Protein AF-0000000072870513 (afdb_homodimer)

Organism: Klebsiella pneumoniae subsp. ozaenae (NCBI:txid574)

Nearest PDB structures (foldseek):
  3o75-assembly1_B  TM=9.147E-01  e=9.151E-20  Pseudomonas putida KT2440
  3bil-assembly1_B  TM=9.231E-01  e=3.220E-16  Corynebacterium glutamicum ATCC 13032
  2iks-assembly1_B  TM=8.131E-01  e=2.501E-17  Escherichia coli K-12
  7dob-assembly1_A  TM=8.068E-01  e=1.028E-17  Escherichia coli 536
  3h5o-assembly1_A  TM=8.392E-01  e=1.066E-14  Chromobacterium violaceum

pLDDT: mean 89.98, std 13.08, range [29.17, 98.94]

Radius of gyration: 27.14 Å; Cα contacts (8 Å, |Δi|>4): 1307; chains: 2; bounding box: 65×81×68 Å

Foldseek 3Di:
DPPPQQALCNLCVVLVHDSVCLLCLLLVNNVVVPNDPVSSVSSVVSCVVSVPRHDCVSNCVPVVASLEEEEEEADCVAPLNVVLVVLLCVVSVVVVGHYDYDHQNLPQVSVVVRVVVVVVSSHQAYEYQHSDQDCVVVVVVCVPHQYEYECWDRPPDPFQYEYAQQQQVLLVVLLVVCLVVLPAAAEEEEDCSIPLNVRSVNSNQNNCVNNVHHDDPVRYHYHHLALCSLQVVQVVVCVVVVHGTQEYEYSGVRSVNNVVVNCVVVVNQPPNYAAEYEADDPCQLVGSDHYKYWHDDSSVSSVVRCVLRVCVSVVHDDPPSHHYHYIDIDGRDD/DPPPQQALCNLCVVLVHDSVCLLCLLLVNNVVVPNDPVSSVSSVVSCVVSVPRHDCVSNCVPVVASLEEEEEEADCVAPLNVVLVVLLCVVSVVVVGHYDYDHQNLPQVSVVVRVVVVVVSSHQAYEYQHSDQDCVVVVVVCVPHQYEYECWDRPPDPFQYEYAQQQQVLLVVLLVVCLVVLPFAAEEEEDCSIPLNVRSVNSNQNNSVNNVHHDDPVRYHYHHLALCSLQVVQVVVCVVVVHGTQEYEYSGVRSVNNVVVNCVVVVNQPPNYAAEYEADDPCQLVGSDHYKYWHDDSNVSSVVRCVLNVCVSVVHDDPPSHHYHYIDIDGRDD

Sequence (668 aa):
MKTKRVTIKDIAELAGVSKATASLVLNGRGKELRVAQETRERVLAIAREQHYQPSIHARSLRDNRSHTIGLVVPEITNYGFAVFSHELETLCREAGVQLLISCTDENPGQESVVVNNMIARQVDGLIVASCMHSDADYQKLSEQLPVVLFDRSPSDSALPLVMTDSVTPTAELISRIAPQHADEFWFLGGQPRLSPSRDRLAGFTQGLAQAGITLRPEWVINGNYHPSSGYEMFAALCARLGRPPKALFTAACGLLEGVLRYMSQHNLLDSNIHLASFDDHYLYDSLSLRIDTVQQDNRQLAWHCYDLLSQLIDGQAPEPLQRYLPATLQIRHPMKTKRVTIKDIAELAGVSKATASLVLNGRGKELRVAQETRERVLAIAREQHYQPSIHARSLRDNRSHTIGLVVPEITNYGFAVFSHELETLCREAGVQLLISCTDENPGQESVVVNNMIARQVDGLIVASCMHSDADYQKLSEQLPVVLFDRSPSDSALPLVMTDSVTPTAELISRIAPQHADEFWFLGGQPRLSPSRDRLAGFTQGLAQAGITLRPEWVINGNYHPSSGYEMFAALCARLGRPPKALFTAACGLLEGVLRYMSQHNLLDSNIHLASFDDHYLYDSLSLRIDTVQQDNRQLAWHCYDLLSQLIDGQAPEPLQRYLPATLQIRHP

Structure (mmCIF, N/CA/C/O backbone):
data_AF-0000000072870513-model_v1
#
loop_
_entity.id
_entity.type
_entity.pdbx_description
1 polymer 'Putative LacI family regulatory protein'
#
loop_
_atom_site.group_PDB
_atom_site.id
_atom_site.type_symbol
_atom_site.label_atom_id
_atom_site.label_alt_id
_atom_site.label_comp_id
_atom_site.label_asym_id
_atom_site.label_entity_id
_atom_site.label_seq_id
_atom_site.pdbx_PDB_ins_code
_atom_site.Cartn_x
_atom_site.Cartn_y
_atom_site.Cartn_z
_atom_site.occupancy
_atom_site.B_iso_or_equiv
_atom_site.auth_seq_id
_atom_site.auth_comp_id
_atom_site.auth_asym_id
_atom_site.auth_atom_id
_atom_site.pdbx_PDB_model_num
ATOM 1 N N . MET A 1 1 ? 21.609 23.953 21.109 1 29.62 1 MET A N 1
ATOM 2 C CA . MET A 1 1 ? 20.953 25.234 20.938 1 29.62 1 MET A CA 1
ATOM 3 C C . MET A 1 1 ? 19.531 25.062 20.406 1 29.62 1 MET A C 1
ATOM 5 O O . MET A 1 1 ? 19.297 24.266 19.5 1 29.62 1 MET A O 1
ATOM 9 N N . LYS A 1 2 ? 18.562 25.359 21.141 1 38.81 2 LYS A N 1
ATOM 10 C CA . LYS A 1 2 ? 17.141 25.219 20.844 1 38.81 2 LYS A CA 1
ATOM 11 C C . LYS A 1 2 ? 16.812 25.797 19.469 1 38.81 2 LYS A C 1
ATOM 13 O O . LYS A 1 2 ? 16.953 27 19.25 1 38.81 2 LYS A O 1
ATOM 18 N N . THR A 1 3 ? 16.938 25.109 18.453 1 42.09 3 THR A N 1
ATOM 19 C CA . THR A 1 3 ? 16.688 25.656 17.109 1 42.09 3 THR A CA 1
ATOM 20 C C . THR A 1 3 ? 15.305 26.281 17.031 1 42.09 3 THR A C 1
ATOM 22 O O . THR A 1 3 ? 14.289 25.578 17.109 1 42.09 3 THR A O 1
ATOM 25 N N . LYS A 1 4 ? 15.211 27.531 17.562 1 48.94 4 LYS A N 1
ATOM 26 C CA . LYS A 1 4 ? 13.977 28.312 17.531 1 48.94 4 LYS A CA 1
ATOM 27 C C . LYS A 1 4 ? 13.461 28.453 16.094 1 48.94 4 LYS A C 1
ATOM 29 O O . LYS A 1 4 ? 14.219 28.797 15.188 1 48.94 4 LYS A O 1
ATOM 34 N N . ARG A 1 5 ? 12.312 27.859 15.805 1 56.56 5 ARG A N 1
ATOM 35 C CA . ARG A 1 5 ? 11.703 28.031 14.492 1 56.56 5 ARG A CA 1
ATOM 36 C C . ARG A 1 5 ? 11.547 29.516 14.148 1 56.56 5 ARG A C 1
ATOM 38 O O . ARG A 1 5 ? 11.07 30.297 14.977 1 56.56 5 ARG A O 1
ATOM 45 N N . VAL A 1 6 ? 12.125 30.016 13.055 1 66.38 6 VAL A N 1
ATOM 46 C CA . VAL A 1 6 ? 12.031 31.391 12.57 1 66.38 6 VAL A CA 1
ATOM 47 C C . VAL A 1 6 ? 10.578 31.75 12.289 1 66.38 6 VAL A C 1
ATOM 49 O O . VAL A 1 6 ? 9.859 30.969 11.648 1 66.38 6 VAL A O 1
ATOM 52 N N . THR A 1 7 ? 9.984 32.781 12.922 1 70.75 7 THR A N 1
ATOM 53 C CA . THR A 1 7 ? 8.617 33.25 12.734 1 70.75 7 THR A CA 1
ATOM 54 C C . THR A 1 7 ? 8.586 34.438 11.789 1 70.75 7 THR A C 1
ATOM 56 O O . THR A 1 7 ? 9.641 35 11.414 1 70.75 7 THR A O 1
ATOM 59 N N . ILE A 1 8 ? 7.336 34.719 11.383 1 78.06 8 ILE A N 1
ATOM 60 C CA . ILE A 1 8 ? 7.168 35.875 10.516 1 78.06 8 ILE A CA 1
ATOM 61 C C . ILE A 1 8 ? 7.656 37.125 11.234 1 78.06 8 ILE A C 1
ATOM 63 O O . ILE A 1 8 ? 8.18 38.031 10.609 1 78.06 8 ILE A O 1
ATOM 67 N N . LYS A 1 9 ? 7.516 37.125 12.539 1 79.25 9 LYS A N 1
ATOM 68 C CA . LYS A 1 9 ? 8.016 38.25 13.32 1 79.25 9 LYS A CA 1
ATOM 69 C C . LYS A 1 9 ? 9.531 38.375 13.211 1 79.25 9 LYS A C 1
ATOM 71 O O . LYS A 1 9 ? 10.062 39.5 13.07 1 79.25 9 LYS A O 1
ATOM 76 N N . ASP A 1 10 ? 10.141 37.219 13.172 1 82.38 10 ASP A N 1
ATOM 77 C CA . ASP A 1 10 ? 11.594 37.188 13.039 1 82.38 10 ASP A CA 1
ATOM 78 C C . ASP A 1 10 ? 12.031 37.719 11.68 1 82.38 10 ASP A C 1
ATOM 80 O O . ASP A 1 10 ? 12.977 38.5 11.578 1 82.38 10 ASP A O 1
ATOM 84 N N . ILE A 1 11 ? 11.297 37.25 10.719 1 83.88 11 ILE A N 1
ATOM 85 C CA . ILE A 1 11 ? 11.602 37.688 9.359 1 83.88 11 ILE A CA 1
ATOM 86 C C . ILE A 1 11 ? 11.391 39.219 9.242 1 83.88 11 ILE A C 1
ATOM 88 O O . ILE A 1 11 ? 12.203 39.906 8.641 1 83.88 11 ILE A O 1
ATOM 92 N N . ALA A 1 12 ? 10.305 39.688 9.797 1 84.5 12 ALA A N 1
ATOM 93 C CA . ALA A 1 12 ? 9.977 41.125 9.773 1 84.5 12 ALA A CA 1
ATOM 94 C C . ALA A 1 12 ? 11.07 41.938 10.445 1 84.5 12 ALA A C 1
ATOM 96 O O . ALA A 1 12 ? 11.508 42.969 9.914 1 84.5 12 ALA A O 1
ATOM 97 N N . GLU A 1 13 ? 11.547 41.406 11.492 1 86.88 13 GLU A N 1
ATOM 98 C CA . GLU A 1 13 ? 12.594 42.094 12.25 1 86.88 13 GLU A CA 1
ATOM 99 C C . GLU A 1 13 ? 13.906 42.125 11.477 1 86.88 13 GLU A C 1
ATOM 101 O O . GLU A 1 13 ? 14.57 43.156 11.414 1 86.88 13 GLU A O 1
ATOM 106 N N . LEU A 1 14 ? 14.18 41.031 10.906 1 86.62 14 LEU A N 1
ATOM 107 C CA . LEU A 1 14 ? 15.438 40.906 10.164 1 86.62 14 LEU A CA 1
ATOM 108 C C . LEU A 1 14 ? 15.391 41.781 8.906 1 86.62 14 LEU A C 1
ATOM 110 O O . LEU A 1 14 ? 16.422 42.312 8.484 1 86.62 14 LEU A O 1
ATOM 114 N N . ALA A 1 15 ? 14.242 41.906 8.359 1 87.5 15 ALA A N 1
ATOM 115 C CA . ALA A 1 15 ? 14.07 42.625 7.109 1 87.5 15 ALA A CA 1
ATOM 116 C C . ALA A 1 15 ? 13.82 44.125 7.383 1 87.5 15 ALA A C 1
ATOM 118 O O . ALA A 1 15 ? 13.828 44.938 6.457 1 87.5 15 ALA A O 1
ATOM 119 N N . GLY A 1 16 ? 13.578 44.5 8.648 1 88.69 16 GLY A N 1
ATOM 120 C CA . GLY A 1 16 ? 13.32 45.906 9.023 1 88.69 16 GLY A CA 1
ATOM 121 C C . GLY A 1 16 ? 11.961 46.406 8.57 1 88.69 16 GLY A C 1
ATOM 122 O O . GLY A 1 16 ? 11.828 47.531 8.148 1 88.69 16 GLY A O 1
ATOM 123 N N . VAL A 1 17 ? 11.094 45.469 8.422 1 85.88 17 VAL A N 1
ATOM 124 C CA . VAL A 1 17 ? 9.742 45.844 8.008 1 85.88 17 VAL A CA 1
ATOM 125 C C . VAL A 1 17 ? 8.734 45.406 9.078 1 85.88 17 VAL A C 1
ATOM 127 O O . VAL A 1 17 ? 9.094 44.719 10.023 1 85.88 17 VAL A O 1
ATOM 130 N N . SER A 1 18 ? 7.559 46.031 8.984 1 82.31 18 SER A N 1
ATOM 131 C CA . SER A 1 18 ? 6.504 45.594 9.898 1 82.31 18 SER A CA 1
ATOM 132 C C . SER A 1 18 ? 6.113 44.156 9.641 1 82.31 18 SER A C 1
ATOM 134 O O . SER A 1 18 ? 6.352 43.625 8.555 1 82.31 18 SER A O 1
ATOM 136 N N . LYS A 1 19 ? 5.492 43.406 10.602 1 81.88 19 LYS A N 1
ATOM 137 C CA . LYS A 1 19 ? 4.988 42.062 10.445 1 81.88 19 LYS A CA 1
ATOM 138 C C . LYS A 1 19 ? 3.988 41.969 9.297 1 81.88 19 LYS A C 1
ATOM 140 O O . LYS A 1 19 ? 3.99 41 8.531 1 81.88 19 LYS A O 1
ATOM 145 N N . ALA A 1 20 ? 3.215 43.062 9.156 1 77.31 20 ALA A N 1
ATOM 146 C CA . ALA A 1 20 ? 2.205 43.094 8.102 1 77.31 20 ALA A CA 1
ATOM 147 C C . ALA A 1 20 ? 2.855 43.188 6.727 1 77.31 20 ALA A C 1
ATOM 149 O O . ALA A 1 20 ? 2.428 42.469 5.797 1 77.31 20 ALA A O 1
ATOM 150 N N . THR A 1 21 ? 3.857 43.969 6.645 1 79.38 21 THR A N 1
ATOM 151 C CA . THR A 1 21 ? 4.562 44.094 5.379 1 79.38 21 THR A CA 1
ATOM 152 C C . THR A 1 21 ? 5.262 42.781 5 1 79.38 21 THR A C 1
ATOM 154 O O . THR A 1 21 ? 5.18 42.344 3.852 1 79.38 21 THR A O 1
ATOM 157 N N . ALA A 1 22 ? 5.949 42.094 6.012 1 81.5 22 ALA A N 1
ATOM 158 C CA . ALA A 1 22 ? 6.617 40.844 5.762 1 81.5 22 ALA A CA 1
ATOM 159 C C . ALA A 1 22 ? 5.617 39.781 5.32 1 81.5 22 ALA A C 1
ATOM 161 O O . ALA A 1 22 ? 5.883 39 4.383 1 81.5 22 ALA A O 1
ATOM 162 N N . SER A 1 23 ? 4.547 39.781 5.934 1 77.06 23 SER A N 1
ATOM 163 C CA . SER A 1 23 ? 3.5 38.812 5.613 1 77.06 23 SER A CA 1
ATOM 164 C C . SER A 1 23 ? 2.988 39 4.188 1 77.06 23 SER A C 1
ATOM 166 O O . SER A 1 23 ? 2.822 38.031 3.447 1 77.06 23 SER A O 1
ATOM 168 N N . LEU A 1 24 ? 2.807 40.281 3.836 1 74.19 24 LEU A N 1
ATOM 169 C CA . LEU A 1 24 ? 2.295 40.625 2.512 1 74.19 24 LEU A CA 1
ATOM 170 C C . LEU A 1 24 ? 3.289 40.219 1.428 1 74.19 24 LEU A C 1
ATOM 172 O O . LEU A 1 24 ? 2.9 39.656 0.4 1 74.19 24 LEU A O 1
ATOM 176 N N . VAL A 1 25 ? 4.496 40.438 1.656 1 77.38 25 VAL A N 1
ATOM 177 C CA . VAL A 1 25 ? 5.539 40.156 0.681 1 77.38 25 VAL A CA 1
ATOM 178 C C . VAL A 1 25 ? 5.707 38.656 0.54 1 77.38 25 VAL A C 1
ATOM 180 O O . VAL A 1 25 ? 5.785 38.125 -0.575 1 77.38 25 VAL A O 1
ATOM 183 N N . LEU A 1 26 ? 5.672 37.906 1.657 1 78.62 26 LEU A N 1
ATOM 184 C CA . LEU A 1 26 ? 5.934 36.469 1.67 1 78.62 26 LEU A CA 1
ATOM 185 C C . LEU A 1 26 ? 4.762 35.688 1.07 1 78.62 26 LEU A C 1
ATOM 187 O O . LEU A 1 26 ? 4.938 34.594 0.579 1 78.62 26 LEU A O 1
ATOM 191 N N . ASN A 1 27 ? 3.664 36.438 1.032 1 69.94 27 ASN A N 1
ATOM 192 C CA . ASN A 1 27 ? 2.473 35.844 0.467 1 69.94 27 ASN A CA 1
ATOM 193 C C . ASN A 1 27 ? 2.211 36.312 -0.958 1 69.94 27 ASN A C 1
ATOM 195 O O . ASN A 1 27 ? 1.116 36.125 -1.49 1 69.94 27 ASN A O 1
ATOM 199 N N . GLY A 1 28 ? 3.137 36.844 -1.466 1 67 28 GLY A N 1
ATOM 200 C CA . GLY A 1 28 ? 3.109 37.281 -2.855 1 67 28 GLY A CA 1
ATOM 201 C C . GLY A 1 28 ? 2.193 38.469 -3.098 1 67 28 GLY A C 1
ATOM 202 O O . GLY A 1 28 ? 1.8 38.719 -4.234 1 67 28 GLY A O 1
ATOM 203 N N . ARG A 1 29 ? 1.771 39.156 -2.098 1 61.53 29 ARG A N 1
ATOM 204 C CA . ARG A 1 29 ? 0.843 40.281 -2.24 1 61.53 29 ARG A CA 1
ATOM 205 C C . ARG A 1 29 ? 1.547 41.594 -1.998 1 61.53 29 ARG A C 1
ATOM 207 O O . ARG A 1 29 ? 0.902 42.594 -1.676 1 61.53 29 ARG A O 1
ATOM 214 N N . GLY A 1 30 ? 2.736 41.562 -2.049 1 61.69 30 GLY A N 1
ATOM 215 C CA . GLY A 1 30 ? 3.525 42.75 -1.801 1 61.69 30 GLY A CA 1
ATOM 216 C C . GLY A 1 30 ? 3.186 43.906 -2.738 1 61.69 30 GLY A C 1
ATOM 217 O O . GLY A 1 30 ? 3.326 45.062 -2.377 1 61.69 30 GLY A O 1
ATOM 218 N N . LYS A 1 31 ? 2.723 43.5 -3.895 1 63.56 31 LYS A N 1
ATOM 219 C CA . LYS A 1 31 ? 2.359 44.531 -4.859 1 63.56 31 LYS A CA 1
ATOM 220 C C . LYS A 1 31 ? 1.095 45.25 -4.422 1 63.56 31 LYS A C 1
ATOM 222 O O . LYS A 1 31 ? 0.901 46.438 -4.766 1 63.56 31 LYS A O 1
ATOM 227 N N . GLU A 1 32 ? 0.299 44.625 -3.732 1 59.78 32 GLU A N 1
ATOM 228 C CA . GLU A 1 32 ? -0.99 45.188 -3.342 1 59.78 32 GLU A CA 1
ATOM 229 C C . GLU A 1 32 ? -0.81 46.406 -2.422 1 59.78 32 GLU A C 1
ATOM 231 O O . GLU A 1 32 ? -1.603 47.344 -2.463 1 59.78 32 GLU A O 1
ATOM 236 N N . LEU A 1 33 ? 0.17 46.312 -1.645 1 57.91 33 LEU A N 1
ATOM 237 C CA . LEU A 1 33 ? 0.386 47.438 -0.732 1 57.91 33 LEU A CA 1
ATOM 238 C C . LEU A 1 33 ? 1.541 48.312 -1.208 1 57.91 33 LEU A C 1
ATOM 240 O O . LEU A 1 33 ? 2.139 49.062 -0.415 1 57.91 33 LEU A O 1
ATOM 244 N N . ARG A 1 34 ? 1.877 48.25 -2.453 1 70.69 34 ARG A N 1
ATOM 245 C CA . ARG A 1 34 ? 2.893 49.094 -3.055 1 70.69 34 ARG A CA 1
ATOM 246 C C . ARG A 1 34 ? 4.215 49 -2.305 1 70.69 34 ARG A C 1
ATOM 248 O O . ARG A 1 34 ? 4.883 50 -2.062 1 70.69 34 ARG A O 1
ATOM 255 N N . VAL A 1 35 ? 4.461 47.812 -1.733 1 74.56 35 VAL A N 1
ATOM 256 C CA . VAL A 1 35 ? 5.773 47.625 -1.13 1 74.56 35 VAL A CA 1
ATOM 257 C C . VAL A 1 35 ? 6.859 47.719 -2.197 1 74.56 35 VAL A C 1
ATOM 259 O O . VAL A 1 35 ? 6.73 47.156 -3.287 1 74.56 35 VAL A O 1
ATOM 262 N N . ALA A 1 36 ? 7.836 48.719 -1.997 1 80.81 36 ALA A N 1
ATOM 263 C CA . ALA A 1 36 ? 8.93 48.938 -2.936 1 80.81 36 ALA A CA 1
ATOM 264 C C . ALA A 1 36 ? 9.617 47.656 -3.318 1 80.81 36 ALA A C 1
ATOM 266 O O . ALA A 1 36 ? 9.719 46.719 -2.502 1 80.81 36 ALA A O 1
ATOM 267 N N . GLN A 1 37 ? 9.984 47.469 -4.492 1 81.56 37 GLN A N 1
ATOM 268 C CA . GLN A 1 37 ? 10.641 46.281 -5.039 1 81.56 37 GLN A CA 1
ATOM 269 C C . GLN A 1 37 ? 11.844 45.875 -4.195 1 81.56 37 GLN A C 1
ATOM 271 O O . GLN A 1 37 ? 12.07 44.688 -3.955 1 81.56 37 GLN A O 1
ATOM 276 N N . GLU A 1 38 ? 12.617 46.844 -3.768 1 82.25 38 GLU A N 1
ATOM 277 C CA . GLU A 1 38 ? 13.812 46.594 -2.965 1 82.25 38 GLU A CA 1
ATOM 278 C C . GLU A 1 38 ? 13.445 45.906 -1.653 1 82.25 38 GLU A C 1
ATOM 280 O O . GLU A 1 38 ? 14.125 44.969 -1.23 1 82.25 38 GLU A O 1
ATOM 285 N N . THR A 1 39 ? 12.398 46.312 -1.046 1 83.88 39 THR A N 1
ATOM 286 C CA . THR A 1 39 ? 11.93 45.75 0.214 1 83.88 39 THR A CA 1
ATOM 287 C C . THR A 1 39 ? 11.406 44.312 0.012 1 83.88 39 THR A C 1
ATOM 289 O O . THR A 1 39 ? 11.68 43.438 0.824 1 83.88 39 THR A O 1
ATOM 292 N N . ARG A 1 40 ? 10.688 44.062 -1.01 1 84.81 40 ARG A N 1
ATOM 293 C CA . ARG A 1 40 ? 10.172 42.75 -1.341 1 84.81 40 ARG A CA 1
ATOM 294 C C . ARG A 1 40 ? 11.312 41.75 -1.51 1 84.81 40 ARG A C 1
ATOM 296 O O . ARG A 1 40 ? 11.266 40.656 -0.95 1 84.81 40 ARG A O 1
ATOM 303 N N . GLU A 1 41 ? 12.195 42.156 -2.219 1 84.94 41 GLU A N 1
ATOM 304 C CA . GLU A 1 41 ? 13.344 41.281 -2.479 1 84.94 41 GLU A CA 1
ATOM 305 C C . GLU A 1 41 ? 14.109 41 -1.194 1 84.94 41 GLU A C 1
ATOM 307 O O . GLU A 1 41 ? 14.57 39.875 -0.992 1 84.94 41 GLU A O 1
ATOM 312 N N . ARG A 1 42 ? 14.281 42 -0.396 1 85.12 42 ARG A N 1
ATOM 313 C CA . ARG A 1 42 ? 14.969 41.812 0.878 1 85.12 42 ARG A CA 1
ATOM 314 C C . ARG A 1 42 ? 14.227 40.844 1.774 1 85.12 42 ARG A C 1
ATOM 316 O O . ARG A 1 42 ? 14.836 39.938 2.357 1 85.12 42 ARG A O 1
ATOM 323 N N . VAL A 1 43 ? 12.938 40.969 1.833 1 85.19 43 VAL A N 1
ATOM 324 C CA . VAL A 1 43 ? 12.117 40.094 2.652 1 85.19 43 VAL A CA 1
ATOM 325 C C . VAL A 1 43 ? 12.203 38.656 2.127 1 85.19 43 VAL A C 1
ATOM 327 O O . VAL A 1 43 ? 12.406 37.719 2.9 1 85.19 43 VAL A O 1
ATOM 330 N N . LEU A 1 44 ? 12.109 38.531 0.893 1 82.62 44 LEU A N 1
ATOM 331 C CA . LEU A 1 44 ? 12.164 37.188 0.271 1 82.62 44 LEU A CA 1
ATOM 332 C C . LEU A 1 44 ? 13.547 36.562 0.436 1 82.62 44 LEU A C 1
ATOM 334 O O . LEU A 1 44 ? 13.664 35.375 0.673 1 82.62 44 LEU A O 1
ATOM 338 N N . ALA A 1 45 ? 14.555 37.375 0.281 1 81.62 45 ALA A N 1
ATOM 339 C CA . ALA A 1 45 ? 15.922 36.906 0.454 1 81.62 45 ALA A CA 1
ATOM 340 C C . ALA A 1 45 ? 16.156 36.406 1.879 1 81.62 45 ALA A C 1
ATOM 342 O O . ALA A 1 45 ? 16.766 35.344 2.086 1 81.62 45 ALA A O 1
ATOM 343 N N . ILE A 1 46 ? 15.68 37.125 2.836 1 81.12 46 ILE A N 1
ATOM 344 C CA . ILE A 1 46 ? 15.836 36.781 4.242 1 81.12 46 ILE A CA 1
ATOM 345 C C . ILE A 1 46 ? 15.023 35.5 4.547 1 81.12 46 ILE A C 1
ATOM 347 O O . ILE A 1 46 ? 15.508 34.625 5.242 1 81.12 46 ILE A O 1
ATOM 351 N N . ALA A 1 47 ? 13.844 35.469 3.99 1 78.88 47 ALA A N 1
ATOM 352 C CA . ALA A 1 47 ? 13 34.281 4.172 1 78.88 47 ALA A CA 1
ATOM 353 C C . ALA A 1 47 ? 13.688 33.031 3.619 1 78.88 47 ALA A C 1
ATOM 355 O O . ALA A 1 47 ? 13.664 31.984 4.254 1 78.88 47 ALA A O 1
ATOM 356 N N . ARG A 1 48 ? 14.258 33.25 2.51 1 73.94 48 ARG A N 1
ATOM 357 C CA . ARG A 1 48 ? 15.008 32.156 1.888 1 73.94 48 ARG A CA 1
ATOM 358 C C . ARG A 1 48 ? 16.219 31.766 2.729 1 73.94 48 ARG A C 1
ATOM 360 O O . ARG A 1 48 ? 16.484 30.594 2.936 1 73.94 48 ARG A O 1
ATOM 367 N N . GLU A 1 49 ? 16.938 32.812 3.145 1 73.69 49 GLU A N 1
ATOM 368 C CA . GLU A 1 49 ? 18.125 32.625 3.947 1 73.69 49 GLU A CA 1
ATOM 369 C C . GLU A 1 49 ? 17.797 31.922 5.266 1 73.69 49 GLU A C 1
ATOM 371 O O . GLU A 1 49 ? 18.578 31.094 5.75 1 73.69 49 GLU A O 1
ATOM 376 N N . GLN A 1 50 ? 16.641 32.312 5.766 1 67.62 50 GLN A N 1
ATOM 377 C CA . GLN A 1 50 ? 16.234 31.766 7.059 1 67.62 50 GLN A CA 1
ATOM 378 C C . GLN A 1 50 ? 15.398 30.5 6.891 1 67.62 50 GLN A C 1
ATOM 380 O O . GLN A 1 50 ? 14.875 29.953 7.867 1 67.62 50 GLN A O 1
ATOM 385 N N . HIS A 1 51 ? 15.227 30.219 5.648 1 64.38 51 HIS A N 1
ATOM 386 C CA . HIS A 1 51 ? 14.406 29.078 5.289 1 64.38 51 HIS A CA 1
ATOM 387 C C . HIS A 1 51 ? 13.008 29.188 5.883 1 64.38 51 HIS A C 1
ATOM 389 O O . HIS A 1 51 ? 12.484 28.203 6.434 1 64.38 51 HIS A O 1
ATOM 395 N N . TYR A 1 52 ? 12.68 30.438 5.953 1 60.91 52 TYR A N 1
ATOM 396 C CA . TYR A 1 52 ? 11.344 30.703 6.469 1 60.91 52 TYR A CA 1
ATOM 397 C C . TYR A 1 52 ? 10.281 30.438 5.406 1 60.91 52 TYR A C 1
ATOM 399 O O . TYR A 1 52 ? 10.391 30.922 4.277 1 60.91 52 TYR A O 1
ATOM 407 N N . GLN A 1 53 ? 9.461 29.516 5.664 1 57.06 53 GLN A N 1
ATOM 408 C CA . GLN A 1 53 ? 8.266 29.359 4.84 1 57.06 53 GLN A CA 1
ATOM 409 C C . GLN A 1 53 ? 7.012 29.766 5.609 1 57.06 53 GLN A C 1
ATOM 411 O O . GLN A 1 53 ? 6.812 29.328 6.746 1 57.06 53 GLN A O 1
ATOM 416 N N . PRO A 1 54 ? 6.363 30.828 5.133 1 51.09 54 PRO A N 1
ATOM 417 C CA . PRO A 1 54 ? 5.117 31.188 5.816 1 51.09 54 PRO A CA 1
ATOM 418 C C . PRO A 1 54 ? 4.262 29.969 6.164 1 51.09 54 PRO A C 1
ATOM 420 O O . PRO A 1 54 ? 4.23 29 5.406 1 51.09 54 PRO A O 1
ATOM 423 N N . SER A 1 55 ? 4.055 29.844 7.469 1 48.88 55 SER A N 1
ATOM 424 C CA . SER A 1 55 ? 3.182 28.75 7.875 1 48.88 55 SER A CA 1
ATOM 425 C C . SER A 1 55 ? 1.925 28.703 7.016 1 48.88 55 SER A C 1
ATOM 427 O O . SER A 1 55 ? 1.468 29.719 6.508 1 48.88 55 SER A O 1
ATOM 429 N N . ILE A 1 56 ? 1.646 27.641 6.336 1 46.66 56 ILE A N 1
ATOM 430 C CA . ILE A 1 56 ? 0.404 27.438 5.598 1 46.66 56 ILE A CA 1
ATOM 431 C C . ILE A 1 56 ? -0.745 28.141 6.312 1 46.66 56 ILE A C 1
ATOM 433 O O . ILE A 1 56 ? -1.657 28.672 5.668 1 46.66 56 ILE A O 1
ATOM 437 N N . HIS A 1 57 ? -0.617 28.312 7.578 1 42.78 57 HIS A N 1
ATOM 438 C CA . HIS A 1 57 ? -1.669 29 8.312 1 42.78 57 HIS A CA 1
ATOM 439 C C . HIS A 1 57 ? -1.751 30.469 7.898 1 42.78 57 HIS A C 1
ATOM 441 O O . HIS A 1 57 ? -2.846 31.016 7.773 1 42.78 57 HIS A O 1
ATOM 447 N N . ALA A 1 58 ? -0.649 31.062 7.645 1 43.69 58 ALA A N 1
ATOM 448 C CA . ALA A 1 58 ? -0.682 32.469 7.277 1 43.69 58 ALA A CA 1
ATOM 449 C C . ALA A 1 58 ? -1.173 32.656 5.848 1 43.69 58 ALA A C 1
ATOM 451 O O . ALA A 1 58 ? -1.87 33.625 5.543 1 43.69 58 ALA A O 1
ATOM 452 N N . ARG A 1 59 ? -0.753 31.828 4.992 1 43.19 59 ARG A N 1
ATOM 453 C CA . ARG A 1 59 ? -1.203 31.953 3.609 1 43.19 59 ARG A CA 1
ATOM 454 C C . ARG A 1 59 ? -2.68 31.594 3.479 1 43.19 59 ARG A C 1
ATOM 456 O O . ARG A 1 59 ? -3.367 32.094 2.584 1 43.19 59 ARG A O 1
ATOM 463 N N . SER A 1 60 ? -3.059 30.531 4.215 1 45.44 60 SER A N 1
ATOM 464 C CA . SER A 1 60 ? -4.469 30.156 4.23 1 45.44 60 SER A CA 1
ATOM 465 C C . SER A 1 60 ? -5.359 31.359 4.512 1 45.44 60 SER A C 1
ATOM 467 O O . SER A 1 60 ? -6.566 31.312 4.258 1 45.44 60 SER A O 1
ATOM 469 N N . LEU A 1 61 ? -4.758 32.406 4.992 1 39.97 61 LEU A N 1
ATOM 470 C CA . LEU A 1 61 ? -5.574 33.531 5.371 1 39.97 61 LEU A CA 1
ATOM 471 C C . LEU A 1 61 ? -6.219 34.188 4.145 1 39.97 61 LEU A C 1
ATOM 473 O O . LEU A 1 61 ? -7.297 34.781 4.238 1 39.97 61 LEU A O 1
ATOM 477 N N . ARG A 1 62 ? -5.48 34.219 3.07 1 42.06 62 ARG A N 1
ATOM 478 C CA . ARG A 1 62 ? -6.18 34.969 2.027 1 42.06 62 ARG A CA 1
ATOM 479 C C . ARG A 1 62 ? -7.348 34.156 1.471 1 42.06 62 ARG A C 1
ATOM 481 O O . ARG A 1 62 ? -8.43 34.719 1.241 1 42.06 62 ARG A O 1
ATOM 488 N N . ASP A 1 63 ? -7.102 32.938 0.897 1 53.66 63 ASP A N 1
ATOM 489 C CA . ASP A 1 63 ? -8.258 32.25 0.339 1 53.66 63 ASP A CA 1
ATOM 490 C C . ASP A 1 63 ? -8.75 31.172 1.285 1 53.66 63 ASP A C 1
ATOM 492 O O . ASP A 1 63 ? -9.641 30.391 0.934 1 53.66 63 ASP A O 1
ATOM 496 N N . ASN A 1 64 ? -8.547 31.266 2.553 1 62.16 64 ASN A N 1
ATOM 497 C CA . ASN A 1 64 ? -9.031 30.391 3.609 1 62.16 64 ASN A CA 1
ATOM 498 C C . ASN A 1 64 ? -8.852 28.922 3.246 1 62.16 64 ASN A C 1
ATOM 500 O O . ASN A 1 64 ? -9.625 28.062 3.688 1 62.16 64 ASN A O 1
ATOM 504 N N . ARG A 1 65 ? -7.992 28.672 2.121 1 81.56 65 ARG A N 1
ATOM 505 C CA . ARG A 1 65 ? -7.789 27.281 1.715 1 81.56 65 ARG A CA 1
ATOM 506 C C . ARG A 1 65 ? -6.363 26.828 2.014 1 81.56 65 ARG A C 1
ATOM 508 O O . ARG A 1 65 ? -5.414 27.609 1.847 1 81.56 65 ARG A O 1
ATOM 515 N N . SER A 1 66 ? -6.145 25.656 2.488 1 85.06 66 SER A N 1
ATOM 516 C CA . SER A 1 66 ? -4.84 25.062 2.766 1 85.06 66 SER A CA 1
ATOM 517 C C . SER A 1 66 ? -4.32 24.281 1.561 1 85.06 66 SER A C 1
ATOM 519 O O . SER A 1 66 ? -3.148 23.891 1.519 1 85.06 66 SER A O 1
ATOM 521 N N . HIS A 1 67 ? -5.145 24.031 0.565 1 89.75 67 HIS A N 1
ATOM 522 C CA . HIS A 1 67 ? -4.828 23.219 -0.604 1 89.75 67 HIS A CA 1
ATOM 523 C C . HIS A 1 67 ? -4.332 21.828 -0.195 1 89.75 67 HIS A C 1
ATOM 525 O O . HIS A 1 67 ? -3.328 21.344 -0.72 1 89.75 67 HIS A O 1
ATOM 531 N N . THR A 1 68 ? -4.996 21.297 0.754 1 93 68 THR A N 1
ATOM 532 C CA . THR A 1 68 ? -4.676 19.969 1.269 1 93 68 THR A CA 1
ATOM 533 C C . THR A 1 68 ? -5.945 19.156 1.467 1 93 68 THR A C 1
ATOM 535 O O . THR A 1 68 ? -6.949 19.656 1.971 1 93 68 THR A O 1
ATOM 538 N N . ILE A 1 69 ? -5.891 17.953 1 1 96.56 69 ILE A N 1
ATOM 539 C CA . ILE A 1 69 ? -6.969 16.984 1.199 1 96.56 69 ILE A CA 1
ATOM 540 C C . ILE A 1 69 ? -6.488 15.852 2.102 1 96.56 69 ILE A C 1
ATOM 542 O O . ILE A 1 69 ? -5.359 15.375 1.965 1 96.56 69 ILE A O 1
ATOM 546 N N . GLY A 1 70 ? -7.328 15.461 3.059 1 97.5 70 GLY A N 1
ATOM 547 C CA . GLY A 1 70 ? -7.031 14.312 3.9 1 97.5 70 GLY A CA 1
ATOM 548 C C . GLY A 1 70 ? -7.691 13.031 3.416 1 97.5 70 GLY A C 1
ATOM 549 O O . GLY A 1 70 ? -8.867 13.039 3.051 1 97.5 70 GLY A O 1
ATOM 550 N N . LEU A 1 71 ? -6.93 12 3.365 1 98.5 71 LEU A N 1
ATOM 551 C CA . LEU A 1 71 ? -7.43 10.656 3.096 1 98.5 71 LEU A CA 1
ATOM 552 C C . LEU A 1 71 ? -7.285 9.766 4.328 1 98.5 71 LEU A C 1
ATOM 554 O O . LEU A 1 71 ? -6.191 9.625 4.871 1 98.5 71 LEU A O 1
ATOM 558 N N . VAL A 1 72 ? -8.391 9.195 4.758 1 97.69 72 VAL A N 1
ATOM 559 C CA . VAL A 1 72 ? -8.414 8.305 5.91 1 97.69 72 VAL A CA 1
ATOM 560 C C . VAL A 1 72 ? -8.852 6.906 5.48 1 97.69 72 VAL A C 1
ATOM 562 O O . VAL A 1 72 ? -9.992 6.715 5.035 1 97.69 72 VAL A O 1
ATOM 565 N N . VAL A 1 73 ? -7.953 5.945 5.598 1 97.19 73 VAL A N 1
ATOM 566 C CA . VAL A 1 73 ? -8.242 4.57 5.203 1 97.19 73 VAL A CA 1
ATOM 567 C C . VAL A 1 73 ? -7.863 3.615 6.332 1 97.19 73 VAL A C 1
ATOM 569 O O . VAL A 1 73 ? -7.07 3.967 7.207 1 97.19 73 VAL A O 1
ATOM 572 N N . PRO A 1 74 ? -8.375 2.379 6.309 1 94.56 74 PRO A N 1
ATOM 573 C CA . PRO A 1 74 ? -8.062 1.433 7.383 1 94.56 74 PRO A CA 1
ATOM 574 C C . PRO A 1 74 ? -6.609 0.959 7.348 1 94.56 74 PRO A C 1
ATOM 576 O O . PRO A 1 74 ? -5.922 0.983 8.367 1 94.56 74 PRO A O 1
ATOM 579 N N . GLU A 1 75 ? -6.18 0.492 6.176 1 91.94 75 GLU A N 1
ATOM 580 C CA . GLU A 1 75 ? -4.867 -0.134 6.047 1 91.94 75 GLU A CA 1
ATOM 581 C C . GLU A 1 75 ? -4.25 0.146 4.68 1 91.94 75 GLU A C 1
ATOM 583 O O . GLU A 1 75 ? -4.832 -0.197 3.65 1 91.94 75 GLU A O 1
ATOM 588 N N . ILE A 1 76 ? -2.998 0.584 4.73 1 93.12 76 ILE A N 1
ATOM 589 C CA . ILE A 1 76 ? -2.373 0.95 3.467 1 93.12 76 ILE A CA 1
ATOM 590 C C . ILE A 1 76 ? -1.746 -0.286 2.824 1 93.12 76 ILE A C 1
ATOM 592 O O . ILE A 1 76 ? -1.375 -0.262 1.648 1 93.12 76 ILE A O 1
ATOM 596 N N . THR A 1 77 ? -1.573 -1.393 3.564 1 92.19 77 THR A N 1
ATOM 597 C CA . THR A 1 77 ? -1.047 -2.629 2.996 1 92.19 77 THR A CA 1
ATOM 598 C C . THR A 1 77 ? -2.117 -3.346 2.176 1 92.19 77 THR A C 1
ATOM 600 O O . THR A 1 77 ? -1.81 -4.266 1.414 1 92.19 77 THR A O 1
ATOM 603 N N . ASN A 1 78 ? -3.373 -2.971 2.428 1 93.31 78 ASN A N 1
ATOM 604 C CA . ASN A 1 78 ? -4.426 -3.455 1.542 1 93.31 78 ASN A CA 1
ATOM 605 C C . ASN A 1 78 ? -4.27 -2.9 0.129 1 93.31 78 ASN A C 1
ATOM 607 O O . ASN A 1 78 ? -4.309 -1.686 -0.074 1 93.31 78 ASN A O 1
ATOM 611 N N . TYR A 1 79 ? -4.137 -3.773 -0.799 1 93.94 79 TYR A N 1
ATOM 612 C CA . TYR A 1 79 ? -3.793 -3.373 -2.158 1 93.94 79 TYR A CA 1
ATOM 613 C C . TYR A 1 79 ? -4.859 -2.451 -2.74 1 93.94 79 TYR A C 1
ATOM 615 O O . TYR A 1 79 ? -4.543 -1.509 -3.471 1 93.94 79 TYR A O 1
ATOM 623 N N . GLY A 1 80 ? -6.133 -2.701 -2.518 1 95 80 GLY A N 1
ATOM 624 C CA . GLY A 1 80 ? -7.195 -1.829 -2.986 1 95 80 GLY A CA 1
ATOM 625 C C . GLY A 1 80 ? -7.062 -0.403 -2.486 1 95 80 GLY A C 1
ATOM 626 O O . GLY A 1 80 ? -7.164 0.546 -3.266 1 95 80 GLY A O 1
ATOM 627 N N . PHE A 1 81 ? -6.781 -0.271 -1.216 1 96.38 81 PHE A N 1
ATOM 628 C CA . PHE A 1 81 ? -6.609 1.054 -0.631 1 96.38 81 PHE A CA 1
ATOM 629 C C . PHE A 1 81 ? -5.332 1.708 -1.141 1 96.38 81 PHE A C 1
ATOM 631 O O . PHE A 1 81 ? -5.285 2.924 -1.337 1 96.38 81 PHE A O 1
ATOM 638 N N . ALA A 1 82 ? -4.309 0.935 -1.337 1 95.81 82 ALA A N 1
ATOM 639 C CA . ALA A 1 82 ? -3.057 1.474 -1.864 1 95.81 82 ALA A CA 1
ATOM 640 C C . ALA A 1 82 ? -3.25 2.031 -3.271 1 95.81 82 ALA A C 1
ATOM 642 O O . ALA A 1 82 ? -2.803 3.139 -3.574 1 95.81 82 ALA A O 1
ATOM 643 N N . VAL A 1 83 ? -3.898 1.262 -4.141 1 96.06 83 VAL A N 1
ATOM 644 C CA . VAL A 1 83 ? -4.125 1.682 -5.516 1 96.06 83 VAL A CA 1
ATOM 645 C C . VAL A 1 83 ? -5.027 2.916 -5.539 1 96.06 83 VAL A C 1
ATOM 647 O O . VAL A 1 83 ? -4.766 3.869 -6.277 1 96.06 83 VAL A O 1
ATOM 650 N N . PHE A 1 84 ? -6.082 2.873 -4.734 1 97.81 84 PHE A N 1
ATOM 651 C CA . PHE A 1 84 ? -6.957 4.031 -4.625 1 97.81 84 PHE A CA 1
ATOM 652 C C . PHE A 1 84 ? -6.164 5.277 -4.246 1 97.81 84 PHE A C 1
ATOM 654 O O . PHE A 1 84 ? -6.328 6.336 -4.855 1 97.81 84 PHE A O 1
ATOM 661 N N . SER A 1 85 ? -5.336 5.148 -3.213 1 97.75 85 SER A N 1
ATOM 662 C CA . SER A 1 85 ? -4.527 6.262 -2.723 1 97.75 85 SER A CA 1
ATOM 663 C C . SER A 1 85 ? -3.611 6.801 -3.816 1 97.75 85 SER A C 1
ATOM 665 O O . SER A 1 85 ? -3.451 8.016 -3.955 1 97.75 85 SER A O 1
ATOM 667 N N . HIS A 1 86 ? -3.051 5.918 -4.535 1 95.94 86 HIS A N 1
ATOM 668 C CA . HIS A 1 86 ? -2.184 6.309 -5.641 1 95.94 86 HIS A CA 1
ATOM 669 C C . HIS A 1 86 ? -2.951 7.105 -6.691 1 95.94 86 HIS A C 1
ATOM 671 O O . HIS A 1 86 ? -2.479 8.141 -7.16 1 95.94 86 HIS A O 1
ATOM 677 N N . GLU A 1 87 ? -4.09 6.551 -7.09 1 97.12 87 GLU A N 1
ATOM 678 C CA . GLU A 1 87 ? -4.914 7.23 -8.086 1 97.12 87 GLU A CA 1
ATOM 679 C C . GLU A 1 87 ? -5.34 8.617 -7.598 1 97.12 87 GLU A C 1
ATOM 681 O O . GLU A 1 87 ? -5.316 9.578 -8.367 1 97.12 87 GLU A O 1
ATOM 686 N N . LEU A 1 88 ? -5.688 8.703 -6.34 1 98.06 88 LEU A N 1
ATOM 687 C CA . LEU A 1 88 ? -6.098 9.977 -5.762 1 98.06 88 LEU A CA 1
ATOM 688 C C . LEU A 1 88 ? -4.922 10.945 -5.703 1 98.06 88 LEU A C 1
ATOM 690 O O . LEU A 1 88 ? -5.086 12.148 -5.957 1 98.06 88 LEU A O 1
ATOM 694 N N . GLU A 1 89 ? -3.801 10.445 -5.324 1 95.75 89 GLU A N 1
ATOM 695 C CA . GLU A 1 89 ? -2.59 11.258 -5.285 1 95.75 89 GLU A CA 1
ATOM 696 C C . GLU A 1 89 ? -2.293 11.875 -6.652 1 95.75 89 GLU A C 1
ATOM 698 O O . GLU A 1 89 ? -1.894 13.039 -6.738 1 95.75 89 GLU A O 1
ATOM 703 N N . THR A 1 90 ? -2.436 11.102 -7.656 1 93.94 90 THR A N 1
ATOM 704 C CA . THR A 1 90 ? -2.205 11.57 -9.016 1 93.94 90 THR A CA 1
ATOM 705 C C . THR A 1 90 ? -3.141 12.734 -9.352 1 93.94 90 THR A C 1
ATOM 707 O O . THR A 1 90 ? -2.703 13.758 -9.883 1 93.94 90 THR A O 1
ATOM 710 N N . LEU A 1 91 ? -4.387 12.609 -9.031 1 96 91 LEU A N 1
ATOM 711 C CA . LEU A 1 91 ? -5.371 13.656 -9.266 1 96 91 LEU A CA 1
ATOM 712 C C . LEU A 1 91 ? -5.023 14.914 -8.477 1 96 91 LEU A C 1
ATOM 714 O O . LEU A 1 91 ? -5.074 16.031 -9.008 1 96 91 LEU A O 1
ATOM 718 N N . CYS A 1 92 ? -4.625 14.727 -7.207 1 95.38 92 CYS A N 1
ATOM 719 C CA . CYS A 1 92 ? -4.262 15.844 -6.344 1 95.38 92 CYS A CA 1
ATOM 720 C C . CYS A 1 92 ? -3.047 16.578 -6.895 1 95.38 92 CYS A C 1
ATOM 722 O O . CYS A 1 92 ? -3.045 17.812 -6.973 1 95.38 92 CYS A O 1
ATOM 724 N N . ARG A 1 93 ? -2.115 15.844 -7.273 1 90.06 93 ARG A N 1
ATOM 725 C CA . ARG A 1 93 ? -0.889 16.422 -7.809 1 90.06 93 ARG A CA 1
ATOM 726 C C . ARG A 1 93 ? -1.175 17.25 -9.062 1 90.06 93 ARG A C 1
ATOM 728 O O . ARG A 1 93 ? -0.667 18.359 -9.203 1 90.06 93 ARG A O 1
ATOM 735 N N . GLU A 1 94 ? -1.951 16.734 -9.93 1 91.38 94 GLU A N 1
ATOM 736 C CA . GLU A 1 94 ? -2.309 17.422 -11.164 1 91.38 94 GLU A CA 1
ATOM 737 C C . GLU A 1 94 ? -3.057 18.719 -10.875 1 91.38 94 GLU A C 1
ATOM 739 O O . GLU A 1 94 ? -2.949 19.688 -11.633 1 91.38 94 GLU A O 1
ATOM 744 N N . ALA A 1 95 ? -3.727 18.797 -9.75 1 92.62 95 ALA A N 1
ATOM 745 C CA . ALA A 1 95 ? -4.52 19.969 -9.383 1 92.62 95 ALA A CA 1
ATOM 746 C C . ALA A 1 95 ? -3.723 20.906 -8.484 1 92.62 95 ALA A C 1
ATOM 748 O O . ALA A 1 95 ? -4.234 21.938 -8.062 1 92.62 95 ALA A O 1
ATOM 749 N N . GLY A 1 96 ? -2.496 20.469 -8.172 1 88.38 96 GLY A N 1
ATOM 750 C CA . GLY A 1 96 ? -1.667 21.281 -7.297 1 88.38 96 GLY A CA 1
ATOM 751 C C . GLY A 1 96 ? -2.1 21.234 -5.844 1 88.38 96 GLY A C 1
ATOM 752 O O . GLY A 1 96 ? -1.898 22.203 -5.102 1 88.38 96 GLY A O 1
ATOM 753 N N . VAL A 1 97 ? -2.803 20.219 -5.43 1 92.5 97 VAL A N 1
ATOM 754 C CA . VAL A 1 97 ? -3.268 20.031 -4.059 1 92.5 97 VAL A CA 1
ATOM 755 C C . VAL A 1 97 ? -2.477 18.906 -3.398 1 92.5 97 VAL A C 1
ATOM 757 O O . VAL A 1 97 ? -2.113 17.922 -4.055 1 92.5 97 VAL A O 1
ATOM 760 N N . GLN A 1 98 ? -2.24 19.047 -2.092 1 91.5 98 GLN A N 1
ATOM 761 C CA . GLN A 1 98 ? -1.508 18.016 -1.356 1 91.5 98 GLN A CA 1
ATOM 762 C C . GLN A 1 98 ? -2.457 16.969 -0.772 1 91.5 98 GLN A C 1
ATOM 764 O O . GLN A 1 98 ? -3.533 17.312 -0.277 1 91.5 98 GLN A O 1
ATOM 769 N N . LEU A 1 99 ? -1.99 15.758 -0.855 1 95.88 99 LEU A N 1
ATOM 770 C CA . LEU A 1 99 ? -2.729 14.672 -0.211 1 95.88 99 LEU A CA 1
ATOM 771 C C . LEU A 1 99 ? -2.004 14.195 1.042 1 95.88 99 LEU A C 1
ATOM 773 O O . LEU A 1 99 ? -0.808 13.891 0.997 1 95.88 99 LEU A O 1
ATOM 777 N N . LEU A 1 100 ? -2.73 14.156 2.146 1 95.38 100 LEU A N 1
ATOM 778 C CA . LEU A 1 100 ? -2.248 13.562 3.389 1 95.38 100 LEU A CA 1
ATOM 779 C C . LEU A 1 100 ? -2.998 12.273 3.703 1 95.38 100 LEU A C 1
ATOM 781 O O . LEU A 1 100 ? -4.23 12.25 3.711 1 95.38 100 LEU A O 1
ATOM 785 N N . ILE A 1 101 ? -2.221 11.242 3.947 1 97.25 101 ILE A N 1
ATOM 786 C CA . ILE A 1 101 ? -2.836 9.945 4.188 1 97.25 101 ILE A CA 1
ATOM 787 C C . ILE A 1 101 ? -2.617 9.531 5.641 1 97.25 101 ILE A C 1
ATOM 789 O O . ILE A 1 101 ? -1.519 9.688 6.176 1 97.25 101 ILE A O 1
ATOM 793 N N . SER A 1 102 ? -3.676 9.031 6.277 1 95.81 102 SER A N 1
ATOM 794 C CA . SER A 1 102 ? -3.59 8.43 7.605 1 95.81 102 SER A CA 1
ATOM 795 C C . SER A 1 102 ? -4.43 7.16 7.691 1 95.81 102 SER A C 1
ATOM 797 O O . SER A 1 102 ? -5.43 7.023 6.988 1 95.81 102 SER A O 1
ATOM 799 N N . CYS A 1 103 ? -4.004 6.258 8.539 1 95.38 103 CYS A N 1
ATOM 800 C CA . CYS A 1 103 ? -4.652 4.953 8.648 1 95.38 103 CYS A CA 1
ATOM 801 C C . CYS A 1 103 ? -5.277 4.766 10.023 1 95.38 103 CYS A C 1
ATOM 803 O O . CYS A 1 103 ? -4.723 5.223 11.031 1 95.38 103 CYS A O 1
ATOM 805 N N . THR A 1 104 ? -6.383 3.998 10.031 1 94.31 104 THR A N 1
ATOM 806 C CA . THR A 1 104 ? -7.152 3.877 11.266 1 94.31 104 THR A CA 1
ATOM 807 C C . THR A 1 104 ? -6.965 2.498 11.891 1 94.31 104 THR A C 1
ATOM 809 O O . THR A 1 104 ? -7.324 2.279 13.047 1 94.31 104 THR A O 1
ATOM 812 N N . ASP A 1 105 ? -6.473 1.509 11.062 1 91.44 105 ASP A N 1
ATOM 813 C CA . ASP A 1 105 ? -6.289 0.126 11.492 1 91.44 105 ASP A CA 1
ATOM 814 C C . ASP A 1 105 ? -7.617 -0.498 11.914 1 91.44 105 ASP A C 1
ATOM 816 O O . ASP A 1 105 ? -7.684 -1.207 12.922 1 91.44 105 ASP A O 1
ATOM 820 N N . GLU A 1 106 ? -8.656 -0.171 11.227 1 89.75 106 GLU A N 1
ATOM 821 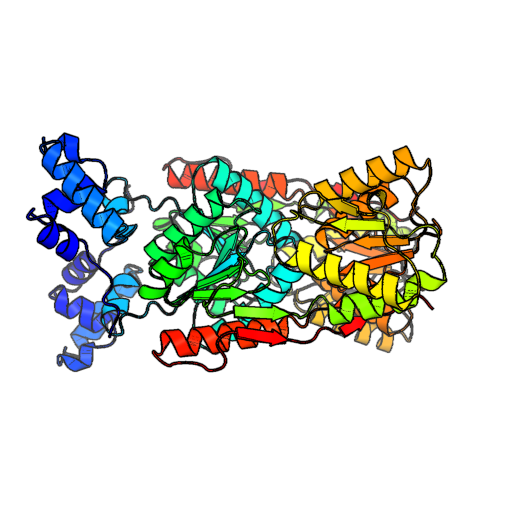C CA . GLU A 1 106 ? -9.984 -0.728 11.453 1 89.75 106 GLU A CA 1
ATOM 822 C C . GLU A 1 106 ? -10.492 -0.395 12.852 1 89.75 106 GLU A C 1
ATOM 824 O O . GLU A 1 106 ? -11.281 -1.149 13.43 1 89.75 106 GLU A O 1
ATOM 829 N N . ASN A 1 107 ? -10.031 0.699 13.414 1 91.12 107 ASN A N 1
ATOM 830 C CA . ASN A 1 107 ? -10.352 1.07 14.789 1 91.12 107 ASN A CA 1
ATOM 831 C C . ASN A 1 107 ? -11.102 2.4 14.844 1 91.12 107 ASN A C 1
ATOM 833 O O . ASN A 1 107 ? -10.531 3.451 14.555 1 91.12 107 ASN A O 1
ATOM 837 N N . PRO A 1 108 ? -12.391 2.361 15.336 1 90.56 108 PRO A N 1
ATOM 838 C CA . PRO A 1 108 ? -13.188 3.588 15.383 1 90.56 108 PRO A CA 1
ATOM 839 C C . PRO A 1 108 ? -12.562 4.664 16.266 1 90.56 108 PRO A C 1
ATOM 841 O O . PRO A 1 108 ? -12.648 5.855 15.953 1 90.56 108 PRO A O 1
ATOM 844 N N . GLY A 1 109 ? -12.016 4.195 17.391 1 90.44 109 GLY A N 1
ATOM 845 C CA . GLY A 1 109 ? -11.336 5.152 18.234 1 90.44 109 GLY A CA 1
ATOM 846 C C . GLY A 1 109 ? -10.18 5.852 17.547 1 90.44 109 GLY A C 1
ATOM 847 O O . GLY A 1 109 ? -10.039 7.07 17.641 1 90.44 109 GLY A O 1
ATOM 848 N N . GLN A 1 110 ? -9.406 5.094 16.875 1 90.75 110 GLN A N 1
ATOM 849 C CA . GLN A 1 110 ? -8.297 5.652 16.109 1 90.75 110 GLN A CA 1
ATOM 850 C C . GLN A 1 110 ? -8.797 6.559 14.984 1 90.75 110 GLN A C 1
ATOM 852 O O . GLN A 1 110 ? -8.164 7.562 14.664 1 90.75 110 GLN A O 1
ATOM 857 N N . GLU A 1 111 ? -9.859 6.18 14.398 1 93.75 111 GLU A N 1
ATOM 858 C CA . GLU A 1 111 ? -10.445 6.992 13.336 1 93.75 111 GLU A CA 1
ATOM 859 C C . GLU A 1 111 ? -10.797 8.391 13.836 1 93.75 111 GLU A C 1
ATOM 861 O O . GLU A 1 111 ? -10.516 9.383 13.164 1 93.75 111 GLU A O 1
ATOM 866 N N . SER A 1 112 ? -11.391 8.461 14.977 1 92.19 112 SER A N 1
ATOM 867 C CA . SER A 1 112 ? -11.727 9.75 15.57 1 92.19 112 SER A CA 1
ATOM 868 C C . SER A 1 112 ? -10.477 10.602 15.781 1 92.19 112 SER A C 1
ATOM 870 O O . SER A 1 112 ? -10.477 11.797 15.484 1 92.19 112 SER A O 1
ATOM 872 N N . VAL A 1 113 ? -9.461 9.938 16.25 1 88.12 113 VAL A N 1
ATOM 873 C CA . VAL A 1 113 ? -8.211 10.625 16.516 1 88.12 113 VAL A CA 1
ATOM 874 C C . VAL A 1 113 ? -7.621 11.164 15.211 1 88.12 113 VAL A C 1
ATOM 876 O O . VAL A 1 113 ? -7.234 12.336 15.133 1 88.12 113 VAL A O 1
ATOM 879 N N . VAL A 1 114 ? -7.613 10.383 14.234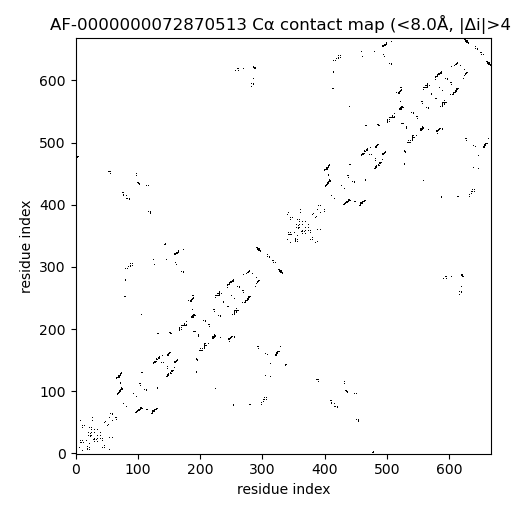 1 91.62 114 VAL A N 1
ATOM 880 C CA . VAL A 1 114 ? -7.016 10.711 12.945 1 91.62 114 VAL A CA 1
ATOM 881 C C . VAL A 1 114 ? -7.797 11.844 12.281 1 91.62 114 VAL A C 1
ATOM 883 O O . VAL A 1 114 ? -7.203 12.789 11.758 1 91.62 114 VAL A O 1
ATOM 886 N N . VAL A 1 115 ? -9.07 11.766 12.32 1 93.31 115 VAL A N 1
ATOM 887 C CA . VAL A 1 115 ? -9.93 12.773 11.711 1 93.31 115 VAL A CA 1
ATOM 888 C C . VAL A 1 115 ? -9.75 14.109 12.422 1 93.31 115 VAL A C 1
ATOM 890 O O . VAL A 1 115 ? -9.578 15.148 11.773 1 93.31 115 VAL A O 1
ATOM 893 N N . ASN A 1 116 ? -9.742 14.055 13.688 1 88.75 116 ASN A N 1
ATOM 894 C CA . ASN A 1 116 ? -9.555 15.273 14.469 1 88.75 116 ASN A CA 1
ATOM 895 C C . ASN A 1 116 ? -8.195 15.914 14.188 1 88.75 116 ASN A C 1
ATOM 897 O O . ASN A 1 116 ? -8.086 17.141 14.125 1 88.75 116 ASN A O 1
ATOM 901 N N . ASN A 1 117 ? -7.27 15.117 14.031 1 86.75 117 ASN A N 1
ATOM 902 C CA . ASN A 1 117 ? -5.938 15.625 13.703 1 86.75 117 ASN A CA 1
ATOM 903 C C . ASN A 1 117 ? -5.906 16.297 12.336 1 86.75 117 ASN A C 1
ATOM 905 O O . ASN A 1 117 ? -5.262 17.328 12.156 1 86.75 117 ASN A O 1
ATOM 909 N N . MET A 1 118 ? -6.574 15.703 11.398 1 89.88 118 MET A N 1
ATOM 910 C CA . MET A 1 118 ? -6.656 16.281 10.062 1 89.88 118 MET A CA 1
ATOM 911 C C . MET A 1 118 ? -7.34 17.656 10.102 1 89.88 118 MET A C 1
ATOM 913 O O . MET A 1 118 ? -6.918 18.578 9.414 1 89.88 118 MET A O 1
ATOM 917 N N . ILE A 1 119 ? -8.352 17.719 10.898 1 86.75 119 ILE A N 1
ATOM 918 C CA . ILE A 1 119 ? -9.07 18.984 11.07 1 86.75 119 ILE A CA 1
ATOM 919 C C . ILE A 1 119 ? -8.141 20.031 11.672 1 86.75 119 ILE A C 1
ATOM 921 O O . ILE A 1 119 ? -8.07 21.156 11.195 1 86.75 119 ILE A O 1
ATOM 925 N N . ALA A 1 120 ? -7.453 19.594 12.664 1 79.75 120 ALA A N 1
ATOM 926 C CA . ALA A 1 120 ? -6.527 20.484 13.352 1 79.75 120 ALA A CA 1
ATOM 927 C C . ALA A 1 120 ? -5.457 21 12.391 1 79.75 120 ALA A C 1
ATOM 929 O O . ALA A 1 120 ? -4.926 22.094 12.578 1 79.75 120 ALA A O 1
ATOM 930 N N . ARG A 1 121 ? -5.289 20.297 11.359 1 81.75 121 ARG A N 1
ATOM 931 C CA . ARG A 1 121 ? -4.266 20.672 10.391 1 81.75 121 ARG A CA 1
ATOM 932 C C . ARG A 1 121 ? -4.879 21.438 9.219 1 81.75 121 ARG A C 1
ATOM 934 O O . ARG A 1 121 ? -4.199 21.703 8.219 1 81.75 121 ARG A O 1
ATOM 941 N N . GLN A 1 122 ? -6.055 21.656 9.281 1 83.25 122 GLN A N 1
ATOM 942 C CA . GLN A 1 122 ? -6.785 22.562 8.406 1 83.25 122 GLN A CA 1
ATOM 943 C C . GLN A 1 122 ? -6.824 22.016 6.977 1 83.25 122 GLN A C 1
ATOM 945 O O . GLN A 1 122 ? -6.555 22.75 6.023 1 83.25 122 GLN A O 1
ATOM 950 N N . VAL A 1 123 ? -7.059 20.766 6.852 1 91.19 123 VAL A N 1
ATOM 951 C CA . VAL A 1 123 ? -7.297 20.25 5.504 1 91.19 123 VAL A CA 1
ATOM 952 C C . VAL A 1 123 ? -8.555 20.891 4.926 1 91.19 123 VAL A C 1
ATOM 954 O O . VAL A 1 123 ? -9.461 21.281 5.668 1 91.19 123 VAL A O 1
ATOM 957 N N . ASP A 1 124 ? -8.609 20.984 3.586 1 94.31 124 ASP A N 1
ATOM 958 C CA . ASP A 1 124 ? -9.75 21.594 2.922 1 94.31 124 ASP A CA 1
ATOM 959 C C . ASP A 1 124 ? -10.93 20.625 2.844 1 94.31 124 ASP A C 1
ATOM 961 O O . ASP A 1 124 ? -12.07 21.031 2.662 1 94.31 124 ASP A O 1
ATOM 965 N N . GLY A 1 125 ? -10.719 19.375 2.967 1 97.19 125 GLY A N 1
ATOM 966 C CA . GLY A 1 125 ? -11.727 18.328 2.912 1 97.19 125 GLY A CA 1
ATOM 967 C C . GLY A 1 125 ? -11.164 16.953 3.225 1 97.19 125 GLY A C 1
ATOM 968 O O . GLY A 1 125 ? -9.953 16.766 3.297 1 97.19 125 GLY A O 1
ATOM 969 N N . LEU A 1 126 ? -12.102 16 3.443 1 97.88 126 LEU A N 1
ATOM 970 C CA . LEU A 1 126 ? -11.719 14.648 3.816 1 97.88 126 LEU A CA 1
ATOM 971 C C . LEU A 1 126 ? -12.383 13.625 2.896 1 97.88 126 LEU A C 1
ATOM 973 O O . LEU A 1 126 ? -13.547 13.773 2.531 1 97.88 126 LEU A O 1
ATOM 977 N N . ILE A 1 127 ? -11.656 12.656 2.516 1 98.5 127 ILE A N 1
ATOM 978 C CA . ILE A 1 127 ? -12.156 11.422 1.93 1 98.5 127 ILE A CA 1
ATOM 979 C C . ILE A 1 127 ? -11.914 10.258 2.889 1 98.5 127 ILE A C 1
ATOM 981 O O . ILE A 1 127 ? -10.773 9.992 3.277 1 98.5 127 ILE A O 1
ATOM 985 N N . VAL A 1 128 ? -13.023 9.492 3.25 1 97.56 128 VAL A N 1
ATOM 986 C CA . VAL A 1 128 ? -12.891 8.586 4.391 1 97.56 128 VAL A CA 1
ATOM 987 C C . VAL A 1 128 ? -13.523 7.238 4.055 1 97.56 128 VAL A C 1
ATOM 989 O O . VAL A 1 128 ? -14.68 7.18 3.615 1 97.56 128 VAL A O 1
ATOM 992 N N . ALA A 1 129 ? -12.758 6.18 4.199 1 96.88 129 ALA A N 1
ATOM 993 C CA . ALA A 1 129 ? -13.32 4.836 4.312 1 96.88 129 ALA A CA 1
ATOM 994 C C . ALA A 1 129 ? -13.578 4.469 5.77 1 96.88 129 ALA A C 1
ATOM 996 O O . ALA A 1 129 ? -12.734 3.836 6.414 1 96.88 129 ALA A O 1
ATOM 997 N N . SER A 1 130 ? -14.742 4.746 6.23 1 94.19 130 SER A N 1
ATOM 998 C CA . SER A 1 130 ? -15.039 4.785 7.656 1 94.19 130 SER A CA 1
ATOM 999 C C . SER A 1 130 ? -15.289 3.383 8.211 1 94.19 130 SER A C 1
ATOM 1001 O O . SER A 1 130 ? -15.938 2.559 7.559 1 94.19 130 SER A O 1
ATOM 1003 N N . CYS A 1 131 ? -14.781 3.127 9.367 1 89.06 131 CYS A N 1
ATOM 1004 C CA . CYS A 1 131 ? -15.086 1.884 10.07 1 89.06 131 CYS A CA 1
ATOM 1005 C C . CYS A 1 131 ? -16.078 2.123 11.203 1 89.06 131 CYS A C 1
ATOM 1007 O O . CYS A 1 131 ? -16.297 1.248 12.047 1 89.06 131 CYS A O 1
ATOM 1009 N N . MET A 1 132 ? -16.688 3.326 11.148 1 85.69 132 MET A N 1
ATOM 1010 C CA . MET A 1 132 ? -17.703 3.654 12.141 1 85.69 132 MET A CA 1
ATOM 1011 C C . MET A 1 132 ? -19.047 3.045 11.758 1 85.69 132 MET A C 1
ATOM 1013 O O . MET A 1 132 ? -19.359 2.896 10.57 1 85.69 132 MET A O 1
ATOM 1017 N N . HIS A 1 133 ? -19.828 2.801 12.773 1 81.5 133 HIS A N 1
ATOM 1018 C CA . HIS A 1 133 ? -21.156 2.232 12.539 1 81.5 133 HIS A CA 1
ATOM 1019 C C . HIS A 1 133 ? -22.188 3.326 12.266 1 81.5 133 HIS A C 1
ATOM 1021 O O . HIS A 1 133 ? -23.188 3.084 11.594 1 81.5 133 HIS A O 1
ATOM 1027 N N . SER A 1 134 ? -21.906 4.441 12.828 1 81.19 134 SER A N 1
ATOM 1028 C CA . SER A 1 134 ? -22.797 5.586 12.648 1 81.19 134 SER A CA 1
ATOM 1029 C C . SER A 1 134 ? -22.078 6.742 11.961 1 81.19 134 SER A C 1
ATOM 1031 O O . SER A 1 134 ? -20.859 6.887 12.086 1 81.19 134 SER A O 1
ATOM 1033 N N . ASP A 1 135 ? -22.859 7.457 11.188 1 84.19 135 ASP A N 1
ATOM 1034 C CA . ASP A 1 135 ? -22.25 8.617 10.531 1 84.19 135 ASP A CA 1
ATOM 1035 C C . ASP A 1 135 ? -22.547 9.898 11.312 1 84.19 135 ASP A C 1
ATOM 1037 O O . ASP A 1 135 ? -22.375 11 10.781 1 84.19 135 ASP A O 1
ATOM 1041 N N . ALA A 1 136 ? -23 9.797 12.484 1 85.38 136 ALA A N 1
ATOM 1042 C CA . ALA A 1 136 ? -23.391 10.969 13.273 1 85.38 136 ALA A CA 1
ATOM 1043 C C . ALA A 1 136 ? -22.234 11.961 13.375 1 85.38 136 ALA A C 1
ATOM 1045 O O . ALA A 1 136 ? -22.422 13.164 13.18 1 85.38 136 ALA A O 1
ATOM 1046 N N . ASP A 1 137 ? -21.094 11.414 13.648 1 87 137 ASP A N 1
ATOM 1047 C CA . ASP A 1 137 ? -19.922 12.281 13.797 1 87 137 ASP A CA 1
ATOM 1048 C C . ASP A 1 137 ? -19.578 12.961 12.477 1 87 137 ASP A C 1
ATOM 1050 O O . ASP A 1 137 ? -19.203 14.133 12.461 1 87 137 ASP A O 1
ATOM 1054 N N . TYR A 1 138 ? -19.734 12.281 11.406 1 91.44 138 TYR A N 1
ATOM 1055 C CA . TYR A 1 138 ? -19.406 12.844 10.102 1 91.44 138 TYR A CA 1
ATOM 1056 C C . TYR A 1 138 ? -20.469 13.812 9.625 1 91.44 138 TYR A C 1
ATOM 1058 O O . TYR A 1 138 ? -20.188 14.773 8.906 1 91.44 138 TYR A O 1
ATOM 1066 N N . GLN A 1 139 ? -21.734 13.602 10 1 90.31 139 GLN A N 1
ATOM 1067 C CA . GLN A 1 139 ? -22.781 14.562 9.703 1 90.31 139 GLN A CA 1
ATOM 1068 C C . GLN A 1 139 ? -22.484 15.914 10.352 1 90.31 139 GLN A C 1
ATOM 1070 O O . GLN A 1 139 ? -22.609 16.953 9.711 1 90.31 139 GLN A O 1
ATOM 1075 N N . LYS A 1 140 ? -22.109 15.758 11.555 1 89.12 140 LYS A N 1
ATOM 1076 C CA . LYS A 1 140 ? -21.75 16.984 12.266 1 89.12 140 LYS A CA 1
ATOM 1077 C C . LYS A 1 140 ? -20.531 17.641 11.625 1 89.12 140 LYS A C 1
ATOM 1079 O O . LYS A 1 140 ? -20.516 18.859 11.414 1 89.12 140 LYS A O 1
ATOM 1084 N N . LEU A 1 141 ? -19.594 16.875 11.359 1 90.75 141 LEU A N 1
ATOM 1085 C CA . LEU A 1 141 ? -18.344 17.375 10.773 1 90.75 141 LEU A CA 1
ATOM 1086 C C . LEU A 1 141 ? -18.609 18 9.414 1 90.75 141 LEU A C 1
ATOM 1088 O O . LEU A 1 141 ? -17.969 19 9.055 1 90.75 141 LEU A O 1
ATOM 1092 N N . SER A 1 142 ? -19.516 17.438 8.641 1 91.06 142 SER A N 1
ATOM 1093 C CA . SER A 1 142 ? -19.766 17.859 7.27 1 91.06 142 SER A CA 1
ATOM 1094 C C . SER A 1 142 ? -20.328 19.281 7.219 1 91.06 142 SER A C 1
ATOM 1096 O O . SER A 1 142 ? -20.344 19.922 6.164 1 91.06 142 SER A O 1
ATOM 1098 N N . GLU A 1 143 ? -20.797 19.766 8.305 1 87.56 143 GLU A N 1
ATOM 1099 C CA . GLU A 1 143 ? -21.281 21.125 8.391 1 87.56 143 GLU A CA 1
ATOM 1100 C C . GLU A 1 143 ? -20.141 22.141 8.344 1 87.56 143 GLU A C 1
ATOM 1102 O O . GLU A 1 143 ? -20.344 23.312 8.023 1 87.56 143 GLU A O 1
ATOM 1107 N N . GLN A 1 144 ? -18.969 21.609 8.625 1 86.81 144 GLN A N 1
ATOM 1108 C CA . GLN A 1 144 ? -17.828 22.531 8.75 1 86.81 144 GLN A CA 1
ATOM 1109 C C . GLN A 1 144 ? -16.75 22.203 7.727 1 86.81 144 GLN A C 1
ATOM 1111 O O . GLN A 1 144 ? -15.938 23.062 7.379 1 86.81 144 GLN A O 1
ATOM 1116 N N . LEU A 1 145 ? -16.75 21.078 7.324 1 93.19 145 LEU A N 1
ATOM 1117 C CA . LEU A 1 145 ? -15.695 20.578 6.453 1 93.19 145 LEU A CA 1
ATOM 1118 C C . LEU A 1 145 ? -16.266 19.609 5.418 1 93.19 145 LEU A C 1
ATOM 1120 O O . LEU A 1 145 ? -16.969 18.656 5.766 1 93.19 145 LEU A O 1
ATOM 1124 N N . PRO A 1 146 ? -15.977 19.891 4.156 1 97 146 PRO A N 1
ATOM 1125 C CA . PRO A 1 146 ? -16.406 18.922 3.145 1 97 146 PRO A CA 1
ATOM 1126 C C . PRO A 1 146 ? -15.898 17.516 3.416 1 97 146 PRO A C 1
ATOM 1128 O O . PRO A 1 146 ? -14.703 17.328 3.678 1 97 146 PRO A O 1
ATOM 1131 N N . VAL A 1 147 ? -16.812 16.5 3.375 1 96.88 147 VAL A N 1
ATOM 1132 C CA . VAL A 1 147 ? -16.484 15.102 3.621 1 96.88 147 VAL A CA 1
ATOM 1133 C C . VAL A 1 147 ? -17.109 14.219 2.549 1 96.88 147 VAL A C 1
ATOM 1135 O O . VAL A 1 147 ? -18.297 14.391 2.219 1 96.88 147 VAL A O 1
ATOM 1138 N N . VAL A 1 148 ? -16.359 13.352 1.984 1 97.81 148 VAL A N 1
ATOM 1139 C CA . VAL A 1 148 ? -16.859 12.312 1.09 1 97.81 148 VAL A CA 1
ATOM 1140 C C . VAL A 1 148 ? -16.516 10.938 1.661 1 97.81 148 VAL A C 1
ATOM 1142 O O . VAL A 1 148 ? -15.344 10.648 1.942 1 97.81 148 VAL A O 1
ATOM 1145 N N . LEU A 1 149 ? -17.516 10.156 1.925 1 96.81 149 LEU A N 1
ATOM 1146 C CA . LEU A 1 149 ? -17.297 8.766 2.293 1 96.81 149 LEU A CA 1
ATOM 1147 C C . LEU A 1 149 ? -17.125 7.895 1.051 1 96.81 149 LEU A C 1
ATOM 1149 O O . LEU A 1 149 ? -17.734 8.164 0.01 1 96.81 149 LEU A O 1
ATOM 1153 N N . PHE A 1 150 ? -16.266 6.883 1.186 1 97 150 PHE A N 1
ATOM 1154 C CA . PHE A 1 150 ? -16.094 5.969 0.061 1 97 150 PHE A CA 1
ATOM 1155 C C . PHE A 1 150 ? -15.867 4.547 0.55 1 97 150 PHE A C 1
ATOM 1157 O O . PHE A 1 150 ? -15.531 4.332 1.717 1 97 150 PHE A O 1
ATOM 1164 N N . ASP A 1 151 ? -16.109 3.502 -0.287 1 94.81 151 ASP A N 1
ATOM 1165 C CA . ASP A 1 151 ? -15.859 2.082 -0.057 1 94.81 151 ASP A CA 1
ATOM 1166 C C . ASP A 1 151 ? -16.797 1.533 1.021 1 94.81 151 ASP A C 1
ATOM 1168 O 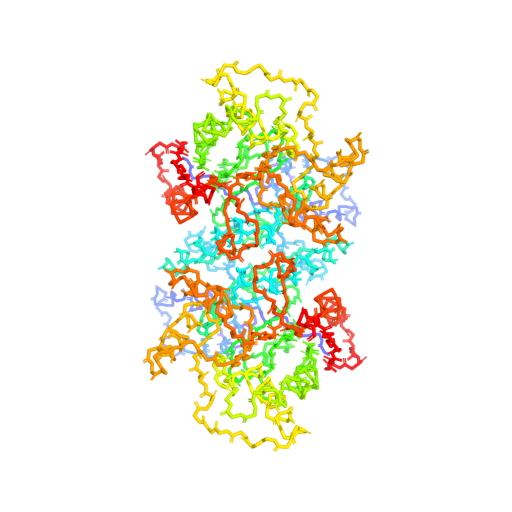O . ASP A 1 151 ? -17.125 0.344 1.024 1 94.81 151 ASP A O 1
ATOM 1172 N N . ARG A 1 152 ? -17.062 2.42 2.041 1 93.62 152 ARG A N 1
ATOM 1173 C CA . ARG A 1 152 ? -17.891 2.049 3.184 1 93.62 152 ARG A CA 1
ATOM 1174 C C . ARG A 1 152 ? -18.953 3.1 3.445 1 93.62 152 ARG A C 1
ATOM 1176 O O . ARG A 1 152 ? -18.719 4.297 3.254 1 93.62 152 ARG A O 1
ATOM 1183 N N . SER A 1 153 ? -20.094 2.623 3.797 1 88.06 153 SER A N 1
ATOM 1184 C CA . SER A 1 153 ? -21.203 3.518 4.098 1 88.06 153 SER A CA 1
ATOM 1185 C C . SER A 1 153 ? -21.875 3.141 5.414 1 88.06 153 SER A C 1
ATOM 1187 O O . SER A 1 153 ? -22.391 2.031 5.555 1 88.06 153 SER A O 1
ATOM 1189 N N . PRO A 1 154 ? -21.719 4.07 6.332 1 80.12 154 PRO A N 1
ATOM 1190 C CA . PRO A 1 154 ? -22.578 3.82 7.488 1 80.12 154 PRO A CA 1
ATOM 1191 C C . PRO A 1 154 ? -24.062 3.826 7.121 1 80.12 154 PRO A C 1
ATOM 1193 O O . PRO A 1 154 ? -24.453 4.43 6.121 1 80.12 154 PRO A O 1
ATOM 1196 N N . SER A 1 155 ? -24.875 3.158 7.801 1 71.81 155 SER A N 1
ATOM 1197 C CA . SER A 1 155 ? -26.281 2.957 7.496 1 71.81 155 SER A CA 1
ATOM 1198 C C . SER A 1 155 ? -26.984 4.281 7.199 1 71.81 155 SER A C 1
ATOM 1200 O O . SER A 1 155 ? -26.859 5.238 7.965 1 71.81 155 SER A O 1
ATOM 1202 N N . ASP A 1 156 ? -27.719 4.32 6.098 1 71.19 156 ASP A N 1
ATOM 1203 C CA . ASP A 1 156 ? -28.672 5.336 5.656 1 71.19 156 ASP A CA 1
ATOM 1204 C C . ASP A 1 156 ? -28.031 6.727 5.691 1 71.19 156 ASP A C 1
ATOM 1206 O O . ASP A 1 156 ? -28.688 7.707 6.043 1 71.19 156 ASP A O 1
ATOM 1210 N N . SER A 1 157 ? -26.781 6.84 5.355 1 79.38 157 SER A N 1
ATOM 1211 C CA . SER A 1 157 ? -26.141 8.148 5.434 1 79.38 157 SER A CA 1
ATOM 1212 C C . SER A 1 157 ? -26.562 9.039 4.273 1 79.38 157 SER A C 1
ATOM 1214 O O . SER A 1 157 ? -26.688 8.578 3.141 1 79.38 157 SER A O 1
ATOM 1216 N N . ALA A 1 158 ? -26.797 10.352 4.582 1 86.5 158 ALA A N 1
ATOM 1217 C CA . ALA A 1 158 ? -27.109 11.352 3.564 1 86.5 158 ALA A CA 1
ATOM 1218 C C . ALA A 1 158 ? -25.844 12.086 3.117 1 86.5 158 ALA A C 1
ATOM 1220 O O . ALA A 1 158 ? -25.922 12.992 2.279 1 86.5 158 ALA A O 1
ATOM 1221 N N . LEU A 1 159 ? -24.766 11.602 3.572 1 92.62 159 LEU A N 1
ATOM 1222 C CA . LEU A 1 159 ? -23.5 12.25 3.244 1 92.62 159 LEU A CA 1
ATOM 1223 C C . LEU A 1 159 ? -23.062 11.906 1.824 1 92.62 159 LEU A C 1
ATOM 1225 O O . LEU A 1 159 ? -23.484 10.883 1.274 1 92.62 159 LEU A O 1
ATOM 1229 N N . PRO A 1 160 ? -22.297 12.828 1.156 1 96.25 160 PRO A N 1
ATOM 1230 C CA . PRO A 1 160 ? -21.688 12.445 -0.119 1 96.25 160 PRO A CA 1
ATOM 1231 C C . PRO A 1 160 ? -20.953 11.109 -0.044 1 96.25 160 PRO A C 1
ATOM 1233 O O . PRO A 1 160 ? -20.219 10.859 0.915 1 96.25 160 PRO A O 1
ATOM 1236 N N . LEU A 1 161 ? -21.234 10.297 -1.019 1 96.44 161 LEU A N 1
ATOM 1237 C CA . LEU A 1 161 ? -20.797 8.914 -0.96 1 96.44 161 LEU A CA 1
ATOM 1238 C C . LEU A 1 161 ? -20.422 8.398 -2.35 1 96.44 161 LEU A C 1
ATOM 1240 O O . LEU A 1 161 ? -21.141 8.664 -3.32 1 96.44 161 LEU A O 1
ATOM 1244 N N . VAL A 1 162 ? -19.25 7.789 -2.465 1 97.69 162 VAL A N 1
ATOM 1245 C CA . VAL A 1 162 ? -18.875 7.051 -3.664 1 97.69 162 VAL A CA 1
ATOM 1246 C C . VAL A 1 162 ? -18.625 5.586 -3.312 1 97.69 162 VAL A C 1
ATOM 1248 O O . VAL A 1 162 ? -17.781 5.27 -2.482 1 97.69 162 VAL A O 1
ATOM 1251 N N . MET A 1 163 ? -19.359 4.699 -3.941 1 96.5 163 MET A N 1
ATOM 1252 C CA . MET A 1 163 ? -19.297 3.271 -3.646 1 96.5 163 MET A CA 1
ATOM 1253 C C . MET A 1 163 ? -19.203 2.455 -4.93 1 96.5 163 MET A C 1
ATOM 1255 O O . MET A 1 163 ? -19.656 2.9 -5.988 1 96.5 163 MET A O 1
ATOM 1259 N N . THR A 1 164 ? -18.594 1.317 -4.812 1 97.56 164 THR A N 1
ATOM 1260 C CA . THR A 1 164 ? -18.719 0.29 -5.84 1 97.56 164 THR A CA 1
ATOM 1261 C C . THR A 1 164 ? -19.891 -0.634 -5.543 1 97.56 164 THR A C 1
ATOM 1263 O O . THR A 1 164 ? -20.062 -1.073 -4.402 1 97.56 164 THR A O 1
ATOM 1266 N N . ASP A 1 165 ? -20.734 -0.858 -6.539 1 96.75 165 ASP A N 1
ATOM 1267 C CA . ASP A 1 165 ? -21.719 -1.92 -6.391 1 96.75 165 ASP A CA 1
ATOM 1268 C C . ASP A 1 165 ? -21.047 -3.262 -6.109 1 96.75 165 ASP A C 1
ATOM 1270 O O . ASP A 1 165 ? -20.203 -3.711 -6.883 1 96.75 165 ASP A O 1
ATOM 1274 N N . SER A 1 166 ? -21.375 -3.848 -5.004 1 96.81 166 SER A N 1
ATOM 1275 C CA . SER A 1 166 ? -20.75 -5.125 -4.707 1 96.81 166 SER A CA 1
ATOM 1276 C C . SER A 1 166 ? -21.75 -6.27 -4.734 1 96.81 166 SER A C 1
ATOM 1278 O O . SER A 1 166 ? -21.375 -7.438 -4.785 1 96.81 166 SER A O 1
ATOM 1280 N N . VAL A 1 167 ? -23.031 -5.965 -4.727 1 98.19 167 VAL A N 1
ATOM 1281 C CA . VAL A 1 167 ? -24.047 -7 -4.684 1 98.19 167 VAL A CA 1
ATOM 1282 C C . VAL A 1 167 ? -24.188 -7.656 -6.055 1 98.19 167 VAL A C 1
ATOM 1284 O O . VAL A 1 167 ? -23.984 -8.867 -6.195 1 98.19 167 VAL A O 1
ATOM 1287 N N . THR A 1 168 ? -24.359 -6.902 -7.074 1 98.62 168 THR A N 1
ATOM 1288 C CA . THR A 1 168 ? -24.672 -7.414 -8.406 1 98.62 168 THR A CA 1
ATOM 1289 C C . THR A 1 168 ? -23.516 -8.234 -8.961 1 98.62 168 THR A C 1
ATOM 1291 O O . THR A 1 168 ? -23.703 -9.391 -9.352 1 98.62 168 THR A O 1
ATOM 1294 N N . PRO A 1 169 ? -22.297 -7.695 -8.969 1 98.75 169 PRO A N 1
ATOM 1295 C CA . PRO A 1 169 ? -21.219 -8.484 -9.539 1 98.75 169 PRO A CA 1
ATOM 1296 C C . PRO A 1 169 ? -20.891 -9.727 -8.711 1 98.75 169 PRO A C 1
ATOM 1298 O O . PRO A 1 169 ? -20.484 -10.75 -9.266 1 98.75 169 PRO A O 1
ATOM 1301 N N . THR A 1 170 ? -21.031 -9.617 -7.383 1 98.88 170 THR A N 1
ATOM 1302 C CA . THR A 1 170 ? -20.812 -10.789 -6.547 1 98.88 170 THR A CA 1
ATOM 1303 C C . THR A 1 170 ? -21.844 -11.875 -6.848 1 98.88 170 THR A C 1
ATOM 1305 O O . THR A 1 170 ? -21.5 -13.047 -6.973 1 98.88 170 THR A O 1
ATOM 1308 N N . ALA A 1 171 ? -23.078 -11.461 -6.984 1 98.88 171 ALA A N 1
ATOM 1309 C CA . ALA A 1 171 ? -24.125 -12.422 -7.324 1 98.88 171 ALA A CA 1
ATOM 1310 C C . ALA A 1 171 ? -23.828 -13.102 -8.656 1 98.88 171 ALA A C 1
ATOM 1312 O O . ALA A 1 171 ? -23.984 -14.312 -8.789 1 98.88 171 ALA A O 1
ATOM 1313 N N . GLU A 1 172 ? -23.438 -12.32 -9.586 1 98.75 172 GLU A N 1
ATOM 1314 C CA . GLU A 1 172 ? -23.109 -12.867 -10.906 1 98.75 172 GLU A CA 1
ATOM 1315 C C . GLU A 1 172 ? -21.969 -13.875 -10.82 1 98.75 172 GLU A C 1
ATOM 1317 O O . GLU A 1 172 ? -22.062 -14.969 -11.391 1 98.75 172 GLU A O 1
ATOM 1322 N N . LEU A 1 173 ? -20.938 -13.523 -10.086 1 98.81 173 LEU A N 1
ATOM 1323 C CA . LEU A 1 173 ? -19.781 -14.398 -9.945 1 98.81 173 LEU A CA 1
ATOM 1324 C C . LEU A 1 173 ? -20.172 -15.703 -9.266 1 98.81 173 LEU A C 1
ATOM 1326 O O . LEU A 1 173 ? -19.844 -16.781 -9.758 1 98.81 173 LEU A O 1
ATOM 1330 N N . ILE A 1 174 ? -20.875 -15.602 -8.188 1 98.88 174 ILE A N 1
ATOM 1331 C CA . ILE A 1 174 ? -21.234 -16.766 -7.379 1 98.88 174 ILE A CA 1
ATOM 1332 C C . ILE A 1 174 ? -22.188 -17.656 -8.164 1 98.88 174 ILE A C 1
ATOM 1334 O O . ILE A 1 174 ? -22.062 -18.891 -8.125 1 98.88 174 ILE A O 1
ATOM 1338 N N . SER A 1 175 ? -23.125 -17.078 -8.914 1 98.69 175 SER A N 1
ATOM 1339 C CA . SER A 1 175 ? -24.078 -17.859 -9.688 1 98.69 175 SER A CA 1
ATOM 1340 C C . SER A 1 175 ? -23.375 -18.703 -10.75 1 98.69 175 SER A C 1
ATOM 1342 O O . SER A 1 175 ? -23.859 -19.766 -11.125 1 98.69 175 SER A O 1
ATOM 1344 N N . ARG A 1 176 ? -22.234 -18.234 -11.219 1 98 176 ARG A N 1
ATOM 1345 C CA . ARG A 1 176 ? -21.453 -18.953 -12.219 1 98 176 ARG A CA 1
ATOM 1346 C C . ARG A 1 176 ? -20.719 -20.125 -11.602 1 98 176 ARG A C 1
ATOM 1348 O O . ARG A 1 176 ? -20.516 -21.156 -12.242 1 98 176 ARG A O 1
ATOM 1355 N N . ILE A 1 177 ? -20.359 -20.016 -10.328 1 98.38 177 ILE A N 1
ATOM 1356 C CA . ILE A 1 177 ? -19.469 -20.984 -9.672 1 98.38 177 ILE A CA 1
ATOM 1357 C C . ILE A 1 177 ? -20.312 -22.031 -8.93 1 98.38 177 ILE A C 1
ATOM 1359 O O . ILE A 1 177 ? -19.969 -23.203 -8.922 1 98.38 177 ILE A O 1
ATOM 1363 N N . ALA A 1 178 ? -21.375 -21.641 -8.391 1 98.19 178 ALA A N 1
ATOM 1364 C CA . ALA A 1 178 ? -22.141 -22.359 -7.375 1 98.19 178 ALA A CA 1
ATOM 1365 C C . ALA A 1 178 ? -22.656 -23.688 -7.922 1 98.19 178 ALA A C 1
ATOM 1367 O O . ALA A 1 178 ? -22.641 -24.703 -7.219 1 98.19 178 ALA A O 1
ATOM 1368 N N . PRO A 1 179 ? -23.094 -23.766 -9.211 1 97.88 179 PRO A N 1
ATOM 1369 C CA . PRO A 1 179 ? -23.625 -25.047 -9.711 1 97.88 179 PRO A CA 1
ATOM 1370 C C . PRO A 1 179 ? -22.625 -26.188 -9.602 1 97.88 179 PRO A C 1
ATOM 1372 O O . PRO A 1 179 ? -23.016 -27.344 -9.43 1 97.88 179 PRO A O 1
ATOM 1375 N N . GLN A 1 180 ? -21.328 -25.938 -9.625 1 97 180 GLN A N 1
ATOM 1376 C CA . GLN A 1 180 ? -20.297 -26.969 -9.539 1 97 180 GLN A CA 1
ATOM 1377 C C . GLN A 1 180 ? -20 -27.328 -8.086 1 97 180 GLN A C 1
ATOM 1379 O O . GLN A 1 180 ? -19.328 -28.328 -7.816 1 97 180 GLN A O 1
ATOM 1384 N N . HIS A 1 181 ? -20.5 -26.484 -7.16 1 97.69 181 HIS A N 1
ATOM 1385 C CA . HIS A 1 181 ? -20.188 -26.656 -5.742 1 97.69 181 HIS A CA 1
ATOM 1386 C C . HIS A 1 181 ? -21.438 -26.469 -4.879 1 97.69 181 HIS A C 1
ATOM 1388 O O . HIS A 1 181 ? -21.391 -25.781 -3.859 1 97.69 181 HIS A O 1
ATOM 1394 N 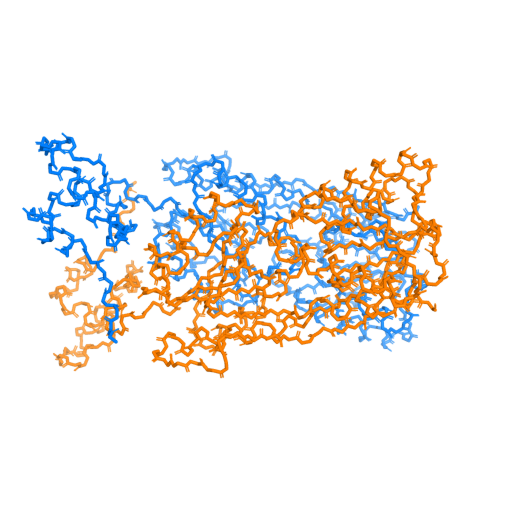N . ALA A 1 182 ? -22.516 -27.031 -5.316 1 97.38 182 ALA A N 1
ATOM 1395 C CA . ALA A 1 182 ? -23.828 -26.844 -4.723 1 97.38 182 ALA A CA 1
ATOM 1396 C C . ALA A 1 182 ? -23.875 -27.375 -3.293 1 97.38 182 ALA A C 1
ATOM 1398 O O . ALA A 1 182 ? -24.656 -26.891 -2.467 1 97.38 182 ALA A O 1
ATOM 1399 N N . ASP A 1 183 ? -23.062 -28.266 -2.977 1 97.44 183 ASP A N 1
ATOM 1400 C CA . ASP A 1 183 ? -23.094 -28.938 -1.679 1 97.44 183 ASP A CA 1
ATOM 1401 C C . ASP A 1 183 ? -22.188 -28.234 -0.669 1 97.44 183 ASP A C 1
ATOM 1403 O O . ASP A 1 183 ? -22.297 -28.484 0.535 1 97.44 183 ASP A O 1
ATOM 1407 N N . GLU A 1 184 ? -21.281 -27.359 -1.198 1 98.31 184 GLU A N 1
ATOM 1408 C CA . GLU A 1 184 ? -20.359 -26.703 -0.268 1 98.31 184 GLU A CA 1
ATOM 1409 C C . GLU A 1 184 ? -19.734 -25.453 -0.891 1 98.31 184 GLU A C 1
ATOM 1411 O O . GLU A 1 184 ? -18.875 -25.562 -1.777 1 98.31 184 GLU A O 1
ATOM 1416 N N . PHE A 1 185 ? -20.141 -24.281 -0.443 1 98.75 185 PHE A N 1
ATOM 1417 C CA . PHE A 1 185 ? -19.609 -23 -0.876 1 98.75 185 PHE A CA 1
ATOM 1418 C C . PHE A 1 185 ? -19.562 -22.016 0.283 1 98.75 185 PHE A C 1
ATOM 1420 O O . PHE A 1 185 ? -20.609 -21.5 0.708 1 98.75 185 PHE A O 1
ATOM 1427 N N . TRP A 1 186 ? -18.297 -21.719 0.764 1 98.94 186 TRP A N 1
ATOM 1428 C CA . TRP A 1 186 ? -18.109 -20.984 2.01 1 98.94 186 TRP A CA 1
ATOM 1429 C C . TRP A 1 186 ? -17.891 -19.5 1.737 1 98.94 186 TRP A C 1
ATOM 1431 O O . TRP A 1 186 ? -17.391 -19.125 0.668 1 98.94 186 TRP A O 1
ATOM 1441 N N . PHE A 1 187 ? -18.266 -18.688 2.729 1 98.94 187 PHE A N 1
ATOM 1442 C CA . PHE A 1 187 ? -18.094 -17.25 2.736 1 98.94 187 PHE A CA 1
ATOM 1443 C C . PHE A 1 187 ? -17.25 -16.812 3.932 1 98.94 187 PHE A C 1
ATOM 1445 O O . PHE A 1 187 ? -17.609 -17.094 5.078 1 98.94 187 PHE A O 1
ATOM 1452 N N . LEU A 1 188 ? -16.094 -16.188 3.629 1 98.81 188 LEU A N 1
ATOM 1453 C CA . LEU A 1 188 ? -15.312 -15.531 4.672 1 98.81 188 LEU A CA 1
ATOM 1454 C C . LEU A 1 188 ? -15.484 -14.016 4.602 1 98.81 188 LEU A C 1
ATOM 1456 O O . LEU A 1 188 ? -15.094 -13.391 3.615 1 98.81 188 LEU A O 1
ATOM 1460 N N . GLY A 1 189 ? -16.047 -13.414 5.629 1 98.25 189 GLY A N 1
ATOM 1461 C CA . GLY A 1 189 ? -16.312 -11.984 5.668 1 98.25 189 GLY A CA 1
ATOM 1462 C C . GLY A 1 189 ? -15.594 -11.281 6.801 1 98.25 189 GLY A C 1
ATOM 1463 O O . GLY A 1 189 ? -14.867 -11.914 7.574 1 98.25 189 GLY A O 1
ATOM 1464 N N . GLY A 1 190 ? -15.633 -9.922 6.75 1 95.44 190 GLY A N 1
ATOM 1465 C CA . GLY A 1 190 ? -15.133 -9.086 7.824 1 95.44 190 GLY A CA 1
ATOM 1466 C C . GLY A 1 190 ? -16.172 -8.781 8.883 1 95.44 190 GLY A C 1
ATOM 1467 O O . GLY A 1 190 ? -17.031 -9.609 9.172 1 95.44 190 GLY A O 1
ATOM 1468 N N . GLN A 1 191 ? -16 -7.621 9.508 1 92 191 GLN A N 1
ATOM 1469 C CA . GLN A 1 191 ? -16.984 -7.203 10.516 1 92 191 GLN A CA 1
ATOM 1470 C C . GLN A 1 191 ? -18.391 -7.148 9.922 1 92 191 GLN A C 1
ATOM 1472 O O . GLN A 1 191 ? -18.641 -6.406 8.969 1 92 191 GLN A O 1
ATOM 1477 N N . PRO A 1 192 ? -19.328 -7.824 10.516 1 91.38 192 PRO A N 1
ATOM 1478 C CA . PRO A 1 192 ? -20.641 -7.992 9.898 1 91.38 192 PRO A CA 1
ATOM 1479 C C . PRO A 1 192 ? -21.406 -6.676 9.773 1 91.38 192 PRO A C 1
ATOM 1481 O O . PRO A 1 192 ? -22.266 -6.531 8.891 1 91.38 192 PRO A O 1
ATOM 1484 N N . ARG A 1 193 ? -21.109 -5.734 10.586 1 88.12 193 ARG A N 1
ATOM 1485 C CA . ARG A 1 193 ? -21.906 -4.504 10.617 1 88.12 193 ARG A CA 1
ATOM 1486 C C . ARG A 1 193 ? -21.422 -3.52 9.555 1 88.12 193 ARG A C 1
ATOM 1488 O O . ARG A 1 193 ? -22.109 -2.541 9.25 1 88.12 193 ARG A O 1
ATOM 1495 N N . LEU A 1 194 ? -20.312 -3.781 8.984 1 91.31 194 LEU A N 1
ATOM 1496 C CA . LEU A 1 194 ? -19.812 -2.904 7.938 1 91.31 194 LEU A CA 1
ATOM 1497 C C . LEU A 1 194 ? -20.547 -3.16 6.621 1 91.31 194 LEU A C 1
ATOM 1499 O O . LEU A 1 194 ? -20.844 -4.309 6.293 1 91.31 194 LEU A O 1
ATOM 1503 N N . SER A 1 195 ? -20.703 -2.17 5.855 1 92.94 195 SER A N 1
ATOM 1504 C CA . SER A 1 195 ? -21.469 -2.26 4.617 1 92.94 195 SER A CA 1
ATOM 1505 C C . SER A 1 195 ? -20.844 -3.252 3.646 1 92.94 195 SER A C 1
ATOM 1507 O O . SER A 1 195 ? -21.547 -4.031 3 1 92.94 195 SER A O 1
ATOM 1509 N N . PRO A 1 196 ? -19.516 -3.289 3.449 1 93.94 196 PRO A N 1
ATOM 1510 C CA . PRO A 1 196 ? -18.969 -4.281 2.521 1 93.94 196 PRO A CA 1
ATOM 1511 C C . PRO A 1 196 ? -19.312 -5.715 2.924 1 93.94 196 PRO A C 1
ATOM 1513 O O . PRO A 1 196 ? -19.594 -6.551 2.064 1 93.94 196 PRO A O 1
ATOM 1516 N N . SER A 1 197 ? -19.234 -5.988 4.195 1 94.81 197 SER A N 1
ATOM 1517 C CA . SER A 1 197 ? -19.594 -7.324 4.668 1 94.81 197 SER A CA 1
ATOM 1518 C C . SER A 1 197 ? -21.047 -7.652 4.367 1 94.81 197 SER A C 1
ATOM 1520 O O . SER A 1 197 ? -21.344 -8.727 3.844 1 94.81 197 SER A O 1
ATOM 1522 N N . ARG A 1 198 ? -21.891 -6.734 4.668 1 94.81 198 ARG A N 1
ATOM 1523 C CA . ARG A 1 198 ? -23.312 -6.918 4.441 1 94.81 198 ARG A CA 1
ATOM 1524 C C . ARG A 1 198 ? -23.625 -7.07 2.957 1 94.81 198 ARG A C 1
ATOM 1526 O O . ARG A 1 198 ? -24.312 -8.008 2.553 1 94.81 198 ARG A O 1
ATOM 1533 N N . ASP A 1 199 ? -23.125 -6.184 2.168 1 96.44 199 ASP A N 1
ATOM 1534 C CA . ASP A 1 199 ? -23.453 -6.129 0.747 1 96.44 199 ASP A CA 1
ATOM 1535 C C . ASP A 1 199 ? -22.875 -7.328 0.002 1 96.44 199 ASP A C 1
ATOM 1537 O O . ASP A 1 199 ? -23.547 -7.922 -0.851 1 96.44 199 ASP A O 1
ATOM 1541 N N . ARG A 1 200 ? -21.656 -7.672 0.274 1 98.31 200 ARG A N 1
ATOM 1542 C CA . ARG A 1 200 ? -21.016 -8.773 -0.427 1 98.31 200 ARG A CA 1
ATOM 1543 C C . ARG A 1 200 ? -21.609 -10.117 -0.017 1 98.31 200 ARG A C 1
ATOM 1545 O O . ARG A 1 200 ? -21.734 -11.023 -0.838 1 98.31 200 ARG A O 1
ATOM 1552 N N . LEU A 1 201 ? -22.031 -10.195 1.27 1 98.62 201 LEU A N 1
ATOM 1553 C CA . LEU A 1 201 ? -22.781 -11.383 1.674 1 98.62 201 LEU A CA 1
ATOM 1554 C C . LEU A 1 201 ? -24.125 -11.438 0.961 1 98.62 201 LEU A C 1
ATOM 1556 O O . LEU A 1 201 ? -24.578 -12.516 0.562 1 98.62 201 LEU A O 1
ATOM 1560 N N . ALA A 1 202 ? -24.797 -10.305 0.85 1 98.38 202 ALA A N 1
ATOM 1561 C CA . ALA A 1 202 ? -26.062 -10.25 0.111 1 98.38 202 ALA A CA 1
ATOM 1562 C C . ALA A 1 202 ? -25.875 -10.727 -1.327 1 98.38 202 ALA A C 1
ATOM 1564 O O . ALA A 1 202 ? -26.688 -11.5 -1.844 1 98.38 202 ALA A O 1
ATOM 1565 N N . GLY A 1 203 ? -24.797 -10.266 -1.976 1 98.88 203 GLY A N 1
ATOM 1566 C CA . GLY A 1 203 ? -24.469 -10.734 -3.316 1 98.88 203 GLY A CA 1
ATOM 1567 C C . GLY A 1 203 ? -24.203 -12.227 -3.379 1 98.88 203 GLY A C 1
ATOM 1568 O O . GLY A 1 203 ? -24.656 -12.906 -4.297 1 98.88 203 GLY A O 1
ATOM 1569 N N . PHE A 1 204 ? -23.453 -12.68 -2.385 1 98.88 204 PHE A N 1
ATOM 1570 C CA . PHE A 1 204 ? -23.156 -14.102 -2.277 1 98.88 204 PHE A CA 1
ATOM 1571 C C . PHE A 1 204 ? -24.453 -14.914 -2.162 1 98.88 204 PHE A C 1
ATOM 1573 O O . PHE A 1 204 ? -24.641 -15.891 -2.891 1 98.88 204 PHE A O 1
ATOM 1580 N N . THR A 1 205 ? -25.297 -14.492 -1.324 1 98.81 205 THR A N 1
ATOM 1581 C CA . THR A 1 205 ? -26.578 -15.148 -1.075 1 98.81 205 THR A CA 1
ATOM 1582 C C . THR A 1 205 ? -27.438 -15.148 -2.334 1 98.81 205 THR A C 1
ATOM 1584 O O . THR A 1 205 ? -28.016 -16.172 -2.701 1 98.81 205 THR A O 1
ATOM 1587 N N . GLN A 1 206 ? -27.531 -14.062 -2.928 1 98.81 206 GLN A N 1
ATOM 1588 C CA . GLN A 1 206 ? -28.312 -13.938 -4.148 1 98.81 206 GLN A CA 1
ATOM 1589 C C . GLN A 1 206 ? -27.766 -14.828 -5.254 1 98.81 206 GLN A C 1
ATOM 1591 O O . GLN A 1 206 ? -28.531 -15.43 -6.012 1 98.81 206 GLN A O 1
ATOM 1596 N N . GLY A 1 207 ? -26.438 -14.844 -5.398 1 98.88 207 GLY A N 1
ATOM 1597 C CA . GLY A 1 207 ? -25.812 -15.703 -6.395 1 98.88 207 GLY A CA 1
ATOM 1598 C C . GLY A 1 207 ? -26.109 -17.172 -6.188 1 98.88 207 GLY A C 1
ATOM 1599 O O . GLY A 1 207 ? -26.375 -17.906 -7.148 1 98.88 207 GLY A O 1
ATOM 1600 N N . LEU A 1 208 ? -26.062 -17.625 -4.918 1 98.81 208 LEU A N 1
ATOM 1601 C CA . LEU A 1 208 ? -26.453 -18.984 -4.602 1 98.81 208 LEU A CA 1
ATOM 1602 C C . LEU A 1 208 ? -27.906 -19.25 -5.012 1 98.81 208 LEU A C 1
ATOM 1604 O O . LEU A 1 208 ? -28.188 -20.25 -5.684 1 98.81 208 LEU A O 1
ATOM 1608 N N . ALA A 1 209 ? -28.75 -18.328 -4.664 1 98.69 209 ALA A N 1
ATOM 1609 C CA . ALA A 1 209 ? -30.172 -18.469 -4.953 1 98.69 209 ALA A CA 1
ATOM 1610 C C . ALA A 1 209 ? -30.422 -18.562 -6.457 1 98.69 209 ALA A C 1
ATOM 1612 O O . ALA A 1 209 ? -31.25 -19.344 -6.91 1 98.69 209 ALA A O 1
ATOM 1613 N N . GLN A 1 210 ? -29.75 -17.75 -7.191 1 98.56 210 GLN A N 1
ATOM 1614 C CA . GLN A 1 210 ? -29.891 -17.75 -8.648 1 98.56 210 GLN A CA 1
ATOM 1615 C C . GLN A 1 210 ? -29.469 -19.094 -9.242 1 98.56 210 GLN A C 1
ATOM 1617 O O . GLN A 1 210 ? -29.938 -19.469 -10.312 1 98.56 210 GLN A O 1
ATOM 1622 N N . ALA A 1 211 ? -28.641 -19.781 -8.531 1 98.25 211 ALA A N 1
ATOM 1623 C CA . ALA A 1 211 ? -28.172 -21.094 -8.961 1 98.25 211 ALA A CA 1
ATOM 1624 C C . ALA A 1 211 ? -29.047 -22.203 -8.375 1 98.25 211 ALA A C 1
ATOM 1626 O O . ALA A 1 211 ? -28.766 -23.391 -8.555 1 98.25 211 ALA A O 1
ATOM 1627 N N . GLY A 1 212 ? -30.031 -21.828 -7.641 1 98.12 212 GLY A N 1
ATOM 1628 C CA . GLY A 1 212 ? -30.953 -22.781 -7.047 1 98.12 212 GLY A CA 1
ATOM 1629 C C . GLY A 1 212 ? -30.422 -23.391 -5.758 1 98.12 212 GLY A C 1
ATOM 1630 O O . GLY A 1 212 ? -30.812 -24.484 -5.367 1 98.12 212 GLY A O 1
ATOM 1631 N N . ILE A 1 213 ? -29.484 -22.75 -5.113 1 98.31 213 ILE A N 1
ATOM 1632 C CA . ILE A 1 213 ? -28.859 -23.25 -3.895 1 98.31 213 ILE A CA 1
ATOM 1633 C C . ILE A 1 213 ? -29.219 -22.344 -2.717 1 98.31 213 ILE A C 1
ATOM 1635 O O . ILE A 1 213 ? -29.141 -21.125 -2.811 1 98.31 213 ILE A O 1
ATOM 1639 N N . THR A 1 214 ? -29.672 -22.938 -1.618 1 97.38 214 THR A N 1
ATOM 1640 C CA . THR A 1 214 ? -29.984 -22.188 -0.407 1 97.38 214 THR A CA 1
ATOM 1641 C C . THR A 1 214 ? -28.75 -22.031 0.469 1 97.38 214 THR A C 1
ATOM 1643 O O . THR A 1 214 ? -28.016 -22.984 0.703 1 97.38 214 THR A O 1
ATOM 1646 N N . LEU A 1 215 ? -28.578 -20.875 0.904 1 98.25 215 LEU A N 1
ATOM 1647 C CA . LEU A 1 215 ? -27.469 -20.609 1.806 1 98.25 215 LEU A CA 1
ATOM 1648 C C . LEU A 1 215 ? -27.641 -21.375 3.113 1 98.25 215 LEU A C 1
ATOM 1650 O O . LEU A 1 215 ? -28.703 -21.328 3.732 1 98.25 215 LEU A O 1
ATOM 1654 N N . ARG A 1 216 ? -26.594 -22.016 3.498 1 97.94 216 ARG A N 1
ATOM 1655 C CA . ARG A 1 216 ? -26.531 -22.594 4.84 1 97.94 216 ARG A CA 1
ATOM 1656 C C . ARG A 1 216 ? -25.859 -21.625 5.812 1 97.94 216 ARG A C 1
ATOM 1658 O O . ARG A 1 216 ? -24.75 -21.172 5.559 1 97.94 216 ARG A O 1
ATOM 1665 N N . PRO A 1 217 ? -26.438 -21.375 6.867 1 97.38 217 PRO A N 1
ATOM 1666 C CA . PRO A 1 217 ? -25.875 -20.406 7.809 1 97.38 217 PRO A CA 1
ATOM 1667 C C . PRO A 1 217 ? -24.453 -20.781 8.227 1 97.38 217 PRO A C 1
ATOM 1669 O O . PRO A 1 217 ? -23.625 -19.891 8.469 1 97.38 217 PRO A O 1
ATOM 1672 N N . GLU A 1 218 ? -24.109 -22.031 8.289 1 97.44 218 GLU A N 1
ATOM 1673 C CA . GLU A 1 218 ? -22.781 -22.469 8.734 1 97.44 218 GLU A CA 1
ATOM 1674 C C . GLU A 1 218 ? -21.719 -22.125 7.703 1 97.44 218 GLU A C 1
ATOM 1676 O O . GLU A 1 218 ? -20.531 -22.141 8.008 1 97.44 218 GLU A O 1
ATOM 1681 N N . TRP A 1 219 ? -22.156 -21.781 6.457 1 98.56 219 TRP A N 1
ATOM 1682 C CA . TRP A 1 219 ? -21.219 -21.469 5.387 1 98.56 219 TRP A CA 1
ATOM 1683 C C . TRP A 1 219 ? -20.672 -20.047 5.551 1 98.56 219 TRP A C 1
ATOM 1685 O O . TRP A 1 219 ? -19.719 -19.656 4.863 1 98.56 219 TRP A O 1
ATOM 1695 N N . VAL A 1 220 ? -21.25 -19.312 6.461 1 98.75 220 VAL A N 1
ATOM 1696 C CA . VAL A 1 220 ? -20.859 -17.906 6.637 1 98.75 220 VAL A CA 1
ATOM 1697 C C . VAL A 1 220 ? -19.984 -17.766 7.883 1 98.75 220 VAL A C 1
ATOM 1699 O O . VAL A 1 220 ? -20.438 -18.047 9 1 98.75 220 VAL A O 1
ATOM 1702 N N . ILE A 1 221 ? -18.719 -17.406 7.707 1 98.69 221 ILE A N 1
ATOM 1703 C CA . ILE A 1 221 ? -17.797 -17.141 8.797 1 98.69 221 ILE A CA 1
ATOM 1704 C C . ILE A 1 221 ? -17.344 -15.688 8.75 1 98.69 221 ILE A C 1
ATOM 1706 O O . ILE A 1 221 ? -16.859 -15.211 7.715 1 98.69 221 ILE A O 1
ATOM 1710 N N . ASN A 1 222 ? -17.516 -14.961 9.836 1 97.94 222 ASN A N 1
ATOM 1711 C CA . ASN A 1 222 ? -17.156 -13.547 9.898 1 97.94 222 ASN A CA 1
ATOM 1712 C C . ASN A 1 222 ? -16.062 -13.297 10.93 1 97.94 222 ASN A C 1
ATOM 1714 O O . ASN A 1 222 ? -16.047 -13.914 11.992 1 97.94 222 ASN A O 1
ATOM 1718 N N . GLY A 1 223 ? -15.117 -12.508 10.555 1 96.75 223 GLY A N 1
ATOM 1719 C CA . GLY A 1 223 ? -14.086 -11.953 11.422 1 96.75 223 GLY A CA 1
ATOM 1720 C C . GLY A 1 223 ? -13.875 -10.469 11.211 1 96.75 223 GLY A C 1
ATOM 1721 O O . GLY A 1 223 ? -14.828 -9.688 11.258 1 96.75 223 GLY A O 1
ATOM 1722 N N . ASN A 1 224 ? -12.672 -10.047 11.031 1 94.06 224 ASN A N 1
ATOM 1723 C CA . ASN A 1 224 ? -12.336 -8.695 10.602 1 94.06 224 ASN A CA 1
ATOM 1724 C C . ASN A 1 224 ? -11.609 -8.695 9.266 1 94.06 224 ASN A C 1
ATOM 1726 O O . ASN A 1 224 ? -11.438 -9.742 8.648 1 94.06 224 ASN A O 1
ATOM 1730 N N . TYR A 1 225 ? -11.242 -7.582 8.789 1 93.81 225 TYR A N 1
ATOM 1731 C CA . TYR A 1 225 ? -10.719 -7.484 7.426 1 93.81 225 TYR A CA 1
ATOM 1732 C C . TYR A 1 225 ? -9.195 -7.547 7.418 1 93.81 225 TYR A C 1
ATOM 1734 O O . TYR A 1 225 ? -8.57 -7.336 6.383 1 93.81 225 TYR A O 1
ATOM 1742 N N . HIS A 1 226 ? -8.594 -7.848 8.57 1 92.94 226 HIS A N 1
ATOM 1743 C CA . HIS A 1 226 ? -7.148 -8.047 8.602 1 92.94 226 HIS A CA 1
ATOM 1744 C C . HIS A 1 226 ? -6.766 -9.383 7.977 1 92.94 226 HIS A C 1
ATOM 1746 O O . HIS A 1 226 ? -7.488 -10.367 8.109 1 92.94 226 HIS A O 1
ATOM 1752 N N . PRO A 1 227 ? -5.629 -9.43 7.363 1 95.56 227 PRO A N 1
ATOM 1753 C CA . PRO A 1 227 ? -5.16 -10.703 6.801 1 95.56 227 PRO A CA 1
ATOM 1754 C C . PRO A 1 227 ? -5.074 -11.812 7.848 1 95.56 227 PRO A C 1
ATOM 1756 O O . PRO A 1 227 ? -5.355 -12.977 7.543 1 95.56 227 PRO A O 1
ATOM 1759 N N . SER A 1 228 ? -4.719 -11.477 9.086 1 96.06 228 SER A N 1
ATOM 1760 C CA . SER A 1 228 ? -4.633 -12.469 10.156 1 96.06 228 SER A CA 1
ATOM 1761 C C . SER A 1 228 ? -5.977 -13.156 10.375 1 96.06 228 SER A C 1
ATOM 1763 O O . SER A 1 228 ? -6.027 -14.352 10.68 1 96.06 228 SER A O 1
ATOM 1765 N N . SER A 1 229 ? -7.027 -12.43 10.227 1 97.5 229 SER A N 1
ATOM 1766 C CA . SER A 1 229 ? -8.367 -12.992 10.383 1 97.5 229 SER A CA 1
ATOM 1767 C C . SER A 1 229 ? -8.664 -14.008 9.281 1 97.5 229 SER A C 1
ATOM 1769 O O . SER A 1 229 ? -9.234 -15.07 9.555 1 97.5 229 SER A O 1
ATOM 1771 N N . GLY A 1 230 ? -8.297 -13.695 8.039 1 98.38 230 GLY A N 1
ATOM 1772 C CA . GLY A 1 230 ? -8.43 -14.656 6.953 1 98.38 230 GLY A CA 1
ATOM 1773 C C . GLY A 1 230 ? -7.66 -15.945 7.195 1 98.38 230 GLY A C 1
ATOM 1774 O O . GLY A 1 230 ? -8.18 -17.031 6.949 1 98.38 230 GLY A O 1
ATOM 1775 N N . TYR A 1 231 ? -6.48 -15.758 7.742 1 98.56 231 TYR A N 1
ATOM 1776 C CA . TYR A 1 231 ? -5.633 -16.891 8.078 1 98.56 231 TYR A CA 1
ATOM 1777 C C . TYR A 1 231 ? -6.301 -17.781 9.125 1 98.56 231 TYR A C 1
ATOM 1779 O O . TYR A 1 231 ? -6.41 -19 8.945 1 98.56 231 TYR A O 1
ATOM 1787 N N . GLU A 1 232 ? -6.754 -17.156 10.172 1 98.75 232 GLU A N 1
ATOM 1788 C CA . GLU A 1 232 ? -7.309 -17.875 11.312 1 98.75 232 GLU A CA 1
ATOM 1789 C C . GLU A 1 232 ? -8.625 -18.562 10.945 1 98.75 232 GLU A C 1
ATOM 1791 O O . GLU A 1 232 ? -8.852 -19.719 11.305 1 98.75 232 GLU A O 1
ATOM 1796 N N . MET A 1 233 ? -9.469 -17.844 10.25 1 98.81 233 MET A N 1
ATOM 1797 C CA . MET A 1 233 ? -10.758 -18.422 9.852 1 98.81 233 MET A CA 1
ATOM 1798 C C . MET A 1 233 ? -10.562 -19.609 8.93 1 98.81 233 MET A C 1
ATOM 1800 O O . MET A 1 233 ? -11.211 -20.641 9.094 1 98.81 233 MET A O 1
ATOM 1804 N N . PHE A 1 234 ? -9.664 -19.469 8.008 1 98.88 234 PHE A N 1
ATOM 1805 C CA . PHE A 1 234 ? -9.422 -20.547 7.059 1 98.88 234 PHE A CA 1
ATOM 1806 C C . PHE A 1 234 ? -8.789 -21.75 7.75 1 98.88 234 PHE A C 1
ATOM 1808 O O . PHE A 1 234 ? -9.156 -22.891 7.484 1 98.88 234 PHE A O 1
ATOM 1815 N N . ALA A 1 235 ? -7.855 -21.469 8.633 1 98.81 235 ALA A N 1
ATOM 1816 C CA . ALA A 1 235 ? -7.219 -22.531 9.406 1 98.81 235 ALA A CA 1
ATOM 1817 C C . ALA A 1 235 ? -8.25 -23.328 10.203 1 98.81 235 ALA A C 1
ATOM 1819 O O . ALA A 1 235 ? -8.234 -24.562 10.195 1 98.81 235 ALA A O 1
ATOM 1820 N N . ALA A 1 236 ? -9.086 -22.625 10.867 1 98.81 236 ALA A N 1
ATOM 1821 C CA . ALA A 1 236 ? -10.133 -23.266 11.664 1 98.81 236 ALA A CA 1
ATOM 1822 C C . ALA A 1 236 ? -11.07 -24.078 10.781 1 98.81 236 ALA A C 1
ATOM 1824 O O . ALA A 1 236 ? -11.508 -25.172 11.164 1 98.81 236 ALA A O 1
ATOM 1825 N N . LEU A 1 237 ? -11.383 -23.5 9.617 1 98.81 237 LEU A N 1
ATOM 1826 C CA . LEU A 1 237 ? -12.266 -24.188 8.68 1 98.81 237 LEU A CA 1
ATOM 1827 C C . LEU A 1 237 ? -11.641 -25.484 8.18 1 98.81 237 LEU A C 1
ATOM 1829 O O . LEU A 1 237 ? -12.297 -26.531 8.141 1 98.81 237 LEU A O 1
ATOM 1833 N N . CYS A 1 238 ? -10.391 -25.484 7.805 1 98.62 238 CYS A N 1
ATOM 1834 C CA . CYS A 1 238 ? -9.672 -26.672 7.363 1 98.62 238 CYS A CA 1
ATOM 1835 C C . CYS A 1 238 ? -9.625 -27.719 8.469 1 98.62 238 CYS A C 1
ATOM 1837 O O . CYS A 1 238 ? -9.781 -28.922 8.203 1 98.62 238 CYS A O 1
ATOM 1839 N N . ALA A 1 239 ? -9.414 -27.188 9.648 1 98.38 239 ALA A N 1
ATOM 1840 C CA . ALA A 1 239 ? -9.375 -28.094 10.789 1 98.38 239 ALA A CA 1
ATOM 1841 C C . ALA A 1 239 ? -10.727 -28.781 10.992 1 98.38 239 ALA A C 1
ATOM 1843 O O . ALA A 1 239 ? -10.797 -29.984 11.25 1 98.38 239 ALA A O 1
ATOM 1844 N N . ARG A 1 240 ? -11.711 -28.016 10.922 1 98.25 240 ARG A N 1
ATOM 1845 C CA . ARG A 1 240 ? -13.07 -28.531 11.109 1 98.25 240 ARG A CA 1
ATOM 1846 C C . ARG A 1 240 ? -13.422 -29.562 10.039 1 98.25 240 ARG A C 1
ATOM 1848 O O . ARG A 1 240 ? -14 -30.594 10.344 1 98.25 240 ARG A O 1
ATOM 1855 N N . LEU A 1 241 ? -13.062 -29.297 8.797 1 98.19 241 LEU A N 1
ATOM 1856 C CA . LEU A 1 241 ? -13.438 -30.141 7.668 1 98.19 241 LEU A CA 1
ATOM 1857 C C . LEU A 1 241 ? -12.453 -31.281 7.484 1 98.19 241 LEU A C 1
ATOM 1859 O O . LEU A 1 241 ? -12.758 -32.281 6.816 1 98.19 241 LEU A O 1
ATOM 1863 N N . GLY A 1 242 ? -11.219 -31.172 8.008 1 97.81 242 GLY A N 1
ATOM 1864 C CA . GLY A 1 242 ? -10.148 -32.125 7.781 1 97.81 242 GLY A CA 1
ATOM 1865 C C . GLY A 1 242 ? -9.539 -32.031 6.395 1 97.81 242 GLY A C 1
ATOM 1866 O O . GLY A 1 242 ? -8.766 -32.875 5.98 1 97.81 242 GLY A O 1
ATOM 1867 N N . ARG A 1 243 ? -9.945 -31.047 5.676 1 97.56 243 ARG A N 1
ATOM 1868 C CA . ARG A 1 243 ? -9.523 -30.719 4.316 1 97.56 243 ARG A CA 1
ATOM 1869 C C . ARG A 1 243 ? -9.836 -29.266 3.973 1 97.56 243 ARG A C 1
ATOM 1871 O O . ARG A 1 243 ? -10.602 -28.609 4.676 1 97.56 243 ARG A O 1
ATOM 1878 N N . PRO A 1 244 ? -9.211 -28.75 2.877 1 98.25 244 PRO A N 1
ATOM 1879 C CA . PRO A 1 244 ? -9.719 -27.469 2.385 1 98.25 244 PRO A CA 1
ATOM 1880 C C . PRO A 1 244 ? -11.164 -27.562 1.9 1 98.25 244 PRO A C 1
ATOM 1882 O O . PRO A 1 244 ? -11.617 -28.625 1.476 1 98.25 244 PRO A O 1
ATOM 1885 N N . PRO A 1 245 ? -11.859 -26.438 2.012 1 98.62 245 PRO A N 1
ATOM 1886 C CA . PRO A 1 245 ? -13.211 -26.438 1.447 1 98.62 245 PRO A CA 1
ATOM 1887 C C . PRO A 1 245 ? -13.219 -26.562 -0.073 1 98.62 245 PRO A C 1
ATOM 1889 O O . PRO A 1 245 ? -12.203 -26.312 -0.723 1 98.62 245 PRO A O 1
ATOM 1892 N N . LYS A 1 246 ? -14.367 -26.984 -0.588 1 98.31 246 LYS A N 1
ATOM 1893 C CA . LYS A 1 246 ? -14.492 -27.172 -2.031 1 98.31 246 LYS A CA 1
ATOM 1894 C C . LYS A 1 246 ? -14.508 -25.828 -2.756 1 98.31 246 LYS A C 1
ATOM 1896 O O . LYS A 1 246 ? -13.906 -25.688 -3.822 1 98.31 246 LYS A O 1
ATOM 1901 N N . ALA A 1 247 ? -15.242 -24.891 -2.191 1 98.69 247 ALA A N 1
ATOM 1902 C CA . ALA A 1 247 ? -15.336 -23.531 -2.748 1 98.69 247 ALA A CA 1
ATOM 1903 C C . ALA A 1 247 ? -15.375 -22.484 -1.641 1 98.69 247 ALA A C 1
ATOM 1905 O O . ALA A 1 247 ? -15.969 -22.719 -0.584 1 98.69 247 ALA A O 1
ATOM 1906 N N . LEU A 1 248 ? -14.703 -21.375 -1.901 1 98.88 248 LEU A N 1
ATOM 1907 C CA . LEU A 1 248 ? -14.602 -20.312 -0.913 1 98.88 248 LEU A CA 1
ATOM 1908 C C . LEU A 1 248 ? -14.625 -18.938 -1.585 1 98.88 248 LEU A C 1
ATOM 1910 O O . LEU A 1 248 ? -13.898 -18.703 -2.555 1 98.88 248 LEU A O 1
ATOM 1914 N N . PHE A 1 249 ? -15.5 -18.078 -1.135 1 98.94 249 PHE A N 1
ATOM 1915 C CA . PHE A 1 249 ? -15.5 -16.656 -1.486 1 98.94 249 PHE A CA 1
ATOM 1916 C C . PHE A 1 249 ? -15.023 -15.812 -0.313 1 98.94 249 PHE A C 1
ATOM 1918 O O . PHE A 1 249 ? -15.578 -15.898 0.786 1 98.94 249 PHE A O 1
ATOM 1925 N N . THR A 1 250 ? -13.969 -15.07 -0.529 1 98.81 250 THR A N 1
ATOM 1926 C CA . THR A 1 250 ? -13.531 -14.117 0.483 1 98.81 250 THR A CA 1
ATOM 1927 C C . THR A 1 250 ? -14.039 -12.711 0.161 1 98.81 250 THR A C 1
ATOM 1929 O O . THR A 1 250 ? -13.992 -12.281 -0.992 1 98.81 250 THR A O 1
ATOM 1932 N N . ALA A 1 251 ? -14.453 -11.992 1.136 1 98.38 251 ALA A N 1
ATOM 1933 C CA . ALA A 1 251 ? -15.117 -10.703 0.944 1 98.38 251 ALA A CA 1
ATOM 1934 C C . ALA A 1 251 ? -14.109 -9.609 0.615 1 98.38 251 ALA A C 1
ATOM 1936 O O . ALA A 1 251 ? -14.492 -8.5 0.24 1 98.38 251 ALA A O 1
ATOM 1937 N N . ALA A 1 252 ? -12.82 -9.867 0.741 1 96.88 252 ALA A N 1
ATOM 1938 C CA . ALA A 1 252 ? -11.789 -8.883 0.447 1 96.88 252 ALA A CA 1
ATOM 1939 C C . ALA A 1 252 ? -10.453 -9.555 0.161 1 96.88 252 ALA A C 1
ATOM 1941 O O . ALA A 1 252 ? -10.203 -10.68 0.605 1 96.88 252 ALA A O 1
ATOM 1942 N N . CYS A 1 253 ? -9.594 -8.805 -0.503 1 95.19 253 CYS A N 1
ATOM 1943 C CA . CYS A 1 253 ? -8.266 -9.32 -0.833 1 95.19 253 CYS A CA 1
ATOM 1944 C C . CYS A 1 253 ? -7.438 -9.539 0.426 1 95.19 253 CYS A C 1
ATOM 1946 O O . CYS A 1 253 ? -6.609 -10.445 0.481 1 95.19 253 CYS A O 1
ATOM 1948 N N . GLY A 1 254 ? -7.723 -8.711 1.443 1 94.94 254 GLY A N 1
ATOM 1949 C CA . GLY A 1 254 ? -7.02 -8.914 2.699 1 94.94 254 GLY A CA 1
ATOM 1950 C C . GLY A 1 254 ? -7.297 -10.266 3.328 1 94.94 254 GLY A C 1
ATOM 1951 O O . GLY A 1 254 ? -6.383 -10.914 3.84 1 94.94 254 GLY A O 1
ATOM 1952 N N . LEU A 1 255 ? -8.5 -10.672 3.332 1 97.69 255 LEU A N 1
ATOM 1953 C CA . LEU A 1 255 ? -8.875 -11.992 3.832 1 97.69 255 LEU A CA 1
ATOM 1954 C C . LEU A 1 255 ? -8.25 -13.094 2.98 1 97.69 255 LEU A C 1
ATOM 1956 O O . LEU A 1 255 ? -7.734 -14.078 3.514 1 97.69 255 LEU A O 1
ATOM 1960 N N . LEU A 1 256 ? -8.297 -12.891 1.693 1 98.12 256 LEU A N 1
ATOM 1961 C CA . LEU A 1 256 ? -7.715 -13.867 0.775 1 98.12 256 LEU A CA 1
ATOM 1962 C C . LEU A 1 256 ? -6.215 -14.008 1.016 1 98.12 256 LEU A C 1
ATOM 1964 O O . LEU A 1 256 ? -5.664 -15.102 0.894 1 98.12 256 LEU A O 1
ATOM 1968 N N . GLU A 1 257 ? -5.574 -12.906 1.322 1 96.44 257 GLU A N 1
ATOM 1969 C CA . GLU A 1 257 ? -4.152 -12.953 1.655 1 96.44 257 GLU A CA 1
ATOM 1970 C C . GLU A 1 257 ? -3.889 -13.93 2.797 1 96.44 257 GLU A C 1
ATOM 1972 O O . GLU A 1 257 ? -2.949 -14.727 2.734 1 96.44 257 GLU A O 1
ATOM 1977 N N . GLY A 1 258 ? -4.703 -13.82 3.83 1 97.81 258 GLY A N 1
ATOM 1978 C CA . GLY A 1 258 ? -4.574 -14.758 4.934 1 97.81 258 GLY A CA 1
ATOM 1979 C C . GLY A 1 258 ? -4.789 -16.203 4.52 1 97.81 258 GLY A C 1
ATOM 1980 O O . GLY A 1 258 ? -4.051 -17.094 4.945 1 97.81 258 GLY A O 1
ATOM 1981 N N . VAL A 1 259 ? -5.727 -16.438 3.664 1 98.62 259 VAL A N 1
ATOM 1982 C CA . VAL A 1 259 ? -6.047 -17.766 3.154 1 98.62 259 VAL A CA 1
ATOM 1983 C C . VAL A 1 259 ? -4.855 -18.312 2.375 1 98.62 259 VAL A C 1
ATOM 1985 O O . VAL A 1 259 ? -4.41 -19.438 2.625 1 98.62 259 VAL A O 1
ATOM 1988 N N . LEU A 1 260 ? -4.312 -17.531 1.49 1 98 260 LEU A N 1
ATOM 1989 C CA . LEU A 1 260 ? -3.207 -17.969 0.642 1 98 260 LEU A CA 1
ATOM 1990 C C . LEU A 1 260 ? -1.954 -18.234 1.472 1 98 260 LEU A C 1
ATOM 1992 O O . LEU A 1 260 ? -1.191 -19.156 1.178 1 98 260 LEU A O 1
ATOM 1996 N N . ARG A 1 261 ? -1.75 -17.406 2.475 1 96.94 261 ARG A N 1
ATOM 1997 C CA . ARG A 1 261 ? -0.622 -17.641 3.371 1 96.94 261 ARG A CA 1
ATOM 1998 C C . ARG A 1 261 ? -0.737 -19.016 4.047 1 96.94 261 ARG A C 1
ATOM 2000 O O . ARG A 1 261 ? 0.239 -19.766 4.113 1 96.94 261 ARG A O 1
ATOM 2007 N N . TYR A 1 262 ? -1.909 -19.281 4.586 1 98.31 262 TYR A N 1
ATOM 2008 C CA . TYR A 1 262 ? -2.129 -20.578 5.219 1 98.31 262 TYR A CA 1
ATOM 2009 C C . TYR A 1 262 ? -1.9 -21.719 4.227 1 98.31 262 TYR A C 1
ATOM 2011 O O . TYR A 1 262 ? -1.222 -22.703 4.543 1 98.31 262 TYR A O 1
ATOM 2019 N N . MET A 1 263 ? -2.453 -21.594 3.035 1 98 263 MET A N 1
ATOM 2020 C CA . MET A 1 263 ? -2.348 -22.641 2.029 1 98 263 MET A CA 1
ATOM 2021 C C . MET A 1 263 ? -0.893 -22.875 1.641 1 98 263 MET A C 1
ATOM 2023 O O . MET A 1 263 ? -0.468 -24.031 1.482 1 98 263 MET A O 1
ATOM 2027 N N . SER A 1 264 ? -0.19 -21.797 1.492 1 96.06 264 SER A N 1
ATOM 2028 C CA . SER A 1 264 ? 1.222 -21.922 1.144 1 96.06 264 SER A CA 1
ATOM 2029 C C . SER A 1 264 ? 2.006 -22.609 2.25 1 96.06 264 SER A C 1
ATOM 2031 O O . SER A 1 264 ? 2.758 -23.562 1.987 1 96.06 264 SER A O 1
ATOM 2033 N N . GLN A 1 265 ? 1.785 -22.219 3.463 1 95.5 265 GLN A N 1
ATOM 2034 C CA . GLN A 1 265 ? 2.521 -22.734 4.613 1 95.5 265 GLN A CA 1
ATOM 2035 C C . GLN A 1 265 ? 2.209 -24.203 4.855 1 95.5 265 GLN A C 1
ATOM 2037 O O . GLN A 1 265 ? 3.033 -24.938 5.406 1 95.5 265 GLN A O 1
ATOM 2042 N N . HIS A 1 266 ? 1.08 -24.641 4.422 1 97.31 266 HIS A N 1
ATOM 2043 C CA . HIS A 1 266 ? 0.657 -26 4.715 1 97.31 266 HIS A CA 1
ATOM 2044 C C . HIS A 1 266 ? 0.606 -26.844 3.445 1 97.31 266 HIS A C 1
ATOM 2046 O O . HIS A 1 266 ? -0.028 -27.906 3.424 1 97.31 266 HIS A O 1
ATOM 2052 N N . ASN A 1 267 ? 1.203 -26.359 2.396 1 95.62 267 ASN A N 1
ATOM 2053 C CA . ASN A 1 267 ? 1.356 -27.078 1.132 1 95.62 267 ASN A CA 1
ATOM 2054 C C . ASN A 1 267 ? 0.004 -27.469 0.543 1 95.62 267 ASN A C 1
ATOM 2056 O O . ASN A 1 267 ? -0.191 -28.609 0.137 1 95.62 267 ASN A O 1
ATOM 2060 N N . LEU A 1 268 ? -0.907 -26.5 0.564 1 97.19 268 LEU A N 1
ATOM 2061 C CA . LEU A 1 268 ? -2.262 -26.766 0.09 1 97.19 268 LEU A CA 1
ATOM 2062 C C . LEU A 1 268 ? -2.531 -26.031 -1.218 1 97.19 268 LEU A C 1
ATOM 2064 O O . LEU A 1 268 ? -3.68 -25.953 -1.663 1 97.19 268 LEU A O 1
ATOM 2068 N N . LEU A 1 269 ? -1.54 -25.531 -1.891 1 95.62 269 LEU A N 1
ATOM 2069 C CA . LEU A 1 269 ? -1.722 -24.703 -3.082 1 95.62 269 LEU A CA 1
ATOM 2070 C C . LEU A 1 269 ? -2.123 -25.562 -4.277 1 95.62 269 LEU A C 1
ATOM 2072 O O . LEU A 1 269 ? -2.607 -25.047 -5.285 1 95.62 269 LEU A O 1
ATOM 2076 N N . ASP A 1 270 ? -1.963 -26.812 -4.188 1 93.5 270 ASP A N 1
ATOM 2077 C CA . ASP A 1 270 ? -2.348 -27.719 -5.266 1 93.5 270 ASP A CA 1
ATOM 2078 C C . ASP A 1 270 ? -3.709 -28.359 -4.988 1 93.5 270 ASP A C 1
ATOM 2080 O O . ASP A 1 270 ? -4.137 -29.266 -5.707 1 93.5 270 ASP A O 1
ATOM 2084 N N . SER A 1 271 ? -4.336 -27.875 -3.975 1 95.38 271 SER A N 1
ATOM 2085 C CA . SER A 1 271 ? -5.652 -28.422 -3.672 1 95.38 271 SER A CA 1
ATOM 2086 C C . SER A 1 271 ? -6.664 -28.062 -4.75 1 95.38 271 SER A C 1
ATOM 2088 O O . SER A 1 271 ? -6.398 -27.188 -5.59 1 95.38 271 SER A O 1
ATOM 2090 N N . ASN A 1 272 ? -7.812 -28.734 -4.785 1 95 272 ASN A N 1
ATOM 2091 C CA . ASN A 1 272 ? -8.836 -28.516 -5.797 1 95 272 ASN A CA 1
ATOM 2092 C C . ASN A 1 272 ? -9.859 -27.469 -5.352 1 95 272 ASN A C 1
ATOM 2094 O O . ASN A 1 272 ? -10.984 -27.438 -5.848 1 95 272 ASN A O 1
ATOM 2098 N N . ILE A 1 273 ? -9.516 -26.625 -4.48 1 97.81 273 ILE A N 1
ATOM 2099 C CA . ILE A 1 273 ? -10.414 -25.594 -3.967 1 97.81 273 ILE A CA 1
ATOM 2100 C C . ILE A 1 273 ? -10.711 -24.578 -5.062 1 97.81 273 ILE A C 1
ATOM 2102 O O . ILE A 1 273 ? -9.812 -24.172 -5.805 1 97.81 273 ILE A O 1
ATOM 2106 N N . HIS A 1 274 ? -11.969 -24.234 -5.238 1 98.25 274 HIS A N 1
ATOM 2107 C CA . HIS A 1 274 ? -12.352 -23.094 -6.062 1 98.25 274 HIS A CA 1
ATOM 2108 C C . HIS A 1 274 ? -12.344 -21.812 -5.246 1 98.25 274 HIS A C 1
ATOM 2110 O O . HIS A 1 274 ? -13.234 -21.578 -4.422 1 98.25 274 HIS A O 1
ATOM 2116 N N . LEU A 1 275 ? -11.375 -20.938 -5.492 1 98.25 275 LEU A N 1
ATOM 2117 C CA . LEU A 1 275 ? -11.242 -19.688 -4.754 1 98.25 275 LEU A CA 1
ATOM 2118 C C . LEU A 1 275 ? -11.828 -18.531 -5.543 1 98.25 275 LEU A C 1
ATOM 2120 O O . LEU A 1 275 ? -11.641 -18.422 -6.754 1 98.25 275 LEU A O 1
ATOM 2124 N N . ALA A 1 276 ? -12.57 -17.688 -4.898 1 98.75 276 ALA A N 1
ATOM 2125 C CA . ALA A 1 276 ? -13.078 -16.422 -5.414 1 98.75 276 ALA A CA 1
ATOM 2126 C C . ALA A 1 276 ? -12.977 -15.32 -4.359 1 98.75 276 ALA A C 1
ATOM 2128 O O . ALA A 1 276 ? -12.922 -15.602 -3.162 1 98.75 276 ALA A O 1
ATOM 2129 N N . SER A 1 277 ? -12.906 -14.102 -4.82 1 98.75 277 SER A N 1
ATOM 2130 C CA . SER A 1 277 ? -12.742 -13.016 -3.859 1 98.75 277 SER A CA 1
ATOM 2131 C C . SER A 1 277 ? -13.273 -11.695 -4.414 1 98.75 277 SER A C 1
ATOM 2133 O O . SER A 1 277 ? -13.328 -11.5 -5.629 1 98.75 277 SER A O 1
ATOM 2135 N N . PHE A 1 278 ? -13.742 -10.859 -3.498 1 98.5 278 PHE A N 1
ATOM 2136 C CA . PHE A 1 278 ? -13.938 -9.461 -3.844 1 98.5 278 PHE A CA 1
ATOM 2137 C C . PHE A 1 278 ? -12.617 -8.711 -3.85 1 98.5 278 PHE A C 1
ATOM 2139 O O . PHE A 1 278 ? -11.766 -8.93 -2.98 1 98.5 278 PHE A O 1
ATOM 2146 N N . ASP A 1 279 ? -12.398 -7.801 -4.805 1 97.12 279 ASP A N 1
ATOM 2147 C CA . ASP A 1 279 ? -11.164 -7.074 -5.094 1 97.12 279 ASP A CA 1
ATOM 2148 C C . ASP A 1 279 ? -10.195 -7.934 -5.902 1 97.12 279 ASP A C 1
ATOM 2150 O O . ASP A 1 279 ? -10.344 -9.156 -5.961 1 97.12 279 ASP A O 1
ATOM 2154 N N . ASP A 1 280 ? -9.352 -7.312 -6.527 1 96.69 280 ASP A N 1
ATOM 2155 C CA . ASP A 1 280 ? -8.367 -7.965 -7.387 1 96.69 280 ASP A CA 1
ATOM 2156 C C . ASP A 1 280 ? -6.953 -7.484 -7.062 1 96.69 280 ASP A C 1
ATOM 2158 O O . ASP A 1 280 ? -6.766 -6.605 -6.219 1 96.69 280 ASP A O 1
ATOM 2162 N N . HIS A 1 281 ? -6.035 -8.18 -7.57 1 94.94 281 HIS A N 1
ATOM 2163 C CA . HIS A 1 281 ? -4.617 -7.895 -7.398 1 94.94 281 HIS A CA 1
ATOM 2164 C C . HIS A 1 281 ? -3.832 -8.211 -8.672 1 94.94 281 HIS A C 1
ATOM 2166 O O . HIS A 1 281 ? -4.133 -9.18 -9.367 1 94.94 281 HIS A O 1
ATOM 2172 N N . TYR A 1 282 ? -2.807 -7.438 -8.922 1 88.75 282 TYR A N 1
ATOM 2173 C CA . TYR A 1 282 ? -2.078 -7.574 -10.18 1 88.75 282 TYR A CA 1
ATOM 2174 C C . TYR A 1 282 ? -1.362 -8.914 -10.25 1 88.75 282 TYR A C 1
ATOM 2176 O O . TYR A 1 282 ? -1.1 -9.43 -11.344 1 88.75 282 TYR A O 1
ATOM 2184 N N . LEU A 1 283 ? -1.1 -9.539 -9.125 1 94.25 283 LEU A N 1
ATOM 2185 C CA . LEU A 1 283 ? -0.323 -10.773 -9.078 1 94.25 283 LEU A CA 1
ATOM 2186 C C . LEU A 1 283 ? -1.227 -11.992 -9.25 1 94.25 283 LEU A C 1
ATOM 2188 O O . LEU A 1 283 ? -0.74 -13.109 -9.43 1 94.25 283 LEU A O 1
ATOM 2192 N N . TYR A 1 284 ? -2.51 -11.789 -9.203 1 96.31 284 TYR A N 1
ATOM 2193 C CA . TYR A 1 284 ? -3.41 -12.938 -9.172 1 96.31 284 TYR A CA 1
ATOM 2194 C C . TYR A 1 284 ? -3.344 -13.719 -10.477 1 96.31 284 TYR A C 1
ATOM 2196 O O . TYR A 1 284 ? -3.568 -14.93 -10.492 1 96.31 284 TYR A O 1
ATOM 2204 N N . ASP A 1 285 ? -2.922 -13.07 -11.555 1 95.12 285 ASP A N 1
ATOM 2205 C CA . ASP A 1 285 ? -2.77 -13.758 -12.836 1 95.12 285 ASP A CA 1
ATOM 2206 C C . ASP A 1 285 ? -1.522 -14.641 -12.844 1 95.12 285 ASP A C 1
ATOM 2208 O O . ASP A 1 285 ? -1.358 -15.484 -13.727 1 95.12 285 ASP A O 1
ATOM 2212 N N . SER A 1 286 ? -0.651 -14.461 -11.867 1 95.06 286 SER A N 1
ATOM 2213 C CA . SER A 1 286 ? 0.61 -15.195 -11.82 1 95.06 286 SER A CA 1
ATOM 2214 C C . SER A 1 286 ? 0.578 -16.297 -10.766 1 95.06 286 SER A C 1
ATOM 2216 O O . SER A 1 286 ? 1.566 -17 -10.562 1 95.06 286 SER A O 1
ATOM 2218 N N . LEU A 1 287 ? -0.5 -16.438 -10.102 1 94.69 287 LEU A N 1
ATOM 2219 C CA . LEU A 1 287 ? -0.602 -17.406 -9.008 1 94.69 287 LEU A CA 1
ATOM 2220 C C . LEU A 1 287 ? -0.689 -18.828 -9.555 1 94.69 287 LEU A C 1
ATOM 2222 O O . LEU A 1 287 ? -1.068 -19.031 -10.703 1 94.69 287 LEU A O 1
ATOM 2226 N N . SER A 1 288 ? -0.293 -19.75 -8.68 1 91.88 288 SER A N 1
ATOM 2227 C CA . SER A 1 288 ? -0.432 -21.172 -9.016 1 91.88 288 SER A CA 1
ATOM 2228 C C . SER A 1 288 ? -1.895 -21.594 -9 1 91.88 288 SER A C 1
ATOM 2230 O O . SER A 1 288 ? -2.281 -22.516 -9.719 1 91.88 288 SER A O 1
ATOM 2232 N N . LEU A 1 289 ? -2.639 -20.922 -8.156 1 93.25 289 LEU A N 1
ATOM 2233 C CA . LEU A 1 289 ? -4.082 -21.125 -8.102 1 93.25 289 LEU A CA 1
ATOM 2234 C C . LEU A 1 289 ? -4.812 -20.062 -8.914 1 93.25 289 LEU A C 1
ATOM 2236 O O . LEU A 1 289 ? -4.406 -18.891 -8.922 1 93.25 289 LEU A O 1
ATOM 2240 N N . ARG A 1 290 ? -5.867 -20.531 -9.516 1 94.62 290 ARG A N 1
ATOM 2241 C CA . ARG A 1 290 ? -6.711 -19.578 -10.219 1 94.62 290 ARG A CA 1
ATOM 2242 C C . ARG A 1 290 ? -7.789 -19.016 -9.305 1 94.62 290 ARG A C 1
ATOM 2244 O O . ARG A 1 290 ? -8.461 -19.766 -8.594 1 94.62 290 ARG A O 1
ATOM 2251 N N . ILE A 1 291 ? -7.875 -17.734 -9.297 1 97.62 291 ILE A N 1
ATOM 2252 C CA . ILE A 1 291 ? -8.828 -17.078 -8.406 1 97.62 291 ILE A CA 1
ATOM 2253 C C . ILE A 1 291 ? -9.75 -16.172 -9.219 1 97.62 291 ILE A C 1
ATOM 2255 O O . ILE A 1 291 ? -9.289 -15.242 -9.891 1 97.62 291 ILE A O 1
ATOM 2259 N N . ASP A 1 292 ? -11.047 -16.391 -9.195 1 98.62 292 ASP A N 1
ATOM 2260 C CA . ASP A 1 292 ? -12.031 -15.492 -9.797 1 98.62 292 ASP A CA 1
ATOM 2261 C C . ASP A 1 292 ? -12.328 -14.305 -8.883 1 98.62 292 ASP A C 1
ATOM 2263 O O . ASP A 1 292 ? -12.469 -14.469 -7.668 1 98.62 292 ASP A O 1
ATOM 2267 N N . THR A 1 293 ? -12.336 -13.125 -9.492 1 98.69 293 THR A N 1
ATOM 2268 C CA . THR A 1 293 ? -12.477 -11.977 -8.602 1 98.69 293 THR A CA 1
ATOM 2269 C C . THR A 1 293 ? -13.5 -10.992 -9.148 1 98.69 293 THR A C 1
ATOM 2271 O O . THR A 1 293 ? -13.844 -11.031 -10.328 1 98.69 293 THR A O 1
ATOM 2274 N N . VAL A 1 294 ? -14.102 -10.195 -8.258 1 98.75 294 VAL A N 1
ATOM 2275 C CA . VAL A 1 294 ? -14.789 -8.945 -8.578 1 98.75 294 VAL A CA 1
ATOM 2276 C C . VAL A 1 294 ? -13.812 -7.777 -8.445 1 98.75 294 VAL A C 1
ATOM 2278 O O . VAL A 1 294 ? -13.289 -7.52 -7.359 1 98.75 294 VAL A O 1
ATOM 2281 N N . GLN A 1 295 ? -13.547 -7.137 -9.492 1 98.25 295 GLN A N 1
ATOM 2282 C CA . GLN A 1 295 ? -12.547 -6.078 -9.516 1 98.25 295 GLN A CA 1
ATOM 2283 C C . GLN A 1 295 ? -13.195 -4.699 -9.484 1 98.25 295 GLN A C 1
ATOM 2285 O O . GLN A 1 295 ? -13.992 -4.363 -10.367 1 98.25 295 GLN A O 1
ATOM 2290 N N . GLN A 1 296 ? -12.867 -3.934 -8.5 1 97.88 296 GLN A N 1
ATOM 2291 C CA . GLN A 1 296 ? -13.305 -2.543 -8.445 1 97.88 296 GLN A CA 1
ATOM 2292 C C . GLN A 1 296 ? -12.492 -1.676 -9.406 1 97.88 296 GLN A C 1
ATOM 2294 O O . GLN A 1 296 ? -11.328 -1.972 -9.688 1 97.88 296 GLN A O 1
ATOM 2299 N N . ASP A 1 297 ? -13.109 -0.651 -9.914 1 97.69 297 ASP A N 1
ATOM 2300 C CA . ASP A 1 297 ? -12.406 0.357 -10.703 1 97.69 297 ASP A CA 1
ATOM 2301 C C . ASP A 1 297 ? -11.891 1.485 -9.812 1 97.69 297 ASP A C 1
ATOM 2303 O O . ASP A 1 297 ? -12.516 2.543 -9.711 1 97.69 297 ASP A O 1
ATOM 2307 N N . ASN A 1 298 ? -10.703 1.334 -9.289 1 97.25 298 ASN A N 1
ATOM 2308 C CA . ASN A 1 298 ? -10.156 2.273 -8.312 1 97.25 298 ASN A CA 1
ATOM 2309 C C . ASN A 1 298 ? -9.859 3.629 -8.953 1 97.25 298 ASN A C 1
ATOM 2311 O O . ASN A 1 298 ? -9.898 4.66 -8.281 1 97.25 298 ASN A O 1
ATOM 2315 N N . ARG A 1 299 ? -9.516 3.645 -10.227 1 96.56 299 ARG A N 1
ATOM 2316 C CA . ARG A 1 299 ? -9.312 4.906 -10.938 1 96.56 299 ARG A CA 1
ATOM 2317 C C . ARG A 1 299 ? -10.586 5.746 -10.93 1 96.56 299 ARG A C 1
ATOM 2319 O O . ARG A 1 299 ? -10.555 6.93 -10.586 1 96.56 299 ARG A O 1
ATOM 2326 N N . GLN A 1 300 ? -11.672 5.109 -11.297 1 98.19 300 GLN A N 1
ATOM 2327 C CA . GLN A 1 300 ? -12.945 5.816 -11.312 1 98.19 300 GLN A CA 1
ATOM 2328 C C . GLN A 1 300 ? -13.406 6.156 -9.898 1 98.19 300 GLN A C 1
ATOM 2330 O O . GLN A 1 300 ? -13.984 7.219 -9.664 1 98.19 300 GLN A O 1
ATOM 2335 N N . LEU A 1 301 ? -13.188 5.223 -8.984 1 98.38 301 LEU A N 1
ATOM 2336 C CA . LEU A 1 301 ? -13.523 5.492 -7.59 1 98.38 301 LEU A CA 1
ATOM 2337 C C . LEU A 1 301 ? -12.82 6.75 -7.098 1 98.38 301 LEU A C 1
ATOM 2339 O O . LEU A 1 301 ? -13.453 7.629 -6.508 1 98.38 301 LEU A O 1
ATOM 2343 N N . ALA A 1 302 ? -11.516 6.863 -7.371 1 98.56 302 ALA A N 1
ATOM 2344 C CA . ALA A 1 302 ? -10.719 8.016 -6.957 1 98.56 302 ALA A CA 1
ATOM 2345 C C . ALA A 1 302 ? -11.203 9.289 -7.648 1 98.56 302 ALA A C 1
ATOM 2347 O O . ALA A 1 302 ? -11.336 10.336 -7.012 1 98.56 302 ALA A O 1
ATOM 2348 N N . TRP A 1 303 ? -11.445 9.172 -8.93 1 98.44 303 TRP A N 1
ATOM 2349 C CA . TRP A 1 303 ? -11.875 10.336 -9.695 1 98.44 303 TRP A CA 1
ATOM 2350 C C . TRP A 1 303 ? -13.195 10.891 -9.164 1 98.44 303 TRP A C 1
ATOM 2352 O O . TRP A 1 303 ? -13.336 12.102 -8.977 1 98.44 303 TRP A O 1
ATOM 2362 N N . HIS A 1 304 ? -14.18 10.047 -8.914 1 98.62 304 HIS A N 1
ATOM 2363 C CA . HIS A 1 304 ? -15.484 10.484 -8.422 1 98.62 304 HIS A CA 1
ATOM 2364 C C . HIS A 1 304 ? -15.367 11.094 -7.031 1 98.62 304 HIS A C 1
ATOM 2366 O O . HIS A 1 304 ? -16.062 12.07 -6.715 1 98.62 304 HIS A O 1
ATOM 2372 N N . CYS A 1 305 ? -14.555 10.477 -6.137 1 98.69 305 CYS A N 1
ATOM 2373 C CA . CYS A 1 305 ? -14.328 11.039 -4.809 1 98.69 305 CYS A CA 1
ATOM 2374 C C . CYS A 1 305 ? -13.719 12.438 -4.906 1 98.69 305 CYS A C 1
ATOM 2376 O O . CYS A 1 305 ? -14.172 13.367 -4.238 1 98.69 305 CYS A O 1
ATOM 2378 N N . TYR A 1 306 ? -12.672 12.555 -5.77 1 98.38 306 TYR A N 1
ATOM 2379 C CA . TYR A 1 306 ? -11.992 13.836 -5.953 1 98.38 306 TYR A CA 1
ATOM 2380 C C . TYR A 1 306 ? -12.953 14.883 -6.508 1 98.38 306 TYR A C 1
ATOM 2382 O O . TYR A 1 306 ? -12.984 16.016 -6.027 1 98.38 306 TYR A O 1
ATOM 2390 N N . ASP A 1 307 ? -13.68 14.492 -7.543 1 97.88 307 ASP A N 1
ATOM 2391 C CA . ASP A 1 307 ? -14.625 15.383 -8.203 1 97.88 307 ASP A CA 1
ATOM 2392 C C . ASP A 1 307 ? -15.68 15.898 -7.215 1 97.88 307 ASP A C 1
ATOM 2394 O O . ASP A 1 307 ? -15.922 17.109 -7.137 1 97.88 307 ASP A O 1
ATOM 2398 N N . LEU A 1 308 ? -16.266 14.992 -6.469 1 98.19 308 LEU A N 1
ATOM 2399 C CA . LEU A 1 308 ? -17.281 15.352 -5.488 1 98.19 308 LEU A CA 1
ATOM 2400 C C . LEU A 1 308 ? -16.719 16.281 -4.426 1 98.19 308 LEU A C 1
ATOM 2402 O O . LEU A 1 308 ? -17.297 17.328 -4.125 1 98.19 308 LEU A O 1
ATOM 2406 N N . LEU A 1 309 ? -15.547 15.945 -3.865 1 98.25 309 LEU A N 1
ATOM 2407 C CA . LEU A 1 309 ? -14.945 16.734 -2.797 1 98.25 309 LEU A CA 1
ATOM 2408 C C . LEU A 1 309 ? -14.57 18.125 -3.295 1 98.25 309 LEU A C 1
ATOM 2410 O O . LEU A 1 309 ? -14.781 19.109 -2.598 1 98.25 309 LEU A O 1
ATOM 2414 N N . SER A 1 310 ? -13.992 18.188 -4.508 1 96.81 310 SER A N 1
ATOM 2415 C CA . SER A 1 310 ? -13.57 19.453 -5.078 1 96.81 310 SER A CA 1
ATOM 2416 C C . SER A 1 310 ? -14.758 20.406 -5.258 1 96.81 310 SER A C 1
ATOM 2418 O O . SER A 1 310 ? -14.656 21.594 -4.965 1 96.81 310 SER A O 1
ATOM 2420 N N . GLN A 1 311 ? -15.859 19.875 -5.723 1 96.75 311 GLN A N 1
ATOM 2421 C CA . GLN A 1 311 ? -17.062 20.688 -5.879 1 96.75 311 GLN A CA 1
ATOM 2422 C C . GLN A 1 311 ? -17.562 21.188 -4.531 1 96.75 311 GLN A C 1
ATOM 2424 O O . GLN A 1 311 ? -17.938 22.359 -4.406 1 96.75 311 GLN A O 1
ATOM 2429 N N . LEU A 1 312 ? -17.531 20.328 -3.551 1 96.56 312 LEU A N 1
ATOM 2430 C CA . LEU A 1 312 ? -17.953 20.719 -2.211 1 96.56 312 LEU A CA 1
ATOM 2431 C C . LEU A 1 312 ? -17.047 21.812 -1.646 1 96.56 312 LEU A C 1
ATOM 2433 O O . LEU A 1 312 ? -17.531 22.766 -1.031 1 96.56 312 LEU A O 1
ATOM 2437 N N . ILE A 1 313 ? -15.734 21.609 -1.834 1 94.81 313 ILE A N 1
ATOM 2438 C CA . ILE A 1 313 ? -14.758 22.594 -1.362 1 94.81 313 ILE A CA 1
ATOM 2439 C C . ILE A 1 313 ? -15 23.938 -2.033 1 94.81 313 ILE A C 1
ATOM 2441 O O . ILE A 1 313 ? -14.859 24.984 -1.401 1 94.81 313 ILE A O 1
ATOM 2445 N N . ASP A 1 314 ? -15.445 23.875 -3.281 1 92.31 314 ASP A N 1
ATOM 2446 C CA . ASP A 1 314 ? -15.695 25.094 -4.051 1 92.31 314 ASP A CA 1
ATOM 2447 C C . ASP A 1 314 ? -17.062 25.688 -3.723 1 92.31 314 ASP A C 1
ATOM 2449 O O . ASP A 1 314 ? -17.484 26.672 -4.324 1 92.31 314 ASP A O 1
ATOM 2453 N N . GLY A 1 315 ? -17.75 25.062 -2.891 1 92.5 315 GLY A N 1
ATOM 2454 C CA . GLY A 1 315 ? -19.031 25.578 -2.445 1 92.5 315 GLY A CA 1
ATOM 2455 C C . GLY A 1 315 ? -20.188 25.219 -3.375 1 92.5 315 GLY A C 1
ATOM 2456 O O . GLY A 1 315 ? -21.25 25.828 -3.318 1 92.5 315 GLY A O 1
ATOM 2457 N N . GLN A 1 316 ? -19.922 24.25 -4.203 1 92.94 316 GLN A N 1
ATOM 2458 C CA . GLN A 1 316 ? -20.969 23.797 -5.113 1 92.94 316 GLN A CA 1
ATOM 2459 C C . GLN A 1 316 ? -21.828 22.719 -4.461 1 92.94 316 GLN A C 1
ATOM 2461 O O . GLN A 1 316 ? -21.547 22.297 -3.334 1 92.94 316 GLN A O 1
ATOM 2466 N N . ALA A 1 317 ? -22.922 22.406 -5.109 1 91.12 317 ALA A N 1
ATOM 2467 C CA . ALA A 1 317 ? -23.828 21.328 -4.676 1 91.12 317 ALA A CA 1
ATOM 2468 C C . ALA A 1 317 ? -23.875 20.203 -5.695 1 91.12 317 ALA A C 1
ATOM 2470 O O . ALA A 1 317 ? -24.797 20.125 -6.508 1 91.12 317 ALA A O 1
ATOM 2471 N N . PRO A 1 318 ? -22.891 19.391 -5.539 1 91.44 318 PRO A N 1
ATOM 2472 C CA . PRO A 1 318 ? -22.812 18.328 -6.551 1 91.44 318 PRO A CA 1
ATOM 2473 C C . PRO A 1 318 ? -24 17.375 -6.496 1 91.44 318 PRO A C 1
ATOM 2475 O O . PRO A 1 318 ? -24.562 17.141 -5.422 1 91.44 318 PRO A O 1
ATOM 2478 N N . GLU A 1 319 ? -24.484 16.953 -7.715 1 92.38 319 GLU A N 1
ATOM 2479 C CA . GLU A 1 319 ? -25.5 15.914 -7.883 1 92.38 319 GLU A CA 1
ATOM 2480 C C . GLU A 1 319 ? -25.047 14.867 -8.906 1 92.38 319 GLU A C 1
ATOM 2482 O O . GLU A 1 319 ? -24.5 15.211 -9.953 1 92.38 319 GLU A O 1
ATOM 2487 N N . PRO A 1 320 ? -25.266 13.664 -8.617 1 94.88 320 PRO A N 1
ATOM 2488 C CA . PRO A 1 320 ? -25.812 13.117 -7.371 1 94.88 320 PRO A CA 1
ATOM 2489 C C . PRO A 1 320 ? -24.781 13.07 -6.242 1 94.88 320 PRO A C 1
ATOM 2491 O O . PRO A 1 320 ? -23.594 12.898 -6.5 1 94.88 320 PRO A O 1
ATOM 2494 N N . LEU A 1 321 ? -25.203 13.102 -4.988 1 94.94 321 LEU A N 1
ATOM 2495 C CA . LEU A 1 321 ? -24.328 13.086 -3.822 1 94.94 321 LEU A CA 1
ATOM 2496 C C . LEU A 1 321 ? -23.828 11.664 -3.537 1 94.94 321 LEU A C 1
ATOM 2498 O O . LEU A 1 321 ? -22.797 11.484 -2.9 1 94.94 321 LEU A O 1
ATOM 2502 N N . GLN A 1 322 ? -24.641 10.781 -3.867 1 95.44 322 GLN A N 1
ATOM 2503 C CA . GLN A 1 322 ? -24.281 9.375 -3.727 1 95.44 322 GLN A CA 1
ATOM 2504 C C . GLN A 1 322 ? -24.094 8.719 -5.09 1 95.44 322 GLN A C 1
ATOM 2506 O O . GLN A 1 322 ? -25.016 8.695 -5.906 1 95.44 322 GLN A O 1
ATOM 2511 N N . ARG A 1 323 ? -22.906 8.25 -5.348 1 96.62 323 ARG A N 1
ATOM 2512 C CA . ARG A 1 323 ? -22.531 7.652 -6.625 1 96.62 323 ARG A CA 1
ATOM 2513 C C . ARG A 1 323 ? -22.141 6.188 -6.457 1 96.62 323 ARG A C 1
ATOM 2515 O O . ARG A 1 323 ? -21.359 5.844 -5.566 1 96.62 323 ARG A O 1
ATOM 2522 N N . TYR A 1 324 ? -22.75 5.371 -7.207 1 96.25 324 TYR A N 1
ATOM 2523 C CA . TYR A 1 324 ? -22.453 3.941 -7.215 1 96.25 324 TYR A CA 1
ATOM 2524 C C . TYR A 1 324 ? -21.828 3.518 -8.539 1 96.25 324 TYR A C 1
ATOM 2526 O O . TYR A 1 324 ? -22.406 3.75 -9.609 1 96.25 324 TYR A O 1
ATOM 2534 N N . LEU A 1 325 ? -20.672 2.914 -8.5 1 98.25 325 LEU A N 1
ATOM 2535 C CA . LEU A 1 325 ? -19.906 2.539 -9.68 1 98.25 325 LEU A CA 1
ATOM 2536 C C . LEU A 1 325 ? -19.984 1.037 -9.93 1 98.25 325 LEU A C 1
ATOM 2538 O O . LEU A 1 325 ? -20.109 0.252 -8.984 1 98.25 325 LEU A O 1
ATOM 2542 N N . PRO A 1 326 ? -19.922 0.651 -11.164 1 97.94 326 PRO A N 1
ATOM 2543 C CA . PRO A 1 326 ? -19.906 -0.78 -11.477 1 97.94 326 PRO A CA 1
ATOM 2544 C C . PRO A 1 326 ? -18.547 -1.431 -11.195 1 97.94 326 PRO A C 1
ATOM 2546 O O . PRO A 1 326 ? -17.547 -0.734 -11.062 1 97.94 326 PRO A O 1
ATOM 2549 N N . ALA A 1 327 ? -18.562 -2.715 -11.008 1 98.06 327 ALA A N 1
ATOM 2550 C CA . ALA A 1 327 ? -17.359 -3.535 -10.922 1 98.06 327 ALA A CA 1
ATOM 2551 C C . ALA A 1 327 ? -17.312 -4.566 -12.047 1 98.06 327 ALA A C 1
ATOM 2553 O O . ALA A 1 327 ? -18.297 -4.754 -12.758 1 98.06 327 ALA A O 1
ATOM 2554 N N . THR A 1 328 ? -16.156 -5.129 -12.281 1 97.88 328 THR A N 1
ATOM 2555 C CA . THR A 1 328 ? -15.961 -6.082 -13.367 1 97.88 328 THR A CA 1
ATOM 2556 C C . THR A 1 328 ? -15.547 -7.445 -12.828 1 97.88 328 THR A C 1
ATOM 2558 O O . THR A 1 328 ? -14.836 -7.535 -11.828 1 97.88 328 THR A O 1
ATOM 2561 N N . LEU A 1 329 ? -16.016 -8.484 -13.516 1 98.44 329 LEU A N 1
ATOM 2562 C CA . LEU A 1 329 ? -15.609 -9.836 -13.156 1 98.44 329 LEU A CA 1
ATOM 2563 C C . LEU A 1 329 ? -14.305 -10.219 -13.852 1 98.44 329 LEU A C 1
ATOM 2565 O O . LEU A 1 329 ? -14.133 -9.938 -15.039 1 98.44 329 LEU A O 1
ATOM 2569 N N . GLN A 1 330 ? -13.352 -10.703 -13.125 1 97.94 330 GLN A N 1
ATOM 2570 C CA . GLN A 1 330 ? -12.164 -11.359 -13.664 1 97.94 330 GLN A CA 1
ATOM 2571 C C . GLN A 1 330 ? -12.242 -12.875 -13.492 1 97.94 330 GLN A C 1
ATOM 2573 O O . GLN A 1 330 ? -11.977 -13.398 -12.406 1 97.94 330 GLN A O 1
ATOM 2578 N N . ILE A 1 331 ? -12.578 -13.578 -14.555 1 97.75 331 ILE A N 1
ATOM 2579 C CA . ILE A 1 331 ? -12.75 -15.023 -14.516 1 97.75 331 ILE A CA 1
ATOM 2580 C C . ILE A 1 331 ? -11.445 -15.711 -14.922 1 97.75 331 ILE A C 1
ATOM 2582 O O . ILE A 1 331 ? -10.977 -15.539 -16.047 1 97.75 331 ILE A O 1
ATOM 2586 N N . ARG A 1 332 ? -10.914 -16.484 -13.977 1 95.31 332 ARG A N 1
ATOM 2587 C CA . ARG A 1 332 ? -9.625 -17.125 -14.227 1 95.31 332 ARG A CA 1
ATOM 2588 C C . ARG A 1 332 ? -9.773 -18.641 -14.281 1 95.31 332 ARG A C 1
ATOM 2590 O O . ARG A 1 332 ? -8.914 -19.344 -14.82 1 95.31 332 ARG A O 1
ATOM 2597 N N . HIS A 1 333 ? -10.828 -19.109 -13.641 1 92.38 333 HIS A N 1
ATOM 2598 C CA . HIS A 1 333 ? -11.133 -20.531 -13.789 1 92.38 333 HIS A CA 1
ATOM 2599 C C . HIS A 1 333 ? -11.773 -20.828 -15.141 1 92.38 333 HIS A C 1
ATOM 2601 O O . HIS A 1 333 ? -12.586 -20.031 -15.633 1 92.38 333 HIS A O 1
ATOM 2607 N N . PRO A 1 334 ? -11.32 -21.844 -15.82 1 80.31 334 PRO A N 1
ATOM 2608 C CA . PRO A 1 334 ? -11.938 -22.188 -17.109 1 80.31 334 PRO A CA 1
ATOM 2609 C C . PRO A 1 334 ? -13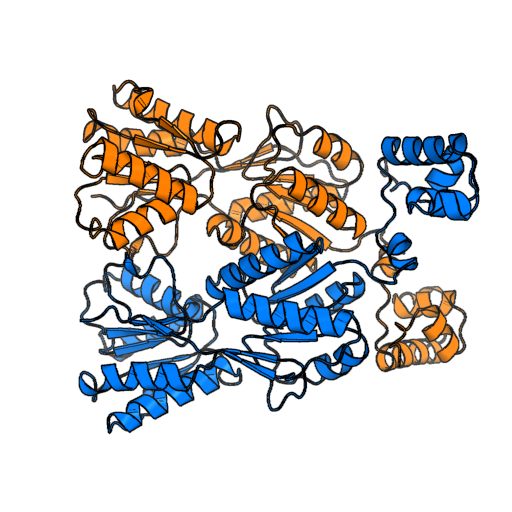.414 -22.531 -16.969 1 80.31 334 PRO A C 1
ATOM 2611 O O . PRO A 1 334 ? -13.852 -23.016 -15.922 1 80.31 334 PRO A O 1
ATOM 2614 N N . MET B 1 1 ? -24.641 29.172 3.357 1 29.17 1 MET B N 1
ATOM 2615 C CA . MET B 1 1 ? -24.078 29.938 4.469 1 29.17 1 MET B CA 1
ATOM 2616 C C . MET B 1 1 ? -22.625 29.547 4.699 1 29.17 1 MET B C 1
ATOM 2618 O O . MET B 1 1 ? -22.281 28.375 4.703 1 29.17 1 MET B O 1
ATOM 2622 N N . LYS B 1 2 ? -21.719 30.391 4.492 1 38.94 2 LYS B N 1
ATOM 2623 C CA . LYS B 1 2 ? -20.281 30.203 4.609 1 38.94 2 LYS B CA 1
ATOM 2624 C C . LYS B 1 2 ? -19.922 29.562 5.945 1 38.94 2 LYS B C 1
ATOM 2626 O O . LYS B 1 2 ? -20.172 30.141 7.008 1 38.94 2 LYS B O 1
ATOM 2631 N N . THR B 1 3 ? -19.875 28.328 6.07 1 42.5 3 THR B N 1
ATOM 2632 C CA . THR B 1 3 ? -19.594 27.656 7.34 1 42.5 3 THR B CA 1
ATOM 2633 C C . THR B 1 3 ? -18.281 28.172 7.934 1 42.5 3 THR B C 1
ATOM 2635 O O . THR B 1 3 ? -17.203 27.891 7.395 1 42.5 3 THR B O 1
ATOM 2638 N N . LYS B 1 4 ? -18.359 29.406 8.562 1 49.34 4 LYS B N 1
ATOM 2639 C CA . LYS B 1 4 ? -17.219 30.016 9.227 1 49.34 4 LYS B CA 1
ATOM 2640 C C . LYS B 1 4 ? -16.625 29.094 10.289 1 49.34 4 LYS B C 1
ATOM 2642 O O . LYS B 1 4 ? -17.359 28.547 11.109 1 49.34 4 LYS B O 1
ATOM 2647 N N . ARG B 1 5 ? -15.406 28.625 10.094 1 56.53 5 ARG B N 1
ATOM 2648 C CA . ARG B 1 5 ? -14.742 27.828 11.117 1 56.53 5 ARG B CA 1
ATOM 2649 C C . ARG B 1 5 ? -14.734 28.547 12.461 1 56.53 5 ARG B C 1
ATOM 2651 O O . ARG B 1 5 ? -14.391 29.734 12.531 1 56.53 5 ARG B O 1
ATOM 2658 N N . VAL B 1 6 ? -15.312 27.984 13.547 1 65.69 6 VAL B N 1
ATOM 2659 C CA . VAL B 1 6 ? -15.352 28.516 14.906 1 65.69 6 VAL B CA 1
ATOM 2660 C C . VAL B 1 6 ? -13.922 28.688 15.43 1 65.69 6 VAL B C 1
ATOM 2662 O O . VAL B 1 6 ? -13.094 27.781 15.305 1 65.69 6 VAL B O 1
ATOM 2665 N N . THR B 1 7 ? -13.477 29.922 15.82 1 70.62 7 THR B N 1
ATOM 2666 C CA . THR B 1 7 ? -12.164 30.234 16.375 1 70.62 7 THR B CA 1
ATOM 2667 C C . THR B 1 7 ? -12.211 30.281 17.891 1 70.62 7 THR B C 1
ATOM 2669 O O . THR B 1 7 ? -13.297 30.234 18.484 1 70.62 7 THR B O 1
ATOM 2672 N N . ILE B 1 8 ? -10.977 30.281 18.422 1 77.88 8 ILE B N 1
ATOM 2673 C CA . ILE B 1 8 ? -10.891 30.406 19.875 1 77.88 8 ILE B CA 1
ATOM 2674 C C . ILE B 1 8 ? -11.547 31.703 20.328 1 77.88 8 ILE B C 1
ATOM 2676 O O . ILE B 1 8 ? -12.141 31.766 21.406 1 77.88 8 ILE B O 1
ATOM 2680 N N . LYS B 1 9 ? -11.469 32.688 19.484 1 78.94 9 LYS B N 1
ATOM 2681 C CA . LYS B 1 9 ? -12.125 33.969 19.797 1 78.94 9 LYS B CA 1
ATOM 2682 C C . LYS B 1 9 ? -13.633 33.812 19.891 1 78.94 9 LYS B C 1
ATOM 2684 O O . LYS B 1 9 ? -14.273 34.344 20.797 1 78.94 9 LYS B O 1
ATOM 2689 N N . ASP B 1 10 ? -14.109 32.938 19.016 1 82.12 10 ASP B N 1
ATOM 2690 C CA . ASP B 1 10 ? -15.547 32.688 19.016 1 82.12 10 ASP B CA 1
ATOM 2691 C C . ASP B 1 10 ? -15.977 31.953 20.281 1 82.12 10 ASP B C 1
ATOM 2693 O O . ASP B 1 10 ? -17 32.281 20.875 1 82.12 10 ASP B O 1
ATOM 2697 N N . ILE B 1 11 ? -15.148 31.016 20.578 1 83.5 11 ILE B N 1
ATOM 2698 C CA . ILE B 1 11 ? -15.438 30.234 21.781 1 83.5 11 ILE B CA 1
ATOM 2699 C C . ILE B 1 11 ? -15.383 31.156 23.016 1 83.5 11 ILE B C 1
ATOM 2701 O O . ILE B 1 11 ? -16.234 31.062 23.891 1 83.5 11 ILE B O 1
ATOM 2705 N N . ALA B 1 12 ? -14.391 31.984 23.062 1 84.06 12 ALA B N 1
ATOM 2706 C CA . ALA B 1 12 ? -14.219 32.938 24.172 1 84.06 12 ALA B CA 1
ATOM 2707 C C . ALA B 1 12 ? -15.422 33.844 24.297 1 84.06 12 ALA B C 1
ATOM 2709 O O . ALA B 1 12 ? -15.938 34.062 25.406 1 84.06 12 ALA B O 1
ATOM 2710 N N . GLU B 1 13 ? -15.891 34.25 23.219 1 86.69 13 GLU B N 1
ATOM 2711 C CA . GLU B 1 13 ? -17.031 35.156 23.172 1 86.69 13 GLU B CA 1
ATOM 2712 C C . GLU B 1 13 ? -18.312 34.469 23.625 1 86.69 13 GLU B C 1
ATOM 2714 O O . GLU B 1 13 ? -19.078 35 24.422 1 86.69 13 GLU B O 1
ATOM 2719 N N . LEU B 1 14 ? -18.438 33.281 23.156 1 86.44 14 LEU B N 1
ATOM 2720 C CA . LEU B 1 14 ? -19.641 32.531 23.5 1 86.44 14 LEU B CA 1
ATOM 2721 C C . LEU B 1 14 ? -19.625 32.125 24.969 1 86.44 14 LEU B C 1
ATOM 2723 O O . LEU B 1 14 ? -20.688 32.062 25.609 1 86.44 14 LEU B O 1
ATOM 2727 N N . ALA B 1 15 ? -18.484 31.906 25.469 1 87.19 15 ALA B N 1
ATOM 2728 C CA . ALA B 1 15 ? -18.328 31.469 26.859 1 87.19 15 ALA B CA 1
ATOM 2729 C C . ALA B 1 15 ? -18.25 32.656 27.812 1 87.19 15 ALA B C 1
ATOM 2731 O O . ALA B 1 15 ? -18.297 32.5 29.031 1 87.19 15 ALA B O 1
ATOM 2732 N N . GLY B 1 16 ? -18.109 33.875 27.297 1 88.5 16 GLY B N 1
ATOM 2733 C CA . GLY B 1 16 ? -18.016 35.094 28.109 1 88.5 16 GLY B CA 1
ATOM 2734 C C . GLY B 1 16 ? -16.703 35.219 28.844 1 88.5 16 GLY B C 1
ATOM 2735 O O . GLY B 1 16 ? -16.656 35.656 29.984 1 88.5 16 GLY B O 1
ATOM 2736 N N . VAL B 1 17 ? -15.727 34.594 28.281 1 85.56 17 VAL B N 1
ATOM 2737 C CA . VAL B 1 17 ? -14.406 34.656 28.906 1 85.56 17 VAL B CA 1
ATOM 2738 C C . VAL B 1 17 ? -13.414 35.312 27.922 1 85.56 17 VAL B C 1
ATOM 2740 O O . VAL B 1 17 ? -13.734 35.531 26.766 1 85.56 17 VAL B O 1
ATOM 2743 N N . SER B 1 18 ? -12.297 35.75 28.516 1 81.94 18 SER B N 1
ATOM 2744 C CA . SER B 1 18 ? -11.242 36.281 27.641 1 81.94 18 SER B CA 1
ATOM 2745 C C . SER B 1 18 ? -10.688 35.188 26.734 1 81.94 18 SER B C 1
ATOM 2747 O O . SER B 1 18 ? -10.82 34 27.031 1 81.94 18 SER B O 1
ATOM 2749 N N . LYS B 1 19 ? -10.039 35.5 25.594 1 81.56 19 LYS B N 1
ATOM 2750 C CA . LYS B 1 19 ? -9.383 34.562 24.688 1 81.56 19 LYS B CA 1
ATOM 2751 C C . LYS B 1 19 ? -8.328 33.75 25.422 1 81.56 19 LYS B C 1
ATOM 2753 O O . LYS B 1 19 ? -8.188 32.531 25.188 1 81.56 19 LYS B O 1
ATOM 2758 N N . ALA B 1 20 ? -7.664 34.406 26.391 1 77.06 20 ALA B N 1
ATOM 2759 C CA . ALA B 1 20 ? -6.617 33.75 27.172 1 77.06 20 ALA B CA 1
ATOM 2760 C C . ALA B 1 20 ? -7.207 32.688 28.078 1 77.06 20 ALA B C 1
ATOM 2762 O O . ALA B 1 20 ? -6.664 31.578 28.188 1 77.06 20 ALA B O 1
ATOM 2763 N N . THR B 1 21 ? -8.281 33.031 28.672 1 79 21 THR B N 1
ATOM 2764 C CA . THR B 1 21 ? -8.945 32.094 29.578 1 79 21 THR B CA 1
ATOM 2765 C C . THR B 1 21 ? -9.477 30.891 28.797 1 79 21 THR B C 1
ATOM 2767 O O . THR B 1 21 ? -9.297 29.734 29.219 1 79 21 THR B O 1
ATOM 2770 N N . ALA B 1 22 ? -10.133 31.141 27.578 1 81.25 22 ALA B N 1
ATOM 2771 C CA . ALA B 1 22 ? -10.648 30.062 26.75 1 81.25 22 ALA B CA 1
ATOM 2772 C C . ALA B 1 22 ? -9.516 29.141 26.297 1 81.25 22 ALA B C 1
ATOM 2774 O O . ALA B 1 22 ? -9.656 27.922 26.312 1 81.25 22 ALA B O 1
ATOM 2775 N N . SER B 1 23 ? -8.492 29.719 25.953 1 76.56 23 SER B N 1
ATOM 2776 C CA . SER B 1 23 ? -7.332 28.969 25.484 1 76.56 23 SER B CA 1
ATOM 2777 C C . SER B 1 23 ? -6.781 28.062 26.594 1 76.56 23 SER B C 1
ATOM 2779 O O . SER B 1 23 ? -6.477 26.891 26.344 1 76.56 23 SER B O 1
ATOM 2781 N N . LEU B 1 24 ? -6.727 28.641 27.797 1 74.12 24 LEU B N 1
ATOM 2782 C CA . LEU B 1 24 ? -6.191 27.906 28.938 1 74.12 24 LEU B CA 1
ATOM 2783 C C . LEU B 1 24 ? -7.086 26.734 29.297 1 74.12 24 LEU B C 1
ATOM 2785 O O . LEU B 1 24 ? -6.594 25.641 29.562 1 74.12 24 LEU B O 1
ATOM 2789 N N . VAL B 1 25 ? -8.312 26.922 29.266 1 77.12 25 VAL B N 1
ATOM 2790 C CA . VAL B 1 25 ? -9.273 25.891 29.625 1 77.12 25 VAL B CA 1
ATOM 2791 C C . VAL B 1 25 ? -9.266 24.797 28.562 1 77.12 25 VAL B C 1
ATOM 2793 O O . VAL B 1 25 ? -9.242 23.609 28.891 1 77.12 25 VAL B O 1
ATOM 2796 N N . LEU B 1 26 ? -9.195 25.156 27.266 1 78.44 26 LEU B N 1
ATOM 2797 C CA . LEU B 1 26 ? -9.297 24.219 26.156 1 78.44 26 LEU B CA 1
ATOM 2798 C C . LEU B 1 26 ? -8.031 23.391 26.031 1 78.44 26 LEU B C 1
ATOM 2800 O O . LEU B 1 26 ? -8.055 22.281 25.5 1 78.44 26 LEU B O 1
ATOM 2804 N N . ASN B 1 27 ? -7.012 23.969 26.672 1 69.81 27 ASN B N 1
ATOM 2805 C CA . ASN B 1 27 ? -5.734 23.25 26.625 1 69.81 27 ASN B CA 1
ATOM 2806 C C . ASN B 1 27 ? -5.465 22.516 27.938 1 69.81 27 ASN B C 1
ATOM 2808 O O . ASN B 1 27 ? -4.336 22.094 28.188 1 69.81 27 ASN B O 1
ATOM 2812 N N . GLY B 1 28 ? -6.441 22.391 28.625 1 66.75 28 GLY B N 1
ATOM 2813 C CA . GLY B 1 28 ? -6.395 21.625 29.859 1 66.75 28 GLY B CA 1
ATOM 2814 C C . GLY B 1 28 ? -5.598 22.297 30.969 1 66.75 28 GLY B C 1
ATOM 2815 O O . GLY B 1 28 ? -5.18 21.641 31.922 1 66.75 28 GLY B O 1
ATOM 2816 N N . ARG B 1 29 ? -5.293 23.531 30.859 1 62.09 29 ARG B N 1
ATOM 2817 C CA . ARG B 1 29 ? -4.484 24.234 31.844 1 62.09 29 ARG B CA 1
ATOM 2818 C C . ARG B 1 29 ? -5.336 25.203 32.656 1 62.09 29 ARG B C 1
ATOM 2820 O O . ARG B 1 29 ? -4.816 26.156 33.25 1 62.09 29 ARG B O 1
ATOM 2827 N N . GLY B 1 30 ? -6.516 25 32.594 1 61.25 30 GLY B N 1
ATOM 2828 C CA . GLY B 1 30 ? -7.438 25.875 33.312 1 61.25 30 GLY B CA 1
ATOM 2829 C C . GLY B 1 30 ? -7.184 25.938 34.812 1 61.25 30 GLY B C 1
ATOM 2830 O O . GLY B 1 30 ? -7.449 26.969 35.438 1 61.25 30 GLY B O 1
ATOM 2831 N N . LYS B 1 31 ? -6.637 24.875 35.281 1 64.06 31 LYS B N 1
ATOM 2832 C CA . LYS B 1 31 ? -6.344 24.844 36.719 1 64.06 31 LYS B CA 1
ATOM 2833 C C . LYS B 1 31 ? -5.188 25.766 37.062 1 64.06 31 LYS B C 1
ATOM 2835 O O . LYS B 1 31 ? -5.105 26.281 38.156 1 64.06 31 LYS B O 1
ATOM 2840 N N . GLU B 1 32 ? -4.344 25.969 36.188 1 59.81 32 GLU B N 1
ATOM 2841 C CA . GLU B 1 32 ? -3.139 26.75 36.438 1 59.81 32 GLU B CA 1
ATOM 2842 C C . GLU B 1 32 ? -3.482 28.203 36.75 1 59.81 32 GLU B C 1
ATOM 2844 O O . GLU B 1 32 ? -2.795 28.859 37.531 1 59.81 32 GLU B O 1
ATOM 2849 N N . LEU B 1 33 ? -4.469 28.641 36.125 1 57.47 33 LEU B N 1
ATOM 2850 C CA . LEU B 1 33 ? -4.84 30.031 36.344 1 57.47 33 LEU B CA 1
ATOM 2851 C C . LEU B 1 33 ? -6.07 30.125 37.25 1 57.47 33 LEU B C 1
ATOM 2853 O O . LEU B 1 33 ? -6.777 31.141 37.25 1 57.47 33 LEU B O 1
ATOM 2857 N N . ARG B 1 34 ? -6.359 29.094 38 1 72.12 34 ARG B N 1
ATOM 2858 C CA . ARG B 1 34 ? -7.434 29.078 38.969 1 72.12 34 ARG B CA 1
ATOM 2859 C C . ARG B 1 34 ? -8.766 29.453 38.344 1 72.12 34 ARG B C 1
ATOM 2861 O O . ARG B 1 34 ? -9.547 30.219 38.906 1 72.12 34 ARG B O 1
ATOM 2868 N N . VAL B 1 35 ? -8.922 29.094 37.062 1 74.62 35 VAL B N 1
ATOM 2869 C CA . VAL B 1 35 ? -10.227 29.297 36.438 1 74.62 35 VAL B CA 1
ATOM 2870 C C . VAL B 1 35 ? -11.273 28.438 37.156 1 74.62 35 VAL B C 1
ATOM 2872 O O . VAL B 1 35 ? -11.031 27.266 37.469 1 74.62 35 VAL B O 1
ATOM 2875 N N . ALA B 1 36 ? -12.352 29.125 37.719 1 81.88 36 ALA B N 1
ATOM 2876 C CA . ALA B 1 36 ? -13.422 28.453 38.438 1 81.88 36 ALA B CA 1
ATOM 2877 C C . ALA B 1 36 ? -13.945 27.25 37.656 1 81.88 36 ALA B C 1
ATOM 2879 O O . ALA B 1 36 ? -13.992 27.266 36.438 1 81.88 36 ALA B O 1
ATOM 2880 N N . GLN B 1 37 ? -14.227 26.219 38.281 1 81.62 37 GLN B N 1
ATOM 2881 C CA . GLN B 1 37 ? -14.727 24.969 37.719 1 81.62 37 GLN B CA 1
ATOM 2882 C C . GLN B 1 37 ? -15.914 25.219 36.781 1 81.62 37 GLN B C 1
ATOM 2884 O O . GLN B 1 37 ? -16.016 24.625 35.719 1 81.62 37 GLN B O 1
ATOM 2889 N N . GLU B 1 38 ? -16.828 26.094 37.25 1 82.5 38 GLU B N 1
ATOM 2890 C CA . GLU B 1 38 ? -18.016 26.406 36.438 1 82.5 38 GLU B CA 1
ATOM 2891 C C . GLU B 1 38 ? -17.641 27 35.094 1 82.5 38 GLU B C 1
ATOM 2893 O O . GLU B 1 38 ? -18.234 26.641 34.062 1 82.5 38 GLU B O 1
ATOM 2898 N N . THR B 1 39 ? -16.672 27.828 35.062 1 83.81 39 THR B N 1
ATOM 2899 C CA . THR B 1 39 ? -16.203 28.469 33.844 1 83.81 39 THR B CA 1
ATOM 2900 C C . THR B 1 39 ? -15.523 27.453 32.906 1 83.81 39 THR B C 1
ATOM 2902 O O . THR B 1 39 ? -15.734 27.469 31.703 1 83.81 39 THR B O 1
ATOM 2905 N N . ARG B 1 40 ? -14.727 26.594 33.438 1 84.88 40 ARG B N 1
ATOM 2906 C CA . ARG B 1 40 ? -14.055 25.547 32.656 1 84.88 40 ARG B CA 1
ATOM 2907 C C . ARG B 1 40 ? -15.07 24.656 31.969 1 84.88 40 ARG B C 1
ATOM 2909 O O . ARG B 1 40 ? -14.938 24.375 30.766 1 84.88 40 ARG B O 1
ATOM 2916 N N . GLU B 1 41 ? -15.969 24.297 32.688 1 84.94 41 GLU B N 1
ATOM 2917 C CA . GLU B 1 41 ? -17 23.422 32.156 1 84.94 41 GLU B CA 1
ATOM 2918 C C . GLU B 1 41 ? -17.781 24.109 31.047 1 84.94 41 GLU B C 1
ATOM 2920 O O . GLU B 1 41 ? -18.141 23.484 30.047 1 84.94 41 GLU B O 1
ATOM 2925 N N . ARG B 1 42 ? -18.094 25.328 31.281 1 84.88 42 ARG B N 1
ATOM 2926 C CA . ARG B 1 42 ? -18.828 26.109 30.281 1 84.88 42 ARG B CA 1
ATOM 2927 C C . ARG B 1 42 ? -18.016 26.234 28.984 1 84.88 42 ARG B C 1
ATOM 2929 O O . ARG B 1 42 ? -18.562 26.031 27.891 1 84.88 42 ARG B O 1
ATOM 2936 N N . VAL B 1 43 ? -16.75 26.516 29.109 1 84.88 43 VAL B N 1
ATOM 2937 C CA . VAL B 1 43 ? -15.883 26.641 27.953 1 84.88 43 VAL B CA 1
ATOM 2938 C C . VAL B 1 43 ? -15.797 25.312 27.203 1 84.88 43 VAL B C 1
ATOM 2940 O O . VAL B 1 43 ? -15.922 25.266 25.984 1 84.88 43 VAL B O 1
ATOM 2943 N N . LEU B 1 44 ? -15.617 24.312 27.922 1 82.56 44 LEU B N 1
ATOM 2944 C CA . LEU B 1 44 ? -15.508 22.984 27.328 1 82.56 44 LEU B CA 1
ATOM 2945 C C . LEU B 1 44 ? -16.812 22.562 26.672 1 82.56 44 LEU B C 1
ATOM 2947 O O . LEU B 1 44 ? -16.812 21.938 25.609 1 82.56 44 LEU B O 1
ATOM 2951 N N . ALA B 1 45 ? -17.891 22.844 27.328 1 81.5 45 ALA B N 1
ATOM 2952 C CA . ALA B 1 45 ? -19.219 22.531 26.797 1 81.5 45 ALA B CA 1
ATOM 2953 C C . ALA B 1 45 ? -19.453 23.266 25.484 1 81.5 45 ALA B C 1
ATOM 2955 O O . ALA B 1 45 ? -19.953 22.672 24.516 1 81.5 45 ALA B O 1
ATOM 2956 N N . ILE B 1 46 ? -19.109 24.5 25.422 1 81 46 ILE B N 1
ATOM 2957 C CA . ILE B 1 46 ? -19.281 25.312 24.234 1 81 46 ILE B CA 1
ATOM 2958 C C . ILE B 1 46 ? -18.359 24.812 23.125 1 81 46 ILE B C 1
ATOM 2960 O O . ILE B 1 46 ? -18.781 24.703 21.953 1 81 46 ILE B O 1
ATOM 2964 N N . ALA B 1 47 ? -17.156 24.5 23.5 1 78.56 47 ALA B N 1
ATOM 2965 C CA . ALA B 1 47 ? -16.203 23.953 22.531 1 78.56 47 ALA B CA 1
ATOM 2966 C C . ALA B 1 47 ? -16.719 22.656 21.922 1 78.56 47 ALA B C 1
ATOM 2968 O O . ALA B 1 47 ? -16.625 22.469 20.703 1 78.56 47 ALA B O 1
ATOM 2969 N N . ARG B 1 48 ? -17.266 21.891 22.766 1 73.81 48 ARG B N 1
ATOM 2970 C CA . ARG B 1 48 ? -17.875 20.641 22.312 1 73.81 48 ARG B CA 1
ATOM 2971 C C . ARG B 1 48 ? -19.078 20.906 21.422 1 73.81 48 ARG B C 1
ATOM 2973 O O . ARG B 1 48 ? -19.234 20.281 20.375 1 73.81 48 ARG B O 1
ATOM 2980 N N . GLU B 1 49 ? -19.906 21.828 21.906 1 73.25 49 GLU B N 1
ATOM 2981 C CA . GLU B 1 49 ? -21.109 22.172 21.172 1 73.25 49 GLU B CA 1
ATOM 2982 C C . GLU B 1 49 ? -20.766 22.75 19.797 1 73.25 49 GLU B C 1
ATOM 2984 O O . GLU B 1 49 ? -21.484 22.5 18.828 1 73.25 49 GLU B O 1
ATOM 2989 N N . GLN B 1 50 ? -19.688 23.5 19.812 1 67.38 50 GLN B N 1
ATOM 2990 C CA . GLN B 1 50 ? -19.281 24.172 18.578 1 67.38 50 GLN B CA 1
ATOM 2991 C C . GLN B 1 50 ? -18.312 23.312 17.781 1 67.38 50 GLN B C 1
ATOM 2993 O O . GLN B 1 50 ? -17.781 23.75 16.766 1 67.38 50 GLN B O 1
ATOM 2998 N N . HIS B 1 51 ? -18.062 22.219 18.391 1 64.44 51 HIS B N 1
ATOM 2999 C CA . HIS B 1 51 ? -17.109 21.281 17.797 1 64.44 51 HIS B CA 1
ATOM 3000 C C . HIS B 1 51 ? -15.758 21.953 17.562 1 64.44 51 HIS B C 1
ATOM 3002 O O . HIS B 1 51 ? -15.156 21.797 16.484 1 64.44 51 HIS B O 1
ATOM 3008 N N . TYR B 1 52 ? -15.555 22.844 18.469 1 60.69 52 TYR B N 1
ATOM 3009 C CA . TYR B 1 52 ? -14.281 23.547 18.406 1 60.69 52 TYR B CA 1
ATOM 3010 C C . TYR B 1 52 ? -13.148 22.688 18.938 1 60.69 52 TYR B C 1
ATOM 3012 O O . TYR B 1 52 ? -13.258 22.125 20.031 1 60.69 52 TYR B O 1
ATOM 3020 N N . GLN B 1 53 ? -12.258 22.375 18.125 1 57.03 53 GLN B N 1
ATOM 3021 C CA . GLN B 1 53 ? -11.016 21.766 18.594 1 57.03 53 GLN B CA 1
ATOM 3022 C C . GLN B 1 53 ? -9.852 22.75 18.469 1 57.03 53 GLN B C 1
ATOM 3024 O O . GLN B 1 53 ? -9.656 23.344 17.422 1 57.03 53 GLN B O 1
ATOM 3029 N N . PRO B 1 54 ? -9.281 23.125 19.625 1 51.12 54 PRO B N 1
ATOM 3030 C CA . PRO B 1 54 ? -8.117 24.016 19.516 1 51.12 54 PRO B CA 1
ATOM 3031 C C . PRO B 1 54 ? -7.156 23.578 18.406 1 51.12 54 PRO B C 1
ATOM 3033 O O . PRO B 1 54 ? -6.984 22.391 18.156 1 51.12 54 PRO B O 1
ATOM 3036 N N . SER B 1 55 ? -7 24.516 17.469 1 48.84 55 SER B N 1
ATOM 3037 C CA . SER B 1 55 ? -6.043 24.203 16.406 1 48.84 55 SER B CA 1
ATOM 3038 C C . SER B 1 55 ? -4.742 23.656 16.984 1 48.84 55 SER B C 1
ATOM 3040 O O . SER B 1 55 ? -4.367 23.984 18.109 1 48.84 55 SER B O 1
ATOM 3042 N N . ILE B 1 56 ? -4.336 22.484 16.656 1 46.66 56 ILE B N 1
ATOM 3043 C CA . ILE B 1 56 ? -3.041 21.938 17.031 1 46.66 56 ILE B CA 1
ATOM 3044 C C . ILE B 1 56 ? -2.01 23.047 17.141 1 46.66 56 ILE B C 1
ATOM 3046 O O . ILE B 1 56 ? -1.123 23 18 1 46.66 56 ILE B O 1
ATOM 3050 N N . HIS B 1 57 ? -2.219 24.109 16.438 1 42.81 57 HIS B N 1
ATOM 3051 C CA . HIS B 1 57 ? -1.286 25.219 16.531 1 42.81 57 HIS B CA 1
ATOM 3052 C C . HIS B 1 57 ? -1.334 25.859 17.922 1 42.81 57 HIS B C 1
ATOM 3054 O O . HIS B 1 57 ? -0.298 26.234 18.469 1 42.81 57 HIS B O 1
ATOM 3060 N N . ALA B 1 58 ? -2.469 25.922 18.484 1 43.78 58 ALA B N 1
ATOM 3061 C CA . ALA B 1 58 ? -2.561 26.562 19.797 1 43.78 58 ALA B CA 1
ATOM 3062 C C . ALA B 1 58 ? -2.014 25.656 20.891 1 43.78 58 ALA B C 1
ATOM 3064 O O . ALA B 1 58 ? -1.399 26.125 21.859 1 43.78 58 ALA B O 1
ATOM 3065 N N . ARG B 1 59 ? -2.305 24.422 20.797 1 43.19 59 ARG B N 1
ATOM 3066 C CA . ARG B 1 59 ? -1.802 23.5 21.828 1 43.19 59 ARG B CA 1
ATOM 3067 C C . ARG B 1 59 ? -0.292 23.328 21.703 1 43.19 59 ARG B C 1
ATOM 3069 O O . ARG B 1 59 ? 0.387 23.031 22.688 1 43.19 59 ARG B O 1
ATOM 3076 N N . SER B 1 60 ? 0.15 23.25 20.438 1 45.69 60 SER B N 1
ATOM 3077 C CA . SER B 1 60 ? 1.587 23.156 20.188 1 45.69 60 SER B CA 1
ATOM 3078 C C . SER B 1 60 ? 2.342 24.234 20.969 1 45.69 60 SER B C 1
ATOM 3080 O O . SER B 1 60 ? 3.555 24.141 21.156 1 45.69 60 SER B O 1
ATOM 3082 N N . LEU B 1 61 ? 1.619 25.203 21.422 1 40.09 61 LEU B N 1
ATOM 3083 C CA . LEU B 1 61 ? 2.299 26.312 22.078 1 40.09 61 LEU B CA 1
ATOM 3084 C C . LEU B 1 61 ? 2.934 25.859 23.391 1 40.09 61 LEU B C 1
ATOM 3086 O O . LEU B 1 61 ? 3.938 26.422 23.828 1 40.09 61 LEU B O 1
ATOM 3090 N N . ARG B 1 62 ? 2.256 25 24.094 1 42.12 62 ARG B N 1
ATOM 3091 C CA . ARG B 1 62 ? 2.924 24.75 25.375 1 42.12 62 ARG B CA 1
ATOM 3092 C C . ARG B 1 62 ? 4.199 23.938 25.188 1 42.12 62 ARG B C 1
ATOM 3094 O O . ARG B 1 62 ? 5.23 24.234 25.797 1 42.12 62 ARG B O 1
ATOM 3101 N N . ASP B 1 63 ? 4.117 22.703 24.625 1 53.84 63 ASP B N 1
ATOM 3102 C CA . ASP B 1 63 ? 5.371 21.953 24.516 1 53.84 63 ASP B CA 1
ATOM 3103 C C . ASP B 1 63 ? 5.938 22.031 23.109 1 53.84 63 ASP B C 1
ATOM 3105 O O . ASP B 1 63 ? 6.93 21.359 22.797 1 53.84 63 ASP B O 1
ATOM 3109 N N . ASN B 1 64 ? 5.629 23.016 22.312 1 62.28 64 ASN B N 1
ATOM 3110 C CA . ASN B 1 64 ? 6.156 23.297 20.984 1 62.28 64 ASN B CA 1
ATOM 3111 C C . ASN B 1 64 ? 6.145 22.047 20.094 1 62.28 64 ASN B C 1
ATOM 3113 O O . ASN B 1 64 ? 6.977 21.906 19.203 1 62.28 64 ASN B O 1
ATOM 3117 N N . ARG B 1 65 ? 5.367 20.953 20.609 1 81.75 65 ARG B N 1
ATOM 3118 C CA . ARG B 1 65 ? 5.316 19.719 19.828 1 81.75 65 ARG B CA 1
ATOM 3119 C C . ARG B 1 65 ? 3.934 19.516 19.219 1 81.75 65 ARG B C 1
ATOM 3121 O O . ARG B 1 65 ? 2.92 19.797 19.859 1 81.75 65 ARG B O 1
ATOM 3128 N N . SER B 1 66 ? 3.822 19.094 18 1 85.12 66 SER B N 1
ATOM 3129 C CA . SER B 1 66 ? 2.572 18.781 17.312 1 85.12 66 SER B CA 1
ATOM 3130 C C . SER B 1 66 ? 2.191 17.312 17.484 1 85.12 66 SER B C 1
ATOM 3132 O O . SER B 1 66 ? 1.066 16.922 17.172 1 85.12 66 SER B O 1
ATOM 3134 N N . HIS B 1 67 ? 3.09 16.484 17.984 1 89.81 67 HIS B N 1
ATOM 3135 C CA . HIS B 1 67 ? 2.914 15.047 18.109 1 89.81 67 HIS B CA 1
ATOM 3136 C C . HIS B 1 67 ? 2.539 14.414 16.781 1 89.81 67 HIS B C 1
ATOM 3138 O O . HIS B 1 67 ? 1.609 13.609 16.703 1 89.81 67 HIS B O 1
ATOM 3144 N N . THR B 1 68 ? 3.205 14.859 15.789 1 93 68 THR B N 1
ATOM 3145 C CA . THR B 1 68 ? 2.996 14.367 14.43 1 93 68 THR B CA 1
ATOM 3146 C C . THR B 1 68 ? 4.332 14.117 13.734 1 93 68 THR B C 1
ATOM 3148 O O . THR B 1 68 ? 5.254 14.922 13.836 1 93 68 THR B O 1
ATOM 3151 N N . ILE B 1 69 ? 4.414 12.977 13.125 1 96.62 69 ILE B N 1
ATOM 3152 C CA . ILE B 1 69 ? 5.574 12.617 12.312 1 96.62 69 ILE B CA 1
ATOM 3153 C C . ILE B 1 69 ? 5.168 12.516 10.844 1 96.62 69 ILE B C 1
ATOM 3155 O O . ILE B 1 69 ? 4.098 12 10.523 1 96.62 69 ILE B O 1
ATOM 3159 N N . GLY B 1 70 ? 5.996 13.086 9.969 1 97.5 70 GLY B N 1
ATOM 3160 C CA . GLY B 1 70 ? 5.777 12.953 8.531 1 97.5 70 GLY B CA 1
ATOM 3161 C C . GLY B 1 70 ? 6.586 11.828 7.91 1 97.5 70 GLY B C 1
ATOM 3162 O O . GLY B 1 70 ? 7.77 11.672 8.211 1 97.5 70 GLY B O 1
ATOM 3163 N N . LEU B 1 71 ? 5.934 11.047 7.125 1 98.5 71 LEU B N 1
ATOM 3164 C CA . LEU B 1 71 ? 6.582 10.031 6.305 1 98.5 71 LEU B CA 1
ATOM 3165 C C . LEU B 1 71 ? 6.469 10.375 4.824 1 98.5 71 LEU B C 1
ATOM 3167 O O . LEU B 1 71 ? 5.367 10.586 4.312 1 98.5 71 LEU B O 1
ATOM 3171 N N . VAL B 1 72 ? 7.605 10.445 4.16 1 97.69 72 VAL B N 1
ATOM 3172 C CA . VAL B 1 72 ? 7.668 10.75 2.734 1 97.69 72 VAL B CA 1
ATOM 3173 C C . VAL B 1 72 ? 8.266 9.562 1.978 1 97.69 72 VAL B C 1
ATOM 3175 O O . VAL B 1 72 ? 9.43 9.219 2.176 1 97.69 72 VAL B O 1
ATOM 3178 N N . VAL B 1 73 ? 7.457 8.938 1.127 1 97.25 73 VAL B N 1
ATOM 3179 C CA . VAL B 1 73 ? 7.906 7.785 0.356 1 97.25 73 VAL B CA 1
ATOM 3180 C C . VAL B 1 73 ? 7.57 7.988 -1.12 1 97.25 73 VAL B C 1
ATOM 3182 O O . VAL B 1 73 ? 6.707 8.797 -1.462 1 97.25 73 VAL B O 1
ATOM 3185 N N . PRO B 1 74 ? 8.219 7.23 -2.025 1 94.62 74 PRO B N 1
ATOM 3186 C CA . PRO B 1 74 ? 7.949 7.406 -3.455 1 94.62 74 PRO B CA 1
ATOM 3187 C C . PRO B 1 74 ? 6.559 6.926 -3.859 1 94.62 74 PRO B C 1
ATOM 3189 O O . PRO B 1 74 ? 5.828 7.645 -4.551 1 94.62 74 PRO B O 1
ATOM 3192 N N . GLU B 1 75 ? 6.227 5.703 -3.461 1 91.94 75 GLU B N 1
ATOM 3193 C CA . GLU B 1 75 ? 4.992 5.07 -3.918 1 91.94 75 GLU B CA 1
ATOM 3194 C C . GLU B 1 75 ? 4.418 4.148 -2.848 1 91.94 75 GLU B C 1
ATOM 3196 O O . GLU B 1 75 ? 5.078 3.205 -2.41 1 91.94 75 GLU B O 1
ATOM 3201 N N . ILE B 1 76 ? 3.117 4.344 -2.607 1 93.06 76 ILE B N 1
ATOM 3202 C CA . ILE B 1 76 ? 2.516 3.555 -1.536 1 93.06 76 ILE B CA 1
ATOM 3203 C C . ILE B 1 76 ? 2.049 2.209 -2.086 1 93.06 76 ILE B C 1
ATOM 3205 O O . ILE B 1 76 ? 1.733 1.294 -1.321 1 93.06 76 ILE B O 1
ATOM 3209 N N . THR B 1 77 ? 1.954 2.039 -3.412 1 92.25 77 THR B N 1
ATOM 3210 C CA . THR B 1 77 ? 1.579 0.759 -4.004 1 92.25 77 THR B CA 1
ATOM 3211 C C . THR B 1 77 ? 2.75 -0.219 -3.965 1 92.25 77 THR B C 1
ATOM 3213 O O . THR B 1 77 ? 2.57 -1.418 -4.184 1 92.25 77 THR B O 1
ATOM 3216 N N . ASN B 1 78 ? 3.947 0.335 -3.785 1 93.31 78 ASN B N 1
ATOM 3217 C CA . ASN B 1 78 ? 5.082 -0.546 -3.531 1 93.31 78 ASN B CA 1
ATOM 3218 C C . ASN B 1 78 ? 4.934 -1.278 -2.199 1 93.31 78 ASN B C 1
ATOM 3220 O O . ASN B 1 78 ? 4.863 -0.647 -1.145 1 93.31 78 ASN B O 1
ATOM 3224 N N . TYR B 1 79 ? 4.941 -2.559 -2.262 1 93.94 79 TYR B N 1
ATOM 3225 C CA . TYR B 1 79 ? 4.629 -3.369 -1.09 1 93.94 79 TYR B CA 1
ATOM 3226 C C . TYR B 1 79 ? 5.617 -3.105 0.038 1 93.94 79 TYR B C 1
ATOM 3228 O O . TYR B 1 79 ? 5.242 -3.084 1.212 1 93.94 79 TYR B O 1
ATOM 3236 N N . GLY B 1 80 ? 6.902 -2.965 -0.234 1 95 80 GLY B N 1
ATOM 3237 C CA . GLY B 1 80 ? 7.891 -2.652 0.784 1 95 80 GLY B CA 1
ATOM 3238 C C . GLY B 1 80 ? 7.594 -1.366 1.532 1 95 80 GLY B C 1
ATOM 3239 O O . GLY B 1 80 ? 7.637 -1.335 2.764 1 95 80 GLY B O 1
ATOM 3240 N N . PHE B 1 81 ? 7.242 -0.343 0.786 1 96.38 81 PHE B N 1
ATOM 3241 C CA . PHE B 1 81 ? 6.906 0.936 1.402 1 96.38 81 PHE B CA 1
ATOM 3242 C C . PHE B 1 81 ? 5.594 0.842 2.17 1 96.38 81 PHE B C 1
ATOM 3244 O O . PHE B 1 81 ? 5.438 1.47 3.219 1 96.38 81 PHE B O 1
ATOM 3251 N N . ALA B 1 82 ? 4.664 0.093 1.662 1 95.81 82 ALA B N 1
ATOM 3252 C CA . ALA B 1 82 ? 3.391 -0.086 2.357 1 95.81 82 ALA B CA 1
ATOM 3253 C C . ALA B 1 82 ? 3.594 -0.775 3.703 1 95.81 82 ALA B C 1
ATOM 3255 O O . ALA B 1 82 ? 3.055 -0.334 4.719 1 95.81 82 ALA B O 1
ATOM 3256 N N . VAL B 1 83 ? 4.355 -1.861 3.721 1 96 83 VAL B N 1
ATOM 3257 C CA . VAL B 1 83 ? 4.602 -2.613 4.945 1 96 83 VAL B CA 1
ATOM 3258 C C . VAL B 1 83 ? 5.375 -1.746 5.938 1 96 83 VAL B C 1
ATOM 3260 O O . VAL B 1 83 ? 5.055 -1.72 7.129 1 96 83 VAL B O 1
ATOM 3263 N N . PHE B 1 84 ? 6.387 -1.056 5.43 1 97.88 84 PHE B N 1
ATOM 3264 C CA . PHE B 1 84 ? 7.133 -0.137 6.281 1 97.88 84 PHE B CA 1
ATOM 3265 C C . PHE B 1 84 ? 6.203 0.874 6.938 1 97.88 84 PHE B C 1
ATOM 3267 O O . PHE B 1 84 ? 6.285 1.112 8.141 1 97.88 84 PHE B O 1
ATOM 3274 N N . SER B 1 85 ? 5.344 1.488 6.133 1 97.75 85 SER B N 1
ATOM 3275 C CA . SER B 1 85 ? 4.402 2.492 6.617 1 97.75 85 SER B CA 1
ATOM 3276 C C . SER B 1 85 ? 3.49 1.918 7.695 1 97.75 85 SER B C 1
ATOM 3278 O O . SER B 1 85 ? 3.213 2.58 8.703 1 97.75 85 SER B O 1
ATOM 3280 N N . HIS B 1 86 ? 3.055 0.746 7.465 1 95.94 86 HIS B N 1
ATOM 3281 C CA . HIS B 1 86 ? 2.207 0.071 8.438 1 95.94 86 HIS B CA 1
ATOM 3282 C C . HIS B 1 86 ? 2.939 -0.134 9.758 1 95.94 86 HIS B C 1
ATOM 3284 O O . HIS B 1 86 ? 2.387 0.131 10.828 1 95.94 86 HIS B O 1
ATOM 3290 N N . GLU B 1 87 ? 4.148 -0.67 9.656 1 97.12 87 GLU B N 1
ATOM 3291 C CA . GLU B 1 87 ? 4.945 -0.902 10.852 1 97.12 87 GLU B CA 1
ATOM 3292 C C . GLU B 1 87 ? 5.203 0.4 11.609 1 97.12 87 GLU B C 1
ATOM 3294 O O . GLU B 1 87 ? 5.121 0.439 12.836 1 97.12 87 GLU B O 1
ATOM 3299 N N . LEU B 1 88 ? 5.484 1.444 10.875 1 98.06 88 LEU B N 1
ATOM 3300 C CA . LEU B 1 88 ? 5.734 2.744 11.484 1 98.06 88 LEU B CA 1
ATOM 3301 C C . LEU B 1 88 ? 4.465 3.293 12.133 1 98.06 88 LEU B C 1
ATOM 3303 O O . LEU B 1 88 ? 4.52 3.893 13.211 1 98.06 88 LEU B O 1
ATOM 3307 N N . GLU B 1 89 ? 3.381 3.145 11.445 1 95.81 89 GLU B N 1
ATOM 3308 C CA . GLU B 1 89 ? 2.094 3.576 11.977 1 95.81 89 GLU B CA 1
ATOM 3309 C C . GLU B 1 89 ? 1.802 2.908 13.32 1 95.81 89 GLU B C 1
ATOM 3311 O O . GLU B 1 89 ? 1.285 3.547 14.242 1 95.81 89 GLU B O 1
ATOM 3316 N N . THR B 1 90 ? 2.068 1.658 13.398 1 93.94 90 THR B N 1
ATOM 3317 C CA . THR B 1 90 ? 1.855 0.91 14.633 1 93.94 90 THR B CA 1
ATOM 3318 C C . THR B 1 90 ? 2.684 1.497 15.773 1 93.94 90 THR B C 1
ATOM 3320 O O . THR B 1 90 ? 2.174 1.709 16.875 1 93.94 90 THR B O 1
ATOM 3323 N N . LEU B 1 91 ? 3.926 1.788 15.523 1 96 91 LEU B N 1
ATOM 3324 C CA . LEU B 1 91 ? 4.809 2.385 16.516 1 96 91 LEU B CA 1
ATOM 3325 C C . LEU B 1 91 ? 4.301 3.76 16.938 1 96 91 LEU B C 1
ATOM 3327 O O . LEU B 1 91 ? 4.266 4.074 18.141 1 96 91 LEU B O 1
ATOM 3331 N N . CYS B 1 92 ? 3.871 4.559 15.953 1 95.38 92 CYS B N 1
ATOM 3332 C CA . CYS B 1 92 ? 3.357 5.895 16.219 1 95.38 92 CYS B CA 1
ATOM 3333 C C . CYS B 1 92 ? 2.102 5.832 17.094 1 95.38 92 CYS B C 1
ATOM 3335 O O . CYS B 1 92 ? 1.979 6.57 18.062 1 95.38 92 CYS B O 1
ATOM 3337 N N . ARG B 1 93 ? 1.262 4.977 16.734 1 90.06 93 ARG B N 1
ATOM 3338 C CA . ARG B 1 93 ? 0.01 4.82 17.469 1 90.06 93 ARG B CA 1
ATOM 3339 C C . ARG B 1 93 ? 0.271 4.434 18.922 1 90.06 93 ARG B C 1
ATOM 3341 O O . ARG B 1 93 ? -0.338 4.992 19.828 1 90.06 93 ARG B O 1
ATOM 3348 N N . GLU B 1 94 ? 1.132 3.52 19.125 1 91.25 94 GLU B N 1
ATOM 3349 C CA . GLU B 1 94 ? 1.479 3.064 20.469 1 91.25 94 GLU B CA 1
ATOM 3350 C C . GLU B 1 94 ? 2.074 4.199 21.297 1 91.25 94 GLU B C 1
ATOM 3352 O O . GLU B 1 94 ? 1.903 4.238 22.516 1 91.25 94 GLU B O 1
ATOM 3357 N N . ALA B 1 95 ? 2.684 5.16 20.656 1 92.5 95 ALA B N 1
ATOM 3358 C CA . ALA B 1 95 ? 3.334 6.273 21.328 1 92.5 95 ALA B CA 1
ATOM 3359 C C . ALA B 1 95 ? 2.406 7.48 21.422 1 92.5 95 ALA B C 1
ATOM 3361 O O . ALA B 1 95 ? 2.787 8.523 21.953 1 92.5 95 ALA B O 1
ATOM 3362 N N . GLY B 1 96 ? 1.216 7.312 20.828 1 88.38 96 GLY B N 1
ATOM 3363 C CA . GLY B 1 96 ? 0.266 8.414 20.844 1 88.38 96 GLY B CA 1
ATOM 3364 C C . GLY B 1 96 ? 0.631 9.531 19.891 1 88.38 96 GLY B C 1
ATOM 3365 O O . GLY B 1 96 ? 0.304 10.695 20.125 1 88.38 96 GLY B O 1
ATOM 3366 N N . VAL B 1 97 ? 1.408 9.266 18.891 1 92.56 97 VAL B N 1
ATOM 3367 C CA . VAL B 1 97 ? 1.826 10.227 17.875 1 92.56 97 VAL B CA 1
ATOM 3368 C C . VAL B 1 97 ? 1.123 9.922 16.547 1 92.56 97 VAL B C 1
ATOM 3370 O O . VAL B 1 97 ? 0.898 8.758 16.219 1 92.56 97 VAL B O 1
ATOM 3373 N N . GLN B 1 98 ? 0.812 10.984 15.789 1 91.56 98 GLN B N 1
ATOM 3374 C CA . GLN B 1 98 ? 0.153 10.812 14.5 1 91.56 98 GLN B CA 1
ATOM 3375 C C . GLN B 1 98 ? 1.175 10.68 13.375 1 91.56 98 GLN B C 1
ATOM 3377 O O . GLN B 1 98 ? 2.188 11.375 13.367 1 91.56 98 GLN B O 1
ATOM 3382 N N . LEU B 1 99 ? 0.837 9.781 12.484 1 95.88 99 LEU B N 1
ATOM 3383 C CA . LEU B 1 99 ? 1.65 9.648 11.281 1 95.88 99 LEU B CA 1
ATOM 3384 C C . LEU B 1 99 ? 0.921 10.211 10.07 1 95.88 99 LEU B C 1
ATOM 3386 O O . LEU B 1 99 ? -0.234 9.867 9.812 1 95.88 99 LEU B O 1
ATOM 3390 N N . LEU B 1 100 ? 1.599 11.102 9.352 1 95.38 100 LEU B N 1
ATOM 3391 C CA . LEU B 1 100 ? 1.122 11.609 8.07 1 95.38 100 LEU B CA 1
ATOM 3392 C C . LEU B 1 100 ? 1.982 11.086 6.926 1 95.38 100 LEU B C 1
ATOM 3394 O O . LEU B 1 100 ? 3.209 11.195 6.965 1 95.38 100 LEU B O 1
ATOM 3398 N N . ILE B 1 101 ? 1.303 10.539 5.953 1 97.25 101 ILE B N 1
ATOM 3399 C CA . ILE B 1 101 ? 2.035 9.938 4.844 1 97.25 101 ILE B CA 1
ATOM 3400 C C . ILE B 1 101 ? 1.793 10.75 3.572 1 97.25 101 ILE B C 1
ATOM 3402 O O . ILE B 1 101 ? 0.662 11.156 3.291 1 97.25 101 ILE B O 1
ATOM 3406 N N . SER B 1 102 ? 2.871 11.016 2.828 1 95.88 102 SER B N 1
ATOM 3407 C CA . SER B 1 102 ? 2.785 11.625 1.506 1 95.88 102 SER B CA 1
ATOM 3408 C C . SER B 1 102 ? 3.74 10.961 0.524 1 95.88 102 SER B C 1
ATOM 3410 O O . SER B 1 102 ? 4.785 10.438 0.922 1 95.88 102 SER B O 1
ATOM 3412 N N . CYS B 1 103 ? 3.365 10.977 -0.735 1 95.38 103 CYS B N 1
ATOM 3413 C CA . CYS B 1 103 ? 4.133 10.281 -1.765 1 95.38 103 CYS B CA 1
ATOM 3414 C C . CYS B 1 103 ? 4.703 11.273 -2.775 1 95.38 103 CYS B C 1
ATOM 3416 O O . CYS B 1 103 ? 4.062 12.273 -3.104 1 95.38 103 CYS B O 1
ATOM 3418 N N . THR B 1 104 ? 5.879 10.891 -3.311 1 94.31 104 THR B N 1
ATOM 3419 C CA . THR B 1 104 ? 6.598 11.828 -4.168 1 94.31 104 THR B CA 1
ATOM 3420 C C . THR B 1 104 ? 6.52 11.398 -5.629 1 94.31 104 THR B C 1
ATOM 3422 O O . THR B 1 104 ? 6.844 12.172 -6.531 1 94.31 104 THR B O 1
ATOM 3425 N N . ASP B 1 105 ? 6.168 10.086 -5.863 1 91.5 105 ASP B N 1
ATOM 3426 C CA . ASP B 1 105 ? 6.105 9.5 -7.199 1 91.5 105 ASP B CA 1
ATOM 3427 C C . ASP B 1 105 ? 7.473 9.555 -7.887 1 91.5 105 ASP B C 1
ATOM 3429 O O . ASP B 1 105 ? 7.562 9.867 -9.078 1 91.5 105 ASP B O 1
ATOM 3433 N N . GLU B 1 106 ? 8.5 9.352 -7.141 1 89.81 106 GLU B N 1
ATOM 3434 C CA . GLU B 1 106 ? 9.867 9.305 -7.645 1 89.81 106 GLU B CA 1
ATOM 3435 C C . GLU B 1 106 ? 10.273 10.625 -8.281 1 89.81 106 GLU B C 1
ATOM 3437 O O . GLU B 1 106 ? 11.102 10.656 -9.195 1 89.81 106 GLU B O 1
ATOM 3442 N N . ASN B 1 107 ? 9.68 11.711 -7.848 1 91.12 107 ASN B N 1
ATOM 3443 C CA . ASN B 1 107 ? 9.898 13.023 -8.445 1 91.12 107 ASN B CA 1
ATOM 3444 C C . ASN B 1 107 ? 10.508 14 -7.441 1 91.12 107 ASN B C 1
ATOM 3446 O O . ASN B 1 107 ? 9.844 14.398 -6.48 1 91.12 107 ASN B O 1
ATOM 3450 N N . PRO B 1 108 ? 11.758 14.477 -7.723 1 90.62 108 PRO B N 1
ATOM 3451 C CA . PRO B 1 108 ? 12.43 15.383 -6.785 1 90.62 108 PRO B CA 1
ATOM 3452 C C . PRO B 1 108 ? 11.656 16.688 -6.578 1 90.62 108 PRO B C 1
ATOM 3454 O O . PRO B 1 108 ? 11.641 17.219 -5.465 1 90.62 108 PRO B O 1
ATOM 3457 N N . GLY B 1 109 ? 11.109 17.172 -7.68 1 90.62 109 GLY B N 1
ATOM 3458 C CA . GLY B 1 109 ? 10.297 18.375 -7.539 1 90.62 109 GLY B CA 1
ATOM 3459 C C . GLY B 1 109 ? 9.109 18.188 -6.613 1 90.62 109 GLY B C 1
ATOM 3460 O O . GLY B 1 109 ? 8.836 19.031 -5.754 1 90.62 109 GLY B O 1
ATOM 3461 N N . GLN B 1 110 ? 8.453 17.109 -6.777 1 90.88 110 GLN B N 1
ATOM 3462 C CA . GLN B 1 110 ? 7.324 16.766 -5.91 1 90.88 110 GLN B CA 1
ATOM 3463 C C . GLN B 1 110 ? 7.785 16.547 -4.469 1 90.88 110 GLN B C 1
ATOM 3465 O O . GLN B 1 110 ? 7.07 16.891 -3.525 1 90.88 110 GLN B O 1
ATOM 3470 N N . GLU B 1 111 ? 8.914 15.969 -4.324 1 93.81 111 GLU B N 1
ATOM 3471 C CA . GLU B 1 111 ? 9.461 15.742 -2.992 1 93.81 111 GLU B CA 1
ATOM 3472 C C . GLU B 1 111 ? 9.648 17.062 -2.244 1 93.81 111 GLU B C 1
ATOM 3474 O O . GLU B 1 111 ? 9.297 17.172 -1.065 1 93.81 111 GLU B O 1
ATOM 3479 N N . SER B 1 112 ? 10.18 18.031 -2.912 1 92.31 112 SER B N 1
ATOM 3480 C CA . SER B 1 112 ? 10.352 19.344 -2.301 1 92.31 112 SER B CA 1
ATOM 3481 C C . SER B 1 112 ? 9.016 19.922 -1.851 1 92.31 112 SER B C 1
ATOM 3483 O O . SER B 1 112 ? 8.914 20.469 -0.75 1 92.31 112 SER B O 1
ATOM 3485 N N . VAL B 1 113 ? 8.055 19.75 -2.699 1 88.31 113 VAL B N 1
ATOM 3486 C CA . VAL B 1 113 ? 6.727 20.266 -2.408 1 88.31 113 VAL B CA 1
ATOM 3487 C C . VAL B 1 113 ? 6.152 19.578 -1.18 1 88.31 113 VAL B C 1
ATOM 3489 O O . VAL B 1 113 ? 5.652 20.219 -0.261 1 88.31 113 VAL B O 1
ATOM 3492 N N . VAL B 1 114 ? 6.262 18.328 -1.138 1 91.69 114 VAL B N 1
ATOM 3493 C CA . VAL B 1 114 ? 5.695 17.5 -0.078 1 91.69 114 VAL B CA 1
ATOM 3494 C C . VAL B 1 114 ? 6.387 17.812 1.247 1 91.69 114 VAL B C 1
ATOM 3496 O O . VAL B 1 114 ? 5.727 17.953 2.279 1 91.69 114 VAL B O 1
ATOM 3499 N N . VAL B 1 115 ? 7.664 17.906 1.218 1 93.38 115 VAL B N 1
ATOM 3500 C CA . VAL B 1 115 ? 8.445 18.188 2.422 1 93.38 115 VAL B CA 1
ATOM 3501 C C . VAL B 1 115 ? 8.094 19.562 2.965 1 93.38 115 VAL B C 1
ATOM 3503 O O . VAL B 1 115 ? 7.852 19.734 4.164 1 93.38 115 VAL B O 1
ATOM 3506 N N . ASN B 1 116 ? 8.031 20.5 2.102 1 88.81 116 ASN B N 1
ATOM 3507 C CA . ASN B 1 116 ? 7.684 21.844 2.51 1 88.81 116 ASN B CA 1
ATOM 3508 C C . ASN B 1 116 ? 6.289 21.906 3.121 1 88.81 116 ASN B C 1
ATOM 3510 O O . ASN B 1 116 ? 6.059 22.641 4.086 1 88.81 116 ASN B O 1
ATOM 3514 N N . ASN B 1 117 ? 5.453 21.188 2.576 1 86.81 117 ASN B N 1
ATOM 3515 C CA . ASN B 1 117 ? 4.094 21.125 3.107 1 86.81 117 ASN B CA 1
ATOM 3516 C C . ASN B 1 117 ? 4.066 20.516 4.504 1 86.81 117 ASN B C 1
ATOM 3518 O O . ASN B 1 117 ? 3.328 20.969 5.375 1 86.81 117 ASN B O 1
ATOM 3522 N N . MET B 1 118 ? 4.832 19.484 4.707 1 89.94 118 MET B N 1
ATOM 3523 C CA . MET B 1 118 ? 4.918 18.859 6.023 1 89.94 118 MET B CA 1
ATOM 3524 C C . MET B 1 118 ? 5.457 19.844 7.059 1 89.94 118 MET B C 1
ATOM 3526 O O . MET B 1 118 ? 4.977 19.875 8.195 1 89.94 118 MET B O 1
ATOM 3530 N N . ILE B 1 119 ? 6.422 20.594 6.637 1 86.81 119 ILE B N 1
ATOM 3531 C CA . ILE B 1 119 ? 7.004 21.609 7.516 1 86.81 119 ILE B CA 1
ATOM 3532 C C . ILE B 1 119 ? 5.945 22.641 7.875 1 86.81 119 ILE B C 1
ATOM 3534 O O . ILE B 1 119 ? 5.785 23 9.047 1 86.81 119 ILE B O 1
ATOM 3538 N N . ALA B 1 120 ? 5.254 23.047 6.855 1 79.94 120 ALA B N 1
ATOM 3539 C CA . ALA B 1 120 ? 4.211 24.047 7.051 1 79.94 120 ALA B CA 1
ATOM 3540 C C . ALA B 1 120 ? 3.141 23.547 8.016 1 79.94 120 ALA B C 1
ATOM 3542 O O . ALA B 1 120 ? 2.49 24.328 8.703 1 79.94 120 ALA B O 1
ATOM 3543 N N . ARG B 1 121 ? 3.09 22.281 8.148 1 81.88 121 ARG B N 1
ATOM 3544 C CA . ARG B 1 121 ? 2.082 21.688 9.016 1 81.88 121 ARG B CA 1
ATOM 3545 C C . ARG B 1 121 ? 2.668 21.344 10.383 1 81.88 121 ARG B C 1
ATOM 3547 O O . ARG B 1 121 ? 2.01 20.703 11.211 1 81.88 121 ARG B O 1
ATOM 3554 N N . GLN B 1 122 ? 3.811 21.656 10.555 1 83.44 122 GLN B N 1
ATOM 3555 C CA . GLN B 1 122 ? 4.488 21.656 11.844 1 83.44 122 GLN B CA 1
ATOM 3556 C C . GLN B 1 122 ? 4.648 20.219 12.367 1 83.44 122 GLN B C 1
ATOM 3558 O O . GLN B 1 122 ? 4.352 19.953 13.531 1 83.44 122 GLN B O 1
ATOM 3563 N N . VAL B 1 123 ? 5.016 19.344 11.5 1 91.31 123 VAL B N 1
ATOM 3564 C CA . VAL B 1 123 ? 5.371 18.016 12 1 91.31 123 VAL B CA 1
ATOM 3565 C C . VAL B 1 123 ? 6.586 18.109 12.922 1 91.31 123 VAL B C 1
ATOM 3567 O O . VAL B 1 123 ? 7.402 19.031 12.781 1 91.31 123 VAL B O 1
ATOM 3570 N N . ASP B 1 124 ? 6.695 17.156 13.859 1 94.38 124 ASP B N 1
ATOM 3571 C CA . ASP B 1 124 ? 7.801 17.172 14.812 1 94.38 124 ASP B CA 1
ATOM 3572 C C . ASP B 1 124 ? 9.07 16.594 14.188 1 94.38 124 ASP B C 1
ATOM 3574 O O . ASP B 1 124 ? 10.172 16.828 14.68 1 94.38 124 ASP B O 1
ATOM 3578 N N . GLY B 1 125 ? 8.977 15.875 13.156 1 97.19 125 GLY B N 1
ATOM 3579 C CA . GLY B 1 125 ? 10.086 15.258 12.445 1 97.19 125 GLY B CA 1
ATOM 3580 C C . GLY B 1 125 ? 9.656 14.555 11.172 1 97.19 125 GLY B C 1
ATOM 3581 O O . GLY B 1 125 ? 8.461 14.375 10.922 1 97.19 125 GLY B O 1
ATOM 3582 N N . LEU B 1 126 ? 10.672 14.211 10.344 1 97.94 126 LEU B N 1
ATOM 3583 C CA . LEU B 1 126 ? 10.414 13.578 9.055 1 97.94 126 LEU B CA 1
ATOM 3584 C C . LEU B 1 126 ? 11.211 12.289 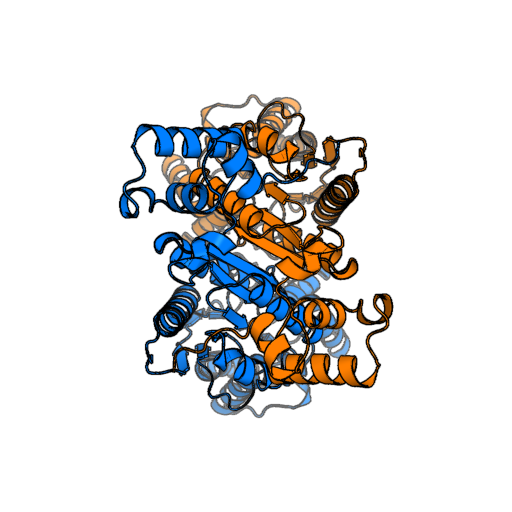8.906 1 97.94 126 LEU B C 1
ATOM 3586 O O . LEU B 1 126 ? 12.375 12.227 9.32 1 97.94 126 LEU B O 1
ATOM 3590 N N . ILE B 1 127 ? 10.602 11.297 8.391 1 98.5 127 ILE B N 1
ATOM 3591 C CA . ILE B 1 127 ? 11.258 10.109 7.855 1 98.5 127 ILE B CA 1
ATOM 3592 C C . ILE B 1 127 ? 11.078 10.062 6.336 1 98.5 127 ILE B C 1
ATOM 3594 O O . ILE B 1 127 ? 9.953 10.078 5.836 1 98.5 127 ILE B O 1
ATOM 3598 N N . VAL B 1 128 ? 12.25 9.953 5.574 1 97.62 128 VAL B N 1
ATOM 3599 C CA . VAL B 1 128 ? 12.156 10.227 4.145 1 97.62 128 VAL B CA 1
ATOM 3600 C C . VAL B 1 128 ? 12.938 9.164 3.367 1 97.62 128 VAL B C 1
ATOM 3602 O O . VAL B 1 128 ? 14.109 8.906 3.664 1 97.62 128 VAL B O 1
ATOM 3605 N N . ALA B 1 129 ? 12.273 8.516 2.434 1 96.88 129 ALA B N 1
ATOM 3606 C CA . ALA B 1 129 ? 12.961 7.793 1.368 1 96.88 129 ALA B CA 1
ATOM 3607 C C . ALA B 1 129 ? 13.188 8.688 0.151 1 96.88 129 ALA B C 1
ATOM 3609 O O . ALA B 1 129 ? 12.383 8.68 -0.787 1 96.88 129 ALA B O 1
ATOM 3610 N N . SER B 1 130 ? 14.297 9.336 0.117 1 94.31 130 SER B N 1
ATOM 3611 C CA . SER B 1 130 ? 14.516 10.477 -0.769 1 94.31 130 SER B CA 1
ATOM 3612 C C . SER B 1 130 ? 14.875 10.016 -2.18 1 94.31 130 SER B C 1
ATOM 3614 O O . SER B 1 130 ? 15.633 9.062 -2.354 1 94.31 130 SER B O 1
ATOM 3616 N N . CYS B 1 131 ? 14.352 10.688 -3.16 1 89.31 131 CYS B N 1
ATOM 3617 C CA . CYS B 1 131 ? 14.742 10.445 -4.547 1 89.31 131 CYS B CA 1
ATOM 3618 C C . CYS B 1 131 ? 15.656 11.555 -5.055 1 89.31 131 CYS B C 1
ATOM 3620 O O . CYS B 1 131 ? 15.914 11.648 -6.254 1 89.31 131 CYS B O 1
ATOM 3622 N N . MET B 1 132 ? 16.125 12.352 -4.074 1 86 132 MET B N 1
ATOM 3623 C CA . MET B 1 132 ? 17.062 13.414 -4.422 1 86 132 MET B CA 1
ATOM 3624 C C . MET B 1 132 ? 18.484 12.867 -4.57 1 86 132 MET B C 1
ATOM 3626 O O . MET B 1 132 ? 18.859 11.906 -3.893 1 86 132 MET B O 1
ATOM 3630 N N . HIS B 1 133 ? 19.25 13.57 -5.379 1 81.81 133 HIS B N 1
ATOM 3631 C CA . HIS B 1 133 ? 20.625 13.148 -5.59 1 81.81 133 HIS B CA 1
ATOM 3632 C C . HIS B 1 133 ? 21.562 13.75 -4.539 1 81.81 133 HIS B C 1
ATOM 3634 O O . HIS B 1 133 ? 22.625 13.188 -4.246 1 81.81 133 HIS B O 1
ATOM 3640 N N . SER B 1 134 ? 21.141 14.867 -4.059 1 81.88 134 SER B N 1
ATOM 3641 C CA . SER B 1 134 ? 21.906 15.555 -3.033 1 81.88 134 SER B CA 1
ATOM 3642 C C . SER B 1 134 ? 21.109 15.703 -1.743 1 81.88 134 SER B C 1
ATOM 3644 O O . SER B 1 134 ? 19.875 15.766 -1.771 1 81.88 134 SER B O 1
ATOM 3646 N N . ASP B 1 135 ? 21.859 15.664 -0.656 1 84.5 135 ASP B N 1
ATOM 3647 C CA . ASP B 1 135 ? 21.172 15.852 0.618 1 84.5 135 ASP B CA 1
ATOM 3648 C C . ASP B 1 135 ? 21.281 17.297 1.097 1 84.5 135 ASP B C 1
ATOM 3650 O O . ASP B 1 135 ? 21.031 17.594 2.268 1 84.5 135 ASP B O 1
ATOM 3654 N N . ALA B 1 136 ? 21.703 18.172 0.274 1 85.75 136 ALA B N 1
ATOM 3655 C CA . ALA B 1 136 ? 21.938 19.547 0.672 1 85.75 136 ALA B CA 1
ATOM 3656 C C . ALA B 1 136 ? 20.672 20.156 1.302 1 85.75 136 ALA B C 1
ATOM 3658 O O . ALA B 1 136 ? 20.75 20.797 2.354 1 85.75 136 ALA B O 1
ATOM 3659 N N . ASP B 1 137 ? 19.578 19.906 0.657 1 87.25 137 ASP B N 1
ATOM 3660 C CA . ASP B 1 137 ? 18.328 20.453 1.161 1 87.25 137 ASP B CA 1
ATOM 3661 C C . ASP B 1 137 ? 17.969 19.859 2.518 1 87.25 137 ASP B C 1
ATOM 3663 O O . ASP B 1 137 ? 17.469 20.547 3.402 1 87.25 137 ASP B O 1
ATOM 3667 N N . TYR B 1 138 ? 18.25 18.625 2.707 1 91.69 138 TYR B N 1
ATOM 3668 C CA . TYR B 1 138 ? 17.922 17.953 3.963 1 91.69 138 TYR B CA 1
ATOM 3669 C C . TYR B 1 138 ? 18.922 18.328 5.059 1 91.69 138 TYR B C 1
ATOM 3671 O O . TYR B 1 138 ? 18.562 18.375 6.238 1 91.69 138 TYR B O 1
ATOM 3679 N N . GLN B 1 139 ? 20.172 18.594 4.719 1 90.62 139 GLN B N 1
ATOM 3680 C CA . GLN B 1 139 ? 21.125 19.094 5.695 1 90.62 139 GLN B CA 1
ATOM 3681 C C . GLN B 1 139 ? 20.672 20.438 6.281 1 90.62 139 GLN B C 1
ATOM 3683 O O . GLN B 1 139 ? 20.703 20.625 7.496 1 90.62 139 GLN B O 1
ATOM 3688 N N . LYS B 1 140 ? 20.25 21.219 5.367 1 89.38 140 LYS B N 1
ATOM 3689 C CA . LYS B 1 140 ? 19.734 22.5 5.816 1 89.38 140 LYS B CA 1
ATOM 3690 C C . LYS B 1 140 ? 18.484 22.328 6.676 1 89.38 140 LYS B C 1
ATOM 3692 O O . LYS B 1 140 ? 18.359 22.938 7.734 1 89.38 140 LYS B O 1
ATOM 3697 N N . LEU B 1 141 ? 17.641 21.516 6.215 1 90.94 141 LEU B N 1
ATOM 3698 C CA . LEU B 1 141 ? 16.391 21.266 6.922 1 90.94 141 LEU B CA 1
ATOM 3699 C C . LEU B 1 141 ? 16.656 20.672 8.297 1 90.94 141 LEU B C 1
ATOM 3701 O O . LEU B 1 141 ? 15.938 20.969 9.258 1 90.94 141 LEU B O 1
ATOM 3705 N N . SER B 1 142 ? 17.641 19.828 8.414 1 91.44 142 SER B N 1
ATOM 3706 C CA . SER B 1 142 ? 17.922 19.078 9.641 1 91.44 142 SER B CA 1
ATOM 3707 C C . SER B 1 142 ? 18.344 20.016 10.766 1 91.44 142 SER B C 1
ATOM 3709 O O . SER B 1 142 ? 18.328 19.625 11.938 1 91.44 142 SER B O 1
ATOM 3711 N N . GLU B 1 143 ? 18.688 21.188 10.453 1 87.81 143 GLU B N 1
ATOM 3712 C CA . GLU B 1 143 ? 19.047 22.188 11.453 1 87.81 143 GLU B CA 1
ATOM 3713 C C . GLU B 1 143 ? 17.812 22.688 12.195 1 87.81 143 GLU B C 1
ATOM 3715 O O . GLU B 1 143 ? 17.922 23.219 13.305 1 87.81 143 GLU B O 1
ATOM 3720 N N . GLN B 1 144 ? 16.672 22.438 11.57 1 87 144 GLN B N 1
ATOM 3721 C CA . GLN B 1 144 ? 15.453 23 12.133 1 87 144 GLN B CA 1
ATOM 3722 C C . GLN B 1 144 ? 14.461 21.906 12.5 1 87 144 GLN B C 1
ATOM 3724 O O . GLN B 1 144 ? 13.578 22.109 13.344 1 87 144 GLN B O 1
ATOM 3729 N N . LEU B 1 145 ? 14.594 20.875 11.906 1 93.38 145 LEU B N 1
ATOM 3730 C CA . LEU B 1 145 ? 13.633 19.781 12.031 1 93.38 145 LEU B CA 1
ATOM 3731 C C . LEU B 1 145 ? 14.344 18.438 12 1 93.38 145 LEU B C 1
ATOM 3733 O O . LEU B 1 145 ? 15.125 18.156 11.086 1 93.38 145 LEU B O 1
ATOM 3737 N N . PRO B 1 146 ? 14.094 17.625 13.016 1 97.06 146 PRO B N 1
ATOM 3738 C CA . PRO B 1 146 ? 14.672 16.281 12.961 1 97.06 146 PRO B CA 1
ATOM 3739 C C . PRO B 1 146 ? 14.289 15.531 11.688 1 97.06 146 PRO B C 1
ATOM 3741 O O . PRO B 1 146 ? 13.117 15.484 11.32 1 97.06 146 PRO B O 1
ATOM 3744 N N . VAL B 1 147 ? 15.312 14.945 10.992 1 96.94 147 VAL B N 1
ATOM 3745 C CA . VAL B 1 147 ? 15.109 14.195 9.758 1 96.94 147 VAL B CA 1
ATOM 3746 C C . VAL B 1 147 ? 15.883 12.883 9.82 1 96.94 147 VAL B C 1
ATOM 3748 O O . VAL B 1 147 ? 17.047 12.859 10.219 1 96.94 147 VAL B O 1
ATOM 3751 N N . VAL B 1 148 ? 15.234 11.812 9.484 1 97.81 148 VAL B N 1
ATOM 3752 C CA . VAL B 1 148 ? 15.875 10.516 9.305 1 97.81 148 VAL B CA 1
ATOM 3753 C C . VAL B 1 148 ? 15.648 10.031 7.871 1 97.81 148 VAL B C 1
ATOM 3755 O O . VAL B 1 148 ? 14.5 9.938 7.414 1 97.81 148 VAL B O 1
ATOM 3758 N N . LEU B 1 149 ? 16.719 9.828 7.16 1 96.88 149 LEU B N 1
ATOM 3759 C CA . LEU B 1 149 ? 16.625 9.188 5.852 1 96.88 149 LEU B CA 1
ATOM 3760 C C . LEU B 1 149 ? 16.594 7.672 5.992 1 96.88 149 LEU B C 1
ATOM 3762 O O . LEU B 1 149 ? 17.219 7.117 6.898 1 96.88 149 LEU B O 1
ATOM 3766 N N . PHE B 1 150 ? 15.836 7.039 5.094 1 97 150 PHE B N 1
ATOM 3767 C CA . PHE B 1 150 ? 15.82 5.582 5.125 1 97 150 PHE B CA 1
ATOM 3768 C C . PHE B 1 150 ? 15.711 5.012 3.715 1 97 150 PHE B C 1
ATOM 3770 O O . PHE B 1 150 ? 15.344 5.727 2.779 1 97 150 PHE B O 1
ATOM 3777 N N . ASP B 1 151 ? 16.078 3.727 3.477 1 94.94 151 ASP B N 1
ATOM 3778 C CA . ASP B 1 151 ? 15.984 2.961 2.238 1 94.94 151 ASP B CA 1
ATOM 3779 C C . ASP B 1 151 ? 16.906 3.527 1.164 1 94.94 151 ASP B C 1
ATOM 3781 O O . ASP B 1 151 ? 17.344 2.803 0.266 1 94.94 151 ASP B O 1
ATOM 3785 N N . ARG B 1 152 ? 17.031 4.898 1.189 1 93.69 152 ARG B N 1
ATOM 3786 C CA . ARG B 1 152 ? 17.828 5.613 0.204 1 93.69 152 ARG B CA 1
ATOM 3787 C C . ARG B 1 152 ? 18.781 6.598 0.881 1 93.69 152 ARG B C 1
ATOM 3789 O O . ARG B 1 152 ? 18.438 7.195 1.905 1 93.69 152 ARG B O 1
ATOM 3796 N N . SER B 1 153 ? 19.938 6.68 0.35 1 88 153 SER B N 1
ATOM 3797 C CA . SER B 1 153 ? 20.938 7.594 0.885 1 88 153 SER B CA 1
ATOM 3798 C C . SER B 1 153 ? 21.578 8.414 -0.225 1 88 153 SER B C 1
ATOM 3800 O O . SER B 1 153 ? 22.188 7.863 -1.14 1 88 153 SER B O 1
ATOM 3802 N N . PRO B 1 154 ? 21.281 9.695 -0.114 1 80.25 154 PRO B N 1
ATOM 3803 C CA . PRO B 1 154 ? 22.109 10.492 -1.015 1 80.25 154 PRO B CA 1
ATOM 3804 C C . PRO B 1 154 ? 23.609 10.375 -0.708 1 80.25 154 PRO B C 1
ATOM 3806 O O . PRO B 1 154 ? 23.984 10.047 0.421 1 80.25 154 PRO B O 1
ATOM 3809 N N . SER B 1 155 ? 24.438 10.547 -1.62 1 71.81 155 SER B N 1
ATOM 3810 C CA . SER B 1 155 ? 25.875 10.336 -1.518 1 71.81 155 SER B CA 1
ATOM 3811 C C . SER B 1 155 ? 26.438 11 -0.266 1 71.81 155 SER B C 1
ATOM 3813 O O . SER B 1 155 ? 26.188 12.172 -0.008 1 71.81 155 SER B O 1
ATOM 3815 N N . ASP B 1 156 ? 27.234 10.258 0.496 1 71.06 156 ASP B N 1
ATOM 3816 C CA . ASP B 1 156 ? 28.078 10.633 1.617 1 71.06 156 ASP B CA 1
ATOM 3817 C C . ASP B 1 156 ? 27.328 11.508 2.617 1 71.06 156 ASP B C 1
ATOM 3819 O O . ASP B 1 156 ? 27.891 12.453 3.17 1 71.06 156 ASP B O 1
ATOM 3823 N N . SER B 1 157 ? 26.078 11.219 2.846 1 79.12 157 SER B N 1
ATOM 3824 C CA . SER B 1 157 ? 25.312 12.062 3.752 1 79.12 157 SER B CA 1
ATOM 3825 C C . SER B 1 157 ? 25.688 11.805 5.207 1 79.12 157 SER B C 1
ATOM 3827 O O . SER B 1 157 ? 25.922 10.656 5.598 1 79.12 157 SER B O 1
ATOM 3829 N N . ALA B 1 158 ? 25.781 12.891 6.02 1 86.44 158 ALA B N 1
ATOM 3830 C CA . ALA B 1 158 ? 26.047 12.797 7.453 1 86.44 158 ALA B CA 1
ATOM 3831 C C . ALA B 1 158 ? 24.734 12.805 8.242 1 86.44 158 ALA B C 1
ATOM 3833 O O . ALA B 1 158 ? 24.75 12.758 9.477 1 86.44 158 ALA B O 1
ATOM 3834 N N . LEU B 1 159 ? 23.703 12.742 7.523 1 92.69 159 LEU B N 1
ATOM 3835 C CA . LEU B 1 159 ? 22.391 12.773 8.172 1 92.69 159 LEU B CA 1
ATOM 3836 C C . LEU B 1 159 ? 22.062 11.43 8.805 1 92.69 159 LEU B C 1
ATOM 3838 O O . LEU B 1 159 ? 22.609 10.398 8.406 1 92.69 159 LEU B O 1
ATOM 3842 N N . PRO B 1 160 ? 21.219 11.445 9.898 1 96.31 160 PRO B N 1
ATOM 3843 C CA . PRO B 1 160 ? 20.719 10.164 10.414 1 96.31 160 PRO B CA 1
ATOM 3844 C C . PRO B 1 160 ? 20.109 9.289 9.312 1 96.31 160 PRO B C 1
ATOM 3846 O O . PRO B 1 160 ? 19.359 9.781 8.469 1 96.31 160 PRO B O 1
ATOM 3849 N N . LEU B 1 161 ? 20.531 8.055 9.344 1 96.44 161 LEU B N 1
ATOM 3850 C CA . LEU B 1 161 ? 20.219 7.164 8.234 1 96.44 161 LEU B CA 1
ATOM 3851 C C . LEU B 1 161 ? 19.969 5.742 8.734 1 96.44 161 LEU B C 1
ATOM 3853 O O . LEU B 1 161 ? 20.703 5.25 9.594 1 96.44 161 LEU B O 1
ATOM 3857 N N . VAL B 1 162 ? 18.875 5.145 8.289 1 97.69 162 VAL B N 1
ATOM 3858 C CA . VAL B 1 162 ? 18.625 3.721 8.492 1 97.69 162 VAL B CA 1
ATOM 3859 C C . VAL B 1 162 ? 18.516 3.02 7.137 1 97.69 162 VAL B C 1
ATOM 3861 O O . VAL B 1 162 ? 17.656 3.361 6.32 1 97.69 162 VAL B O 1
ATOM 3864 N N . MET B 1 163 ? 19.359 2.053 6.91 1 96.56 163 MET B N 1
ATOM 3865 C CA . MET B 1 163 ? 19.438 1.35 5.633 1 96.56 163 MET B CA 1
ATOM 3866 C C . MET B 1 163 ? 19.484 -0.16 5.844 1 96.56 163 MET B C 1
ATOM 3868 O O . MET B 1 163 ? 19.922 -0.631 6.891 1 96.56 163 MET B O 1
ATOM 3872 N N . THR B 1 164 ? 18.984 -0.866 4.879 1 97.62 164 THR B N 1
ATOM 3873 C CA . THR B 1 164 ? 19.266 -2.295 4.773 1 97.62 164 THR B CA 1
ATOM 3874 C C . THR B 1 164 ? 20.5 -2.543 3.93 1 97.62 164 THR B C 1
ATOM 3876 O O . THR B 1 164 ? 20.672 -1.949 2.863 1 97.62 164 THR B O 1
ATOM 3879 N N . ASP B 1 165 ? 21.422 -3.355 4.449 1 96.75 165 ASP B N 1
ATOM 3880 C CA . ASP B 1 165 ? 22.5 -3.824 3.592 1 96.75 165 ASP B CA 1
ATOM 3881 C C . ASP B 1 165 ? 21.969 -4.547 2.363 1 96.75 165 ASP B C 1
ATOM 3883 O O . ASP B 1 165 ? 21.219 -5.52 2.488 1 96.75 165 ASP B O 1
ATOM 3887 N N . SER B 1 166 ? 22.281 -4.047 1.215 1 96.81 166 SER B N 1
ATOM 3888 C CA . SER B 1 166 ? 21.766 -4.711 0.021 1 96.81 166 SER B CA 1
ATOM 3889 C C . SER B 1 166 ? 22.891 -5.363 -0.778 1 96.81 166 SER B C 1
ATOM 3891 O O . SER B 1 166 ? 22.641 -6.188 -1.658 1 96.81 166 SER B O 1
ATOM 3893 N N . VAL B 1 167 ? 24.125 -5.027 -0.491 1 98.25 167 VAL B N 1
ATOM 3894 C CA . VAL B 1 167 ? 25.25 -5.555 -1.257 1 98.25 167 VAL B CA 1
ATOM 3895 C C . VAL B 1 167 ? 25.516 -7.004 -0.855 1 98.25 167 VAL B C 1
ATOM 3897 O O . VAL B 1 167 ? 25.453 -7.91 -1.692 1 98.25 167 VAL B O 1
ATOM 3900 N N . THR B 1 168 ? 25.656 -7.277 0.387 1 98.62 168 THR B N 1
ATOM 3901 C CA . THR B 1 168 ? 26.094 -8.578 0.882 1 98.62 168 THR B CA 1
ATOM 3902 C C . THR B 1 168 ? 25.047 -9.648 0.564 1 98.62 168 THR B C 1
ATOM 3904 O O . THR B 1 168 ? 25.375 -10.672 -0.052 1 98.62 168 THR B O 1
ATOM 3907 N N . PRO B 1 169 ? 23.797 -9.43 0.921 1 98.75 169 PRO B N 1
ATOM 3908 C CA . PRO B 1 169 ? 22.828 -10.484 0.645 1 98.75 169 PRO B CA 1
ATOM 3909 C C . PRO B 1 169 ? 22.578 -10.688 -0.849 1 98.75 169 PRO B C 1
ATOM 3911 O O . PRO B 1 169 ? 22.312 -11.812 -1.288 1 98.75 169 PRO B O 1
ATOM 3914 N N . THR B 1 170 ? 22.641 -9.602 -1.625 1 98.88 170 THR B N 1
ATOM 3915 C CA . THR B 1 170 ? 22.5 -9.742 -3.068 1 98.88 170 THR B CA 1
ATOM 3916 C C . THR B 1 170 ? 23.656 -10.562 -3.648 1 98.88 170 THR B C 1
ATOM 3918 O O . THR B 1 170 ? 23.438 -11.453 -4.473 1 98.88 170 THR B O 1
ATOM 3921 N N . ALA B 1 171 ? 24.844 -10.273 -3.197 1 98.88 171 ALA B N 1
ATOM 3922 C CA . ALA B 1 171 ? 26 -11.039 -3.652 1 98.88 171 ALA B CA 1
ATOM 3923 C C . ALA B 1 171 ? 25.844 -12.523 -3.311 1 98.88 171 ALA B C 1
ATOM 3925 O O . ALA B 1 171 ? 26.125 -13.391 -4.141 1 98.88 171 ALA B O 1
ATOM 3926 N N . GLU B 1 172 ? 25.406 -12.766 -2.133 1 98.75 172 GLU B N 1
ATOM 3927 C CA . GLU B 1 172 ? 25.203 -14.148 -1.701 1 98.75 172 GLU B CA 1
ATOM 3928 C C . GLU B 1 172 ? 24.172 -14.852 -2.576 1 98.75 172 GLU B C 1
ATOM 3930 O O . GLU B 1 172 ? 24.391 -15.977 -3.025 1 98.75 172 GLU B O 1
ATOM 3935 N N . LEU B 1 173 ? 23.062 -14.18 -2.826 1 98.81 173 LEU B N 1
ATOM 3936 C CA . LEU B 1 173 ? 22 -14.75 -3.639 1 98.81 173 LEU B CA 1
ATOM 3937 C C . LEU B 1 173 ? 22.484 -15.047 -5.055 1 98.81 173 LEU B C 1
ATOM 3939 O O . LEU B 1 173 ? 22.297 -16.156 -5.566 1 98.81 173 LEU B O 1
ATOM 3943 N N . ILE B 1 174 ? 23.141 -14.078 -5.645 1 98.81 174 ILE B N 1
ATOM 3944 C CA . ILE B 1 174 ? 23.578 -14.18 -7.035 1 98.81 174 ILE B CA 1
ATOM 3945 C C . ILE B 1 174 ? 24.641 -15.258 -7.16 1 98.81 174 ILE B C 1
ATOM 3947 O O . ILE B 1 174 ? 24.656 -16.031 -8.125 1 98.81 174 ILE B O 1
ATOM 3951 N N . SER B 1 175 ? 25.547 -15.359 -6.188 1 98.69 175 SER B N 1
ATOM 3952 C CA . SER B 1 175 ? 26.609 -16.344 -6.234 1 98.69 175 SER B CA 1
ATOM 3953 C C . SER B 1 175 ? 26.047 -17.766 -6.211 1 98.69 175 SER B C 1
ATOM 3955 O O . SER B 1 175 ? 26.656 -18.688 -6.762 1 98.69 175 SER B O 1
ATOM 3957 N N . ARG B 1 176 ? 24.906 -17.922 -5.605 1 98 176 ARG B N 1
ATOM 3958 C CA . ARG B 1 176 ? 24.25 -19.219 -5.527 1 98 176 ARG B CA 1
ATOM 3959 C C . ARG B 1 176 ? 23.594 -19.594 -6.859 1 98 176 ARG B C 1
ATOM 3961 O O . ARG B 1 176 ? 23.531 -20.766 -7.227 1 98 176 ARG B O 1
ATOM 3968 N N . ILE B 1 177 ? 23.172 -18.609 -7.625 1 98.38 177 ILE B N 1
ATOM 3969 C CA . ILE B 1 177 ? 22.359 -18.828 -8.82 1 98.38 177 ILE B CA 1
ATOM 3970 C C . ILE B 1 177 ? 23.266 -18.844 -10.055 1 98.38 177 ILE B C 1
ATOM 3972 O O . ILE B 1 177 ? 23.047 -19.641 -10.977 1 98.38 177 ILE B O 1
ATOM 3976 N N . ALA B 1 178 ? 24.266 -18.062 -10.07 1 98.19 178 ALA B N 1
ATOM 3977 C CA . ALA B 1 178 ? 25.047 -17.688 -11.242 1 98.19 178 ALA B CA 1
ATOM 3978 C C . ALA B 1 178 ? 25.719 -18.906 -11.875 1 98.19 178 ALA B C 1
ATOM 3980 O O . ALA B 1 178 ? 25.781 -19.016 -13.094 1 98.19 178 ALA B O 1
ATOM 3981 N N . PRO B 1 179 ? 26.219 -19.891 -11.078 1 97.88 179 PRO B N 1
ATOM 3982 C CA . PRO B 1 179 ? 26.906 -21.031 -11.688 1 97.88 179 PRO B CA 1
ATOM 3983 C C . PRO B 1 179 ? 26.016 -21.797 -12.68 1 97.88 179 PRO B C 1
ATOM 3985 O O . PRO B 1 179 ? 26.531 -22.359 -13.648 1 97.88 179 PRO B O 1
ATOM 3988 N N . GLN B 1 180 ? 24.719 -21.781 -12.539 1 96.94 180 GLN B N 1
ATOM 3989 C CA . GLN B 1 180 ? 23.797 -22.484 -13.422 1 96.94 180 GLN B CA 1
ATOM 3990 C C . GLN B 1 180 ? 23.453 -21.641 -14.648 1 96.94 180 GLN B C 1
ATOM 3992 O O . GLN B 1 180 ? 22.891 -22.156 -15.625 1 96.94 180 GLN B O 1
ATOM 3997 N N . HIS B 1 181 ? 23.828 -20.359 -14.594 1 97.69 181 HIS B N 1
ATOM 3998 C CA . HIS B 1 181 ? 23.469 -19.422 -15.656 1 97.69 181 HIS B CA 1
ATOM 3999 C C . HIS B 1 181 ? 24.641 -18.516 -16.016 1 97.69 181 HIS B C 1
ATOM 4001 O O . HIS B 1 181 ? 24.484 -17.297 -16.156 1 97.69 181 HIS B O 1
ATOM 4007 N N . ALA B 1 182 ? 25.797 -19.094 -16.109 1 97.38 182 ALA B N 1
ATOM 4008 C CA . ALA B 1 182 ? 27.047 -18.375 -16.281 1 97.38 182 ALA B CA 1
ATOM 4009 C C . ALA B 1 182 ? 27.078 -17.625 -17.625 1 97.38 182 ALA B C 1
ATOM 4011 O O . ALA B 1 182 ? 27.766 -16.609 -17.75 1 97.38 182 ALA B O 1
ATOM 4012 N N . ASP B 1 183 ? 26.344 -18.062 -18.547 1 97.5 183 ASP B N 1
ATOM 4013 C CA . ASP B 1 183 ? 26.391 -17.5 -19.891 1 97.5 183 ASP B CA 1
ATOM 4014 C C . ASP B 1 183 ? 25.375 -16.375 -20.062 1 97.5 183 ASP B C 1
ATOM 4016 O O . ASP B 1 183 ? 25.438 -15.602 -21.016 1 97.5 183 ASP B O 1
ATOM 4020 N N . GLU B 1 184 ? 24.391 -16.297 -19.094 1 98.38 184 GLU B N 1
ATOM 4021 C CA . GLU B 1 184 ? 23.359 -15.273 -19.234 1 98.38 184 GLU B CA 1
ATOM 4022 C C . GLU B 1 184 ? 22.641 -15.016 -17.922 1 98.38 184 GLU B C 1
ATOM 4024 O O . GLU B 1 184 ? 21.859 -15.836 -17.469 1 98.38 184 GLU B O 1
ATOM 4029 N N . PHE B 1 185 ? 22.922 -13.875 -17.297 1 98.75 185 PHE B N 1
ATOM 4030 C CA . PHE B 1 185 ? 22.281 -13.438 -16.078 1 98.75 185 PHE B CA 1
ATOM 4031 C C . PHE B 1 185 ? 22.078 -11.93 -16.078 1 98.75 185 PHE B C 1
ATOM 4033 O O . PHE B 1 185 ? 23.031 -11.164 -15.914 1 98.75 185 PHE B O 1
ATOM 4040 N N . TRP B 1 186 ? 20.766 -11.492 -16.234 1 98.94 186 TRP B N 1
ATOM 4041 C CA . TRP B 1 186 ? 20.453 -10.094 -16.484 1 98.94 186 TRP B CA 1
ATOM 4042 C C . TRP B 1 186 ? 20.094 -9.367 -15.195 1 98.94 186 TRP B C 1
ATOM 4044 O O . TRP B 1 186 ? 19.609 -9.992 -14.242 1 98.94 186 TRP B O 1
ATOM 4054 N N . PHE B 1 187 ? 20.344 -8.055 -15.211 1 98.94 187 PHE B N 1
ATOM 4055 C CA . PHE B 1 187 ? 20.016 -7.137 -14.125 1 98.94 187 PHE B CA 1
ATOM 4056 C C . PHE B 1 187 ? 19.078 -6.035 -14.609 1 98.94 187 PHE B C 1
ATOM 4058 O O . PHE B 1 187 ? 19.406 -5.312 -15.555 1 98.94 187 PHE B O 1
ATOM 4065 N N . LEU B 1 188 ? 17.875 -5.977 -14.008 1 98.81 188 LEU B N 1
ATOM 4066 C CA . LEU B 1 188 ? 17 -4.836 -14.219 1 98.81 188 LEU B CA 1
ATOM 4067 C C . LEU B 1 188 ? 17.016 -3.898 -13.016 1 98.81 188 LEU B C 1
ATOM 4069 O O . LEU B 1 188 ? 16.609 -4.281 -11.914 1 98.81 188 LEU B O 1
ATOM 4073 N N . GLY B 1 189 ? 17.469 -2.682 -13.203 1 98.25 189 GLY B N 1
ATOM 4074 C CA . GLY B 1 189 ? 17.578 -1.705 -12.133 1 98.25 189 GLY B CA 1
ATOM 4075 C C . GLY B 1 189 ? 16.734 -0.463 -12.367 1 98.25 189 GLY B C 1
ATOM 4076 O O . GLY B 1 189 ? 16.047 -0.355 -13.391 1 98.25 189 GLY B O 1
ATOM 4077 N N . GLY B 1 190 ? 16.625 0.372 -11.305 1 95.31 190 GLY B N 1
ATOM 4078 C CA . GLY B 1 190 ? 16 1.678 -11.383 1 95.31 190 GLY B CA 1
ATOM 4079 C C . GLY B 1 190 ? 16.953 2.781 -11.789 1 95.31 190 GLY B C 1
ATOM 4080 O O . GLY B 1 190 ? 17.891 2.549 -12.562 1 95.31 190 GLY B O 1
ATOM 4081 N N . GLN B 1 191 ? 16.641 3.992 -11.336 1 92 191 GLN B N 1
ATOM 4082 C CA . GLN B 1 191 ? 17.531 5.121 -11.625 1 92 191 GLN B CA 1
ATOM 4083 C C . GLN B 1 191 ? 18.938 4.852 -11.125 1 92 191 GLN B C 1
ATOM 4085 O O . GLN B 1 191 ? 19.156 4.629 -9.938 1 92 191 GLN B O 1
ATOM 4090 N N . PRO B 1 192 ? 19.906 4.957 -11.977 1 91.38 192 PRO B N 1
ATOM 4091 C CA . PRO B 1 192 ? 21.266 4.516 -11.641 1 91.38 192 PRO B CA 1
ATOM 4092 C C . PRO B 1 192 ? 21.906 5.348 -10.531 1 91.38 192 PRO B C 1
ATOM 4094 O O . PRO B 1 192 ? 22.766 4.859 -9.805 1 91.38 192 PRO B O 1
ATOM 4097 N N . ARG B 1 193 ? 21.469 6.539 -10.359 1 88.19 193 ARG B N 1
ATOM 4098 C CA . ARG B 1 193 ? 22.125 7.438 -9.414 1 88.19 193 ARG B CA 1
ATOM 4099 C C . ARG B 1 193 ? 21.594 7.223 -8 1 88.19 193 ARG B C 1
ATOM 4101 O O . ARG B 1 193 ? 22.188 7.691 -7.031 1 88.19 193 ARG B O 1
ATOM 4108 N N . LEU B 1 194 ? 20.547 6.508 -7.883 1 91.38 194 LEU B N 1
ATOM 4109 C CA . LEU B 1 194 ? 20.016 6.227 -6.555 1 91.38 194 LEU B CA 1
ATOM 4110 C C . LEU B 1 194 ? 20.828 5.137 -5.863 1 91.38 194 LEU B C 1
ATOM 4112 O O . LEU B 1 194 ? 21.266 4.184 -6.504 1 91.38 194 LEU B O 1
ATOM 4116 N N . SER B 1 195 ? 20.938 5.203 -4.609 1 93 195 SER B N 1
ATOM 4117 C CA . SER B 1 195 ? 21.75 4.285 -3.834 1 93 195 SER B CA 1
ATOM 4118 C C . SER B 1 195 ? 21.266 2.846 -3.986 1 93 195 SER B C 1
ATOM 4120 O O . SER B 1 195 ? 22.078 1.925 -4.121 1 93 195 SER B O 1
ATOM 4122 N N . PRO B 1 196 ? 19.984 2.531 -3.943 1 94 196 PRO B N 1
ATOM 4123 C CA . PRO B 1 196 ? 19.578 1.134 -4.117 1 94 196 PRO B CA 1
ATOM 4124 C C . PRO B 1 196 ? 20.031 0.55 -5.453 1 94 196 PRO B C 1
ATOM 4126 O O . PRO B 1 196 ? 20.453 -0.611 -5.512 1 94 196 PRO B O 1
ATOM 4129 N N . SER B 1 197 ? 19.922 1.331 -6.492 1 94.81 197 SER B N 1
ATOM 4130 C CA . SER B 1 197 ? 20.391 0.866 -7.797 1 94.81 197 SER B CA 1
ATOM 4131 C C . SER B 1 197 ? 21.891 0.577 -7.781 1 94.81 197 SER B C 1
ATOM 4133 O O . SER B 1 197 ? 22.328 -0.48 -8.242 1 94.81 197 SER B O 1
ATOM 4135 N N . ARG B 1 198 ? 22.609 1.488 -7.238 1 94.88 198 ARG B N 1
ATOM 4136 C CA . ARG B 1 198 ? 24.062 1.349 -7.164 1 94.88 198 ARG B CA 1
ATOM 4137 C C . ARG B 1 198 ? 24.453 0.155 -6.301 1 94.88 198 ARG B C 1
ATOM 4139 O O . ARG B 1 198 ? 25.266 -0.682 -6.719 1 94.88 198 ARG B O 1
ATOM 4146 N N . ASP B 1 199 ? 23.906 0.075 -5.137 1 96.5 199 ASP B N 1
ATOM 4147 C CA . ASP B 1 199 ? 24.312 -0.934 -4.156 1 96.5 199 ASP B CA 1
ATOM 4148 C C . ASP B 1 199 ? 23.891 -2.33 -4.609 1 96.5 199 ASP B C 1
ATOM 4150 O O . ASP B 1 199 ? 24.656 -3.289 -4.473 1 96.5 199 ASP B O 1
ATOM 4154 N N . ARG B 1 200 ? 22.703 -2.471 -5.098 1 98.31 200 ARG B N 1
ATOM 4155 C CA . ARG B 1 200 ? 22.203 -3.777 -5.512 1 98.31 200 ARG B CA 1
ATOM 4156 C C . ARG B 1 200 ? 22.922 -4.27 -6.766 1 98.31 200 ARG B C 1
ATOM 4158 O O . ARG B 1 200 ? 23.172 -5.465 -6.918 1 98.31 200 ARG B O 1
ATOM 4165 N N . LEU B 1 201 ? 23.281 -3.305 -7.648 1 98.62 201 LEU B N 1
ATOM 4166 C CA . LEU B 1 201 ? 24.125 -3.682 -8.773 1 98.62 201 LEU B CA 1
ATOM 4167 C C . LEU B 1 201 ? 25.5 -4.125 -8.297 1 98.62 201 LEU B C 1
ATOM 4169 O O . LEU B 1 201 ? 26.078 -5.07 -8.836 1 98.62 201 LEU B O 1
ATOM 4173 N N . ALA B 1 202 ? 26.062 -3.41 -7.324 1 98.38 202 ALA B N 1
ATOM 4174 C CA . ALA B 1 202 ? 27.344 -3.811 -6.746 1 98.38 202 ALA B CA 1
ATOM 4175 C C . ALA B 1 202 ? 27.281 -5.227 -6.184 1 98.38 202 ALA B C 1
ATOM 4177 O O . ALA B 1 202 ? 28.188 -6.031 -6.395 1 98.38 202 ALA B O 1
ATOM 4178 N N . GLY B 1 203 ? 26.188 -5.531 -5.469 1 98.88 203 GLY B N 1
ATOM 4179 C CA . GLY B 1 203 ? 25.984 -6.879 -4.965 1 98.88 203 GLY B CA 1
ATOM 4180 C C . GLY B 1 203 ? 25.859 -7.914 -6.066 1 98.88 203 GLY B C 1
ATOM 4181 O O . GLY B 1 203 ? 26.438 -9 -5.969 1 98.88 203 GLY B O 1
ATOM 4182 N N . PHE B 1 204 ? 25.125 -7.527 -7.09 1 98.88 204 PHE B N 1
ATOM 4183 C CA . PHE B 1 204 ? 24.969 -8.391 -8.25 1 98.88 204 PHE B CA 1
ATOM 4184 C C . PHE B 1 204 ? 26.328 -8.695 -8.883 1 98.88 204 PHE B C 1
ATOM 4186 O O . PHE B 1 204 ? 26.656 -9.859 -9.141 1 98.88 204 PHE B O 1
ATOM 4193 N N . THR B 1 205 ? 27.094 -7.699 -9.07 1 98.81 205 THR B N 1
ATOM 4194 C CA . THR B 1 205 ? 28.422 -7.805 -9.672 1 98.81 205 THR B CA 1
ATOM 4195 C C . THR B 1 205 ? 29.328 -8.672 -8.812 1 98.81 205 THR B C 1
ATOM 4197 O O . THR B 1 205 ? 30.031 -9.555 -9.328 1 98.81 205 THR B O 1
ATOM 4200 N N . GLN B 1 206 ? 29.328 -8.422 -7.594 1 98.81 206 GLN B N 1
ATOM 4201 C CA . GLN B 1 206 ? 30.156 -9.18 -6.664 1 98.81 206 GLN B CA 1
ATOM 4202 C C . GLN B 1 206 ? 29.766 -10.648 -6.648 1 98.81 206 GLN B C 1
ATOM 4204 O O . GLN B 1 206 ? 30.609 -11.531 -6.574 1 98.81 206 GLN B O 1
ATOM 4209 N N . GLY B 1 207 ? 28.438 -10.914 -6.633 1 98.88 207 GLY B N 1
ATOM 4210 C CA . GLY B 1 207 ? 27.953 -12.281 -6.66 1 98.88 207 GLY B CA 1
ATOM 4211 C C . GLY B 1 207 ? 28.391 -13.039 -7.898 1 98.88 207 GLY B C 1
ATOM 4212 O O . GLY B 1 207 ? 28.781 -14.211 -7.812 1 98.88 207 GLY B O 1
ATOM 4213 N N . LEU B 1 208 ? 28.328 -12.367 -9.062 1 98.81 208 LEU B N 1
ATOM 4214 C CA . LEU B 1 208 ? 28.844 -12.969 -10.289 1 98.81 208 LEU B CA 1
ATOM 4215 C C . LEU B 1 208 ? 30.328 -13.297 -10.148 1 98.81 208 LEU B C 1
ATOM 4217 O O . LEU B 1 208 ? 30.75 -14.414 -10.461 1 98.81 208 LEU B O 1
ATOM 4221 N N . ALA B 1 209 ? 31.062 -12.352 -9.633 1 98.69 209 ALA B N 1
ATOM 4222 C CA . ALA B 1 209 ? 32.5 -12.516 -9.484 1 98.69 209 ALA B CA 1
ATOM 4223 C C . ALA B 1 209 ? 32.844 -13.688 -8.57 1 98.69 209 ALA B C 1
ATOM 4225 O O . ALA B 1 209 ? 33.781 -14.453 -8.836 1 98.69 209 ALA B O 1
ATOM 4226 N N . GLN B 1 210 ? 32.125 -13.805 -7.516 1 98.56 210 GLN B N 1
ATOM 4227 C CA . GLN B 1 210 ? 32.312 -14.891 -6.562 1 98.56 210 GLN B CA 1
ATOM 4228 C C . GLN B 1 210 ? 32.062 -16.25 -7.211 1 98.56 210 GLN B C 1
ATOM 4230 O O . GLN B 1 210 ? 32.625 -17.266 -6.785 1 98.56 210 GLN B O 1
ATOM 4235 N N . ALA B 1 211 ? 31.281 -16.234 -8.234 1 98.25 211 ALA B N 1
ATOM 4236 C CA . ALA B 1 211 ? 30.984 -17.453 -8.977 1 98.25 211 ALA B CA 1
ATOM 4237 C C . ALA B 1 211 ? 31.938 -17.641 -10.148 1 98.25 211 ALA B C 1
ATOM 4239 O O . ALA B 1 211 ? 31.781 -18.562 -10.953 1 98.25 211 ALA B O 1
ATOM 4240 N N . GLY B 1 212 ? 32.844 -16.75 -10.297 1 98.19 212 GLY B N 1
ATOM 4241 C CA . GLY B 1 212 ? 33.812 -16.812 -11.375 1 98.19 212 GLY B CA 1
ATOM 4242 C C . GLY B 1 212 ? 33.312 -16.281 -12.695 1 98.19 212 GLY B C 1
ATOM 4243 O O . GLY B 1 212 ? 33.812 -16.641 -13.758 1 98.19 212 GLY B O 1
ATOM 4244 N N . ILE B 1 213 ? 32.281 -15.469 -12.672 1 98.31 213 ILE B N 1
ATOM 4245 C CA . ILE B 1 213 ? 31.641 -14.93 -13.867 1 98.31 213 ILE B CA 1
ATOM 4246 C C . ILE B 1 213 ? 31.859 -13.422 -13.938 1 98.31 213 ILE B C 1
ATOM 4248 O O . ILE B 1 213 ? 31.672 -12.711 -12.953 1 98.31 213 ILE B O 1
ATOM 4252 N N . THR B 1 214 ? 32.312 -12.93 -15.078 1 97.44 214 THR B N 1
ATOM 4253 C CA . THR B 1 214 ? 32.5 -11.5 -15.289 1 97.44 214 THR B CA 1
ATOM 4254 C C . THR B 1 214 ? 31.203 -10.852 -15.789 1 97.44 214 THR B C 1
ATOM 4256 O O . THR B 1 214 ? 30.562 -11.367 -16.703 1 97.44 214 THR B O 1
ATOM 4259 N N . LEU B 1 215 ? 30.906 -9.789 -15.211 1 98.25 215 LEU B N 1
ATOM 4260 C CA . LEU B 1 215 ? 29.719 -9.055 -15.648 1 98.25 215 LEU B CA 1
ATOM 4261 C C . LEU B 1 215 ? 29.906 -8.539 -17.078 1 98.25 215 LEU B C 1
ATOM 4263 O O . LEU B 1 215 ? 30.922 -7.934 -17.391 1 98.25 215 LEU B O 1
ATOM 4267 N N . ARG B 1 216 ? 28.922 -8.773 -17.859 1 97.94 216 ARG B N 1
ATOM 4268 C CA . ARG B 1 216 ? 28.859 -8.125 -19.156 1 97.94 216 ARG B CA 1
ATOM 4269 C C . ARG B 1 216 ? 28.031 -6.84 -19.094 1 97.94 216 ARG B C 1
ATOM 4271 O O . ARG B 1 216 ? 26.891 -6.848 -18.625 1 97.94 216 ARG B O 1
ATOM 4278 N N . PRO B 1 217 ? 28.547 -5.801 -19.547 1 97.38 217 PRO B N 1
ATOM 4279 C CA . PRO B 1 217 ? 27.828 -4.527 -19.469 1 97.38 217 PRO B CA 1
ATOM 4280 C C . PRO B 1 217 ? 26.422 -4.586 -20.078 1 97.38 217 PRO B C 1
ATOM 4282 O O . PRO B 1 217 ? 25.516 -3.916 -19.609 1 97.38 217 PRO B O 1
ATOM 4285 N N . GLU B 1 218 ? 26.219 -5.383 -21.094 1 97.5 218 GLU B N 1
ATOM 4286 C CA . GLU B 1 218 ? 24.938 -5.465 -21.766 1 97.5 218 GLU B CA 1
ATOM 4287 C C . GLU B 1 218 ? 23.891 -6.133 -20.891 1 97.5 218 GLU B C 1
ATOM 4289 O O . GLU B 1 218 ? 22.688 -6.035 -21.156 1 97.5 218 GLU B O 1
ATOM 4294 N N . TRP B 1 219 ? 24.328 -6.82 -19.797 1 98.56 219 TRP B N 1
ATOM 4295 C CA . TRP B 1 219 ? 23.422 -7.52 -18.906 1 98.56 219 TRP B CA 1
ATOM 4296 C C . TRP B 1 219 ? 22.719 -6.543 -17.969 1 98.56 219 TRP B C 1
ATOM 4298 O O . TRP B 1 219 ? 21.766 -6.91 -17.281 1 98.56 219 TRP B O 1
ATOM 4308 N N . VAL B 1 220 ? 23.172 -5.309 -17.969 1 98.75 220 VAL B N 1
ATOM 4309 C CA . VAL B 1 220 ? 22.641 -4.316 -17.047 1 98.75 220 VAL B CA 1
ATOM 4310 C C . VAL B 1 220 ? 21.703 -3.369 -17.797 1 98.75 220 VAL B C 1
ATOM 4312 O O . VAL B 1 220 ? 22.125 -2.65 -18.703 1 98.75 220 VAL B O 1
ATOM 4315 N N . ILE B 1 221 ? 20.422 -3.398 -17.469 1 98.69 221 ILE B N 1
ATOM 4316 C CA . ILE B 1 221 ? 19.422 -2.494 -18.016 1 98.69 221 ILE B CA 1
ATOM 4317 C C . ILE B 1 221 ? 18.828 -1.643 -16.891 1 98.69 221 ILE B C 1
ATOM 4319 O O . ILE B 1 221 ? 18.344 -2.174 -15.883 1 98.69 221 ILE B O 1
ATOM 4323 N N . ASN B 1 222 ? 18.875 -0.337 -17.047 1 97.94 222 ASN B N 1
ATOM 4324 C CA . ASN B 1 222 ? 18.375 0.577 -16.031 1 97.94 222 ASN B CA 1
ATOM 4325 C C . ASN B 1 222 ? 17.203 1.411 -16.562 1 97.94 222 ASN B C 1
ATOM 4327 O O . ASN B 1 222 ? 17.203 1.82 -17.719 1 97.94 222 ASN B O 1
ATOM 4331 N N . GLY B 1 223 ? 16.203 1.54 -15.766 1 96.75 223 GLY B N 1
ATOM 4332 C CA . GLY B 1 223 ? 15.078 2.449 -15.945 1 96.75 223 GLY B CA 1
ATOM 4333 C C . GLY B 1 223 ? 14.727 3.223 -14.695 1 96.75 223 GLY B C 1
ATOM 4334 O O . GLY B 1 223 ? 15.594 3.855 -14.086 1 96.75 223 GLY B O 1
ATOM 4335 N N . ASN B 1 224 ? 13.508 3.248 -14.32 1 94 224 ASN B N 1
ATOM 4336 C CA . ASN B 1 224 ? 13.055 3.76 -13.031 1 94 224 ASN B CA 1
ATOM 4337 C C . ASN B 1 224 ? 12.398 2.668 -12.195 1 94 224 ASN B C 1
ATOM 4339 O O . ASN B 1 224 ? 12.359 1.506 -12.602 1 94 224 ASN B O 1
ATOM 4343 N N . TYR B 1 225 ? 11.945 2.982 -11.047 1 93.75 225 TYR B N 1
ATOM 4344 C CA . TYR B 1 225 ? 11.477 1.96 -10.117 1 93.75 225 TYR B CA 1
ATOM 4345 C C . TYR B 1 225 ? 9.977 1.759 -10.234 1 93.75 225 TYR B C 1
ATOM 4347 O O . TYR B 1 225 ? 9.375 1.05 -9.422 1 93.75 225 TYR B O 1
ATOM 4355 N N . HIS B 1 226 ? 9.344 2.371 -11.25 1 92.81 226 HIS B N 1
ATOM 4356 C CA . HIS B 1 226 ? 7.93 2.119 -11.484 1 92.81 226 HIS B CA 1
ATOM 4357 C C . HIS B 1 226 ? 7.715 0.745 -12.109 1 92.81 226 HIS B C 1
ATOM 4359 O O . HIS B 1 226 ? 8.531 0.289 -12.922 1 92.81 226 HIS B O 1
ATOM 4365 N N . PRO B 1 227 ? 6.617 0.136 -11.805 1 95.5 227 PRO B N 1
ATOM 4366 C CA . PRO B 1 227 ? 6.309 -1.154 -12.422 1 95.5 227 PRO B CA 1
ATOM 4367 C C . PRO B 1 227 ? 6.285 -1.086 -13.945 1 95.5 227 PRO B C 1
ATOM 4369 O O . PRO B 1 227 ? 6.695 -2.037 -14.617 1 95.5 227 PRO B O 1
ATOM 4372 N N . SER B 1 228 ? 5.836 0.034 -14.516 1 96 228 SER B N 1
ATOM 4373 C CA . SER B 1 228 ? 5.801 0.193 -15.969 1 96 228 SER B CA 1
ATOM 4374 C C . SER B 1 228 ? 7.195 0.059 -16.578 1 96 228 SER B C 1
ATOM 4376 O O . SER B 1 228 ? 7.352 -0.476 -17.672 1 96 228 SER B O 1
ATOM 4378 N N . SER B 1 229 ? 8.172 0.516 -15.867 1 97.5 229 SER B N 1
ATOM 4379 C CA . SER B 1 229 ? 9.555 0.407 -16.328 1 97.5 229 SER B CA 1
ATOM 4380 C C . SER B 1 229 ? 10.008 -1.048 -16.375 1 97.5 229 SER B C 1
ATOM 4382 O O . SER B 1 229 ? 10.672 -1.467 -17.328 1 97.5 229 SER B O 1
ATOM 4384 N N . GLY B 1 230 ? 9.664 -1.825 -15.352 1 98.38 230 GLY B N 1
ATOM 4385 C CA . GLY B 1 230 ? 9.945 -3.25 -15.367 1 98.38 230 GLY B CA 1
ATOM 4386 C C . GLY B 1 230 ? 9.305 -3.975 -16.531 1 98.38 230 GLY B C 1
ATOM 4387 O O . GLY B 1 230 ? 9.945 -4.812 -17.172 1 98.38 230 GLY B O 1
ATOM 4388 N N . TYR B 1 231 ? 8.094 -3.564 -16.812 1 98.56 231 TYR B N 1
ATOM 4389 C CA . TYR B 1 231 ? 7.352 -4.129 -17.922 1 98.56 231 TYR B CA 1
ATOM 4390 C C . TYR B 1 231 ? 8.055 -3.834 -19.25 1 98.56 231 TYR B C 1
ATOM 4392 O O . TYR B 1 231 ? 8.289 -4.742 -20.047 1 98.56 231 TYR B O 1
ATOM 4400 N N . GLU B 1 232 ? 8.391 -2.596 -19.438 1 98.75 232 GLU B N 1
ATOM 4401 C CA . GLU B 1 232 ? 8.969 -2.141 -20.703 1 98.75 232 GLU B CA 1
ATOM 4402 C C . GLU B 1 232 ? 10.359 -2.727 -20.906 1 98.75 232 GLU B C 1
ATOM 4404 O O . GLU B 1 232 ? 10.688 -3.174 -22.016 1 98.75 232 GLU B O 1
ATOM 4409 N N . MET B 1 233 ? 11.156 -2.709 -19.875 1 98.81 233 MET B N 1
ATOM 4410 C CA . MET B 1 233 ? 12.516 -3.242 -19.984 1 98.81 233 MET B CA 1
ATOM 4411 C C . MET B 1 233 ? 12.484 -4.734 -20.297 1 98.81 233 MET B C 1
ATOM 4413 O O . MET B 1 233 ? 13.227 -5.207 -21.156 1 98.81 233 MET B O 1
ATOM 4417 N N . PHE B 1 234 ? 11.625 -5.43 -19.641 1 98.88 234 PHE B N 1
ATOM 4418 C CA . PHE B 1 234 ? 11.539 -6.871 -19.859 1 98.88 234 PHE B CA 1
ATOM 4419 C C . PHE B 1 234 ? 11 -7.18 -21.25 1 98.88 234 PHE B C 1
ATOM 4421 O O . PHE B 1 234 ? 11.492 -8.086 -21.922 1 98.88 234 PHE B O 1
ATOM 4428 N N . ALA B 1 235 ? 10 -6.434 -21.641 1 98.81 235 ALA B N 1
ATOM 4429 C CA . ALA B 1 235 ? 9.43 -6.594 -22.984 1 98.81 235 ALA B CA 1
ATOM 4430 C C . ALA B 1 235 ? 10.5 -6.398 -24.047 1 98.81 235 ALA B C 1
ATOM 4432 O O . ALA B 1 235 ? 10.609 -7.195 -24.984 1 98.81 235 ALA B O 1
ATOM 4433 N N . ALA B 1 236 ? 11.227 -5.355 -23.906 1 98.81 236 ALA B N 1
ATOM 4434 C CA . ALA B 1 236 ? 12.289 -5.055 -24.875 1 98.81 236 ALA B CA 1
ATOM 4435 C C . ALA B 1 236 ? 13.352 -6.148 -24.875 1 98.81 236 ALA B C 1
ATOM 4437 O O . ALA B 1 236 ? 13.875 -6.512 -25.938 1 98.81 236 ALA B O 1
ATOM 4438 N N . LEU B 1 237 ? 13.656 -6.633 -23.672 1 98.81 237 LEU B N 1
ATOM 4439 C CA . LEU B 1 237 ? 14.656 -7.691 -23.547 1 98.81 237 LEU B CA 1
ATOM 4440 C C . LEU B 1 237 ? 14.188 -8.969 -24.234 1 98.81 237 LEU B C 1
ATOM 4442 O O . LEU B 1 237 ? 14.945 -9.602 -24.969 1 98.81 237 LEU B O 1
ATOM 4446 N N . CYS B 1 238 ? 12.977 -9.383 -24.047 1 98.62 238 CYS B N 1
ATOM 4447 C CA . CYS B 1 238 ? 12.406 -10.555 -24.688 1 98.62 238 CYS B CA 1
ATOM 4448 C C . CYS B 1 238 ? 12.406 -10.398 -26.203 1 98.62 238 CYS B C 1
ATOM 4450 O O . CYS B 1 238 ? 12.695 -11.352 -26.938 1 98.62 238 CYS B O 1
ATOM 4452 N N . ALA B 1 239 ? 12.086 -9.188 -26.578 1 98.38 239 ALA B N 1
ATOM 4453 C CA . ALA B 1 239 ? 12.086 -8.914 -28 1 98.38 239 ALA B CA 1
ATOM 4454 C C . ALA B 1 239 ? 13.484 -9.062 -28.594 1 98.38 239 ALA B C 1
ATOM 4456 O O . ALA B 1 239 ? 13.664 -9.633 -29.672 1 98.38 239 ALA B O 1
ATOM 4457 N N . ARG B 1 240 ? 14.391 -8.523 -27.938 1 98.25 240 ARG B N 1
ATOM 4458 C CA . ARG B 1 240 ? 15.781 -8.57 -28.375 1 98.25 240 ARG B CA 1
ATOM 4459 C C . ARG B 1 240 ? 16.281 -10.008 -28.438 1 98.25 240 ARG B C 1
ATOM 4461 O O . ARG B 1 240 ? 16.953 -10.391 -29.406 1 98.25 240 ARG B O 1
ATOM 4468 N N . LEU B 1 241 ? 15.961 -10.82 -27.469 1 98.19 241 LEU B N 1
ATOM 4469 C CA . LEU B 1 241 ? 16.469 -12.18 -27.344 1 98.19 241 LEU B CA 1
ATOM 4470 C C . LEU B 1 241 ? 15.617 -13.156 -28.141 1 98.19 241 LEU B C 1
ATOM 4472 O O . LEU B 1 241 ? 16.062 -14.273 -28.453 1 98.19 241 LEU B O 1
ATOM 4476 N N . GLY B 1 242 ? 14.359 -12.812 -28.453 1 97.81 242 GLY B N 1
ATOM 4477 C CA . GLY B 1 242 ? 13.398 -13.711 -29.078 1 97.81 242 GLY B CA 1
ATOM 4478 C C . GLY B 1 242 ? 12.852 -14.758 -28.125 1 97.81 242 GLY B C 1
ATOM 4479 O O . GLY B 1 242 ? 12.195 -15.711 -28.547 1 97.81 242 GLY B O 1
ATOM 4480 N N . ARG B 1 243 ? 13.195 -14.625 -26.891 1 97.56 243 ARG B N 1
ATOM 4481 C CA . ARG B 1 243 ? 12.812 -15.492 -25.781 1 97.56 243 ARG B CA 1
ATOM 4482 C C . ARG B 1 243 ? 12.984 -14.789 -24.438 1 97.56 243 ARG B C 1
ATOM 4484 O O . ARG B 1 243 ? 13.648 -13.75 -24.359 1 97.56 243 ARG B O 1
ATOM 4491 N N . PRO B 1 244 ? 12.367 -15.359 -23.359 1 98.25 244 PRO B N 1
ATOM 4492 C CA . PRO B 1 244 ? 12.766 -14.852 -22.047 1 98.25 244 PRO B CA 1
ATOM 4493 C C . PRO B 1 244 ? 14.234 -15.125 -21.734 1 98.25 244 PRO B C 1
ATOM 4495 O O . PRO B 1 244 ? 14.812 -16.078 -22.25 1 98.25 244 PRO B O 1
ATOM 4498 N N . PRO B 1 245 ? 14.805 -14.25 -20.922 1 98.62 245 PRO B N 1
ATOM 4499 C CA . PRO B 1 245 ? 16.172 -14.539 -20.484 1 98.62 245 PRO B CA 1
ATOM 4500 C C . PRO B 1 245 ? 16.266 -15.773 -19.594 1 98.62 245 PRO B C 1
ATOM 4502 O O . PRO B 1 245 ? 15.258 -16.219 -19.047 1 98.62 245 PRO B O 1
ATOM 4505 N N . LYS B 1 246 ? 17.469 -16.328 -19.531 1 98.31 246 LYS B N 1
ATOM 4506 C CA . LYS B 1 246 ? 17.672 -17.516 -18.719 1 98.31 246 LYS B CA 1
ATOM 4507 C C . LYS B 1 246 ? 17.578 -17.203 -17.234 1 98.31 246 LYS B C 1
ATOM 4509 O O . LYS B 1 246 ? 17.031 -17.984 -16.453 1 98.31 246 LYS B O 1
ATOM 4514 N N . ALA B 1 247 ? 18.188 -16.094 -16.844 1 98.69 247 ALA B N 1
ATOM 4515 C CA . ALA B 1 247 ? 18.172 -15.633 -15.461 1 98.69 247 ALA B CA 1
ATOM 4516 C C . ALA B 1 247 ? 18.062 -14.117 -15.383 1 98.69 247 ALA B C 1
ATOM 4518 O O . ALA B 1 247 ? 18.609 -13.398 -16.219 1 98.69 247 ALA B O 1
ATOM 4519 N N . LEU B 1 248 ? 17.297 -13.664 -14.398 1 98.88 248 LEU B N 1
ATOM 4520 C CA . LEU B 1 248 ? 17.031 -12.234 -14.234 1 98.88 248 LEU B CA 1
ATOM 4521 C C . LEU B 1 248 ? 16.953 -11.859 -12.758 1 98.88 248 LEU B C 1
ATOM 4523 O O . LEU B 1 248 ? 16.25 -12.523 -11.984 1 98.88 248 LEU B O 1
ATOM 4527 N N . PHE B 1 249 ? 17.719 -10.875 -12.367 1 98.94 249 PHE B N 1
ATOM 4528 C CA . PHE B 1 249 ? 17.594 -10.234 -11.062 1 98.94 249 PHE B CA 1
ATOM 4529 C C . PHE B 1 249 ? 16.969 -8.844 -11.203 1 98.94 249 PHE B C 1
ATOM 4531 O O . PHE B 1 249 ? 17.469 -8.008 -11.961 1 98.94 249 PHE B O 1
ATOM 4538 N N . THR B 1 250 ? 15.859 -8.633 -10.547 1 98.81 250 THR B N 1
ATOM 4539 C CA . THR B 1 250 ? 15.273 -7.297 -10.5 1 98.81 250 THR B CA 1
ATOM 4540 C C . THR B 1 250 ? 15.648 -6.586 -9.203 1 98.81 250 THR B C 1
ATOM 4542 O O . THR B 1 250 ? 15.617 -7.188 -8.125 1 98.81 250 THR B O 1
ATOM 4545 N N . ALA B 1 251 ? 15.953 -5.34 -9.273 1 98.38 251 ALA B N 1
ATOM 4546 C CA . ALA B 1 251 ? 16.484 -4.586 -8.141 1 98.38 251 ALA B CA 1
ATOM 4547 C C . ALA B 1 251 ? 15.391 -4.234 -7.145 1 98.38 251 ALA B C 1
ATOM 4549 O O . ALA B 1 251 ? 15.672 -3.768 -6.039 1 98.38 251 ALA B O 1
ATOM 4550 N N . ALA B 1 252 ? 14.133 -4.438 -7.477 1 96.88 252 ALA B N 1
ATOM 4551 C CA . ALA B 1 252 ? 13.016 -4.129 -6.582 1 96.88 252 ALA B CA 1
ATOM 4552 C C . ALA B 1 252 ? 11.766 -4.914 -6.969 1 96.88 252 ALA B C 1
ATOM 4554 O O . ALA B 1 252 ? 11.617 -5.328 -8.117 1 96.88 252 ALA B O 1
ATOM 4555 N N . CYS B 1 253 ? 10.859 -5.02 -6.016 1 95.12 253 CYS B N 1
ATOM 4556 C CA . CYS B 1 253 ? 9.617 -5.734 -6.254 1 95.12 253 CYS B CA 1
ATOM 4557 C C . CYS B 1 253 ? 8.75 -5.004 -7.277 1 95.12 253 CYS B C 1
ATOM 4559 O O . CYS B 1 253 ? 8.023 -5.637 -8.047 1 95.12 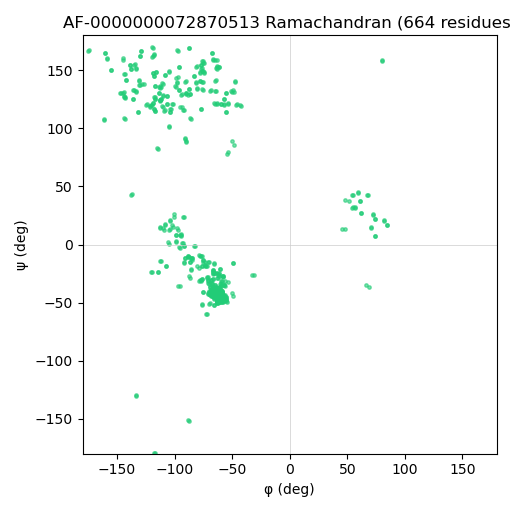253 CYS B O 1
ATOM 4561 N N . GLY B 1 254 ? 8.898 -3.678 -7.297 1 94.81 254 GLY B N 1
ATOM 4562 C CA . GLY B 1 254 ? 8.164 -2.928 -8.305 1 94.81 254 GLY B CA 1
ATOM 4563 C C . GLY B 1 254 ? 8.547 -3.295 -9.727 1 94.81 254 GLY B C 1
ATOM 4564 O O . GLY B 1 254 ? 7.68 -3.424 -10.594 1 94.81 254 GLY B O 1
ATOM 4565 N N . LEU B 1 255 ? 9.789 -3.434 -9.984 1 97.69 255 LEU B N 1
ATOM 4566 C CA . LEU B 1 255 ? 10.266 -3.863 -11.289 1 97.69 255 LEU B CA 1
ATOM 4567 C C . LEU B 1 255 ? 9.797 -5.281 -11.602 1 97.69 255 LEU B C 1
ATOM 4569 O O . LEU B 1 255 ? 9.367 -5.566 -12.719 1 97.69 255 LEU B O 1
ATOM 4573 N N . LEU B 1 256 ? 9.891 -6.125 -10.609 1 98.06 256 LEU B N 1
ATOM 4574 C CA . LEU B 1 256 ? 9.453 -7.508 -10.773 1 98.06 256 LEU B CA 1
ATOM 4575 C C . LEU B 1 256 ? 7.965 -7.57 -11.109 1 98.06 256 LEU B C 1
ATOM 4577 O O . LEU B 1 256 ? 7.535 -8.43 -11.891 1 98.06 256 LEU B O 1
ATOM 4581 N N . GLU B 1 257 ? 7.203 -6.691 -10.508 1 96.38 257 GLU B N 1
ATOM 4582 C CA . GLU B 1 257 ? 5.781 -6.617 -10.828 1 96.38 257 GLU B CA 1
ATOM 4583 C C . GLU B 1 257 ? 5.562 -6.41 -12.328 1 96.38 257 GLU B C 1
ATOM 4585 O O . GLU B 1 257 ? 4.711 -7.07 -12.93 1 96.38 257 GLU B O 1
ATOM 4590 N N . GLY B 1 258 ? 6.312 -5.473 -12.875 1 97.81 258 GLY B N 1
ATOM 4591 C CA . GLY B 1 258 ? 6.227 -5.25 -14.312 1 97.81 258 GLY B CA 1
ATOM 4592 C C . GLY B 1 258 ? 6.613 -6.473 -15.125 1 97.81 258 GLY B C 1
ATOM 4593 O O . GLY B 1 258 ? 5.949 -6.801 -16.109 1 97.81 258 GLY B O 1
ATOM 4594 N N . VAL B 1 259 ? 7.605 -7.168 -14.703 1 98.62 259 VAL B N 1
ATOM 4595 C CA . VAL B 1 259 ? 8.086 -8.375 -15.359 1 98.62 259 VAL B CA 1
ATOM 4596 C C . VAL B 1 259 ? 7 -9.453 -15.336 1 98.62 259 VAL B C 1
ATOM 4598 O O . VAL B 1 259 ? 6.66 -10.031 -16.375 1 98.62 259 VAL B O 1
ATOM 4601 N N . LEU B 1 260 ? 6.41 -9.68 -14.188 1 98 260 LEU B N 1
ATOM 4602 C CA . LEU B 1 260 ? 5.402 -10.711 -14.016 1 98 260 LEU B CA 1
ATOM 4603 C C . LEU B 1 260 ? 4.141 -10.383 -14.812 1 98 260 LEU B C 1
ATOM 4605 O O . LEU B 1 260 ? 3.49 -11.273 -15.352 1 98 260 LEU B O 1
ATOM 4609 N N . ARG B 1 261 ? 3.809 -9.117 -14.852 1 96.94 261 ARG B N 1
ATOM 4610 C CA . ARG B 1 261 ? 2.668 -8.703 -15.664 1 96.94 261 ARG B CA 1
ATOM 4611 C C . ARG B 1 261 ? 2.887 -9.055 -17.125 1 96.94 261 ARG B C 1
ATOM 4613 O O . ARG B 1 261 ? 1.989 -9.586 -17.781 1 96.94 261 ARG B O 1
ATOM 4620 N N . TYR B 1 262 ? 4.055 -8.703 -17.641 1 98.38 262 TYR B N 1
ATOM 4621 C CA . TYR B 1 262 ? 4.375 -9.031 -19.016 1 98.38 262 TYR B CA 1
ATOM 4622 C C . TYR B 1 262 ? 4.309 -10.539 -19.25 1 98.38 262 TYR B C 1
ATOM 4624 O O . TYR B 1 262 ? 3.717 -11 -20.219 1 98.38 262 TYR B O 1
ATOM 4632 N N . MET B 1 263 ? 4.918 -11.305 -18.359 1 98 263 MET B N 1
ATOM 4633 C CA . MET B 1 263 ? 4.965 -12.758 -18.5 1 98 263 MET B CA 1
ATOM 4634 C C . MET B 1 263 ? 3.561 -13.352 -18.5 1 98 263 MET B C 1
ATOM 4636 O O . MET B 1 263 ? 3.262 -14.25 -19.281 1 98 263 MET B O 1
ATOM 4640 N N . SER B 1 264 ? 2.758 -12.844 -17.609 1 96.19 264 SER B N 1
ATOM 4641 C CA . SER B 1 264 ? 1.383 -13.328 -17.531 1 96.19 264 SER B CA 1
ATOM 4642 C C . SER B 1 264 ? 0.622 -13.016 -18.828 1 96.19 264 SER B C 1
ATOM 4644 O O . SER B 1 264 ? -0.016 -13.898 -19.406 1 96.19 264 SER B O 1
ATOM 4646 N N . GLN B 1 265 ? 0.737 -11.82 -19.312 1 95.62 265 GLN B N 1
ATOM 4647 C CA . GLN B 1 265 ? 0.002 -11.352 -20.484 1 95.62 265 GLN B CA 1
ATOM 4648 C C . GLN B 1 265 ? 0.448 -12.086 -21.734 1 95.62 265 GLN B C 1
ATOM 4650 O O . GLN B 1 265 ? -0.327 -12.227 -22.688 1 95.62 265 GLN B O 1
ATOM 4655 N N . HIS B 1 266 ? 1.642 -12.578 -21.734 1 97.31 266 HIS B N 1
ATOM 4656 C CA . HIS B 1 266 ? 2.188 -13.188 -22.938 1 97.31 266 HIS B CA 1
ATOM 4657 C C . HIS B 1 266 ? 2.383 -14.695 -22.75 1 97.31 266 HIS B C 1
ATOM 4659 O O . HIS B 1 266 ? 3.121 -15.328 -23.516 1 97.31 266 HIS B O 1
ATOM 4665 N N . ASN B 1 267 ? 1.789 -15.234 -21.719 1 95.69 267 ASN B N 1
ATOM 4666 C CA . ASN B 1 267 ? 1.769 -16.672 -21.453 1 95.69 267 ASN B CA 1
ATOM 4667 C C . ASN B 1 267 ? 3.18 -17.234 -21.297 1 95.69 267 ASN B C 1
ATOM 4669 O O . ASN B 1 267 ? 3.512 -18.25 -21.906 1 95.69 267 ASN B O 1
ATOM 4673 N N . LEU B 1 268 ? 3.984 -16.5 -20.547 1 97.19 268 LEU B N 1
ATOM 4674 C CA . LEU B 1 268 ? 5.379 -16.891 -20.375 1 97.19 268 LEU B CA 1
ATOM 4675 C C . LEU B 1 268 ? 5.637 -17.391 -18.953 1 97.19 268 LEU B C 1
ATOM 4677 O O . LEU B 1 268 ? 6.789 -17.547 -18.547 1 97.19 268 LEU B O 1
ATOM 4681 N N . LEU B 1 269 ? 4.629 -17.656 -18.172 1 95.56 269 LEU B N 1
ATOM 4682 C CA . LEU B 1 269 ? 4.785 -18.016 -16.766 1 95.56 269 LEU B CA 1
ATOM 4683 C C . LEU B 1 269 ? 5.328 -19.438 -16.609 1 95.56 269 LEU B C 1
ATOM 4685 O O . LEU B 1 269 ? 5.805 -19.812 -15.539 1 95.56 269 LEU B O 1
ATOM 4689 N N . ASP B 1 270 ? 5.293 -20.203 -17.625 1 93.44 270 ASP B N 1
ATOM 4690 C CA . ASP B 1 270 ? 5.816 -21.562 -17.594 1 93.44 270 ASP B CA 1
ATOM 4691 C C . ASP B 1 270 ? 7.223 -21.609 -18.188 1 93.44 270 ASP B C 1
ATOM 4693 O O . ASP B 1 270 ? 7.773 -22.703 -18.391 1 93.44 270 ASP B O 1
ATOM 4697 N N . SER B 1 271 ? 7.75 -20.484 -18.453 1 95.31 271 SER B N 1
ATOM 4698 C CA . SER B 1 271 ? 9.102 -20.469 -19 1 95.31 271 SER B CA 1
ATOM 4699 C C . SER B 1 271 ? 10.117 -20.953 -17.984 1 95.31 271 SER B C 1
ATOM 4701 O O . SER B 1 271 ? 9.812 -21.047 -16.781 1 95.31 271 SER B O 1
ATOM 4703 N N . ASN B 1 272 ? 11.328 -21.281 -18.406 1 95 272 ASN B N 1
ATOM 4704 C CA . ASN B 1 272 ? 12.375 -21.812 -17.547 1 95 272 ASN B CA 1
ATOM 4705 C C . ASN B 1 272 ? 13.258 -20.688 -17 1 95 272 ASN B C 1
ATOM 4707 O O . ASN B 1 272 ? 14.406 -20.938 -16.594 1 95 272 ASN B O 1
ATOM 4711 N N . ILE B 1 273 ? 12.797 -19.531 -16.938 1 97.81 273 ILE B N 1
ATOM 4712 C CA . ILE B 1 273 ? 13.555 -18.391 -16.453 1 97.81 273 ILE B CA 1
ATOM 4713 C C . ILE B 1 273 ? 13.797 -18.531 -14.953 1 97.81 273 ILE B C 1
ATOM 4715 O O . ILE B 1 273 ? 12.898 -18.922 -14.203 1 97.81 273 ILE B O 1
ATOM 4719 N N . HIS B 1 274 ? 15.031 -18.328 -14.523 1 98.25 274 HIS B N 1
ATOM 4720 C CA . HIS B 1 274 ? 15.336 -18.172 -13.109 1 98.25 274 HIS B CA 1
ATOM 4721 C C . HIS B 1 274 ? 15.156 -16.719 -12.664 1 98.25 274 HIS B C 1
ATOM 4723 O O . HIS B 1 274 ? 15.984 -15.867 -12.984 1 98.25 274 HIS B O 1
ATOM 4729 N N . LEU B 1 275 ? 14.117 -16.453 -11.891 1 98.25 275 LEU B N 1
ATOM 4730 C CA . LEU B 1 275 ? 13.82 -15.094 -11.438 1 98.25 275 LEU B CA 1
ATOM 4731 C C . LEU B 1 275 ? 14.32 -14.883 -10.008 1 98.25 275 LEU B C 1
ATOM 4733 O O . LEU B 1 275 ? 14.18 -15.758 -9.156 1 98.25 275 LEU B O 1
ATOM 4737 N N . ALA B 1 276 ? 14.93 -13.781 -9.75 1 98.75 276 ALA B N 1
ATOM 4738 C CA . ALA B 1 276 ? 15.328 -13.297 -8.43 1 98.75 276 ALA B CA 1
ATOM 4739 C C . ALA B 1 276 ? 15.07 -11.805 -8.289 1 98.75 276 ALA B C 1
ATOM 4741 O O . ALA B 1 276 ? 14.984 -11.086 -9.289 1 98.75 276 ALA B O 1
ATOM 4742 N N . SER B 1 277 ? 14.898 -11.375 -7.074 1 98.75 277 SER B N 1
ATOM 4743 C CA . SER B 1 277 ? 14.578 -9.961 -6.887 1 98.75 277 SER B CA 1
ATOM 4744 C C . SER B 1 277 ? 15 -9.477 -5.504 1 98.75 277 SER B C 1
ATOM 4746 O O . SER B 1 277 ? 15.086 -10.273 -4.562 1 98.75 277 SER B O 1
ATOM 4748 N N . PHE B 1 278 ? 15.336 -8.203 -5.434 1 98.56 278 PHE B N 1
ATOM 4749 C CA . PHE B 1 278 ? 15.414 -7.539 -4.137 1 98.56 278 PHE B CA 1
ATOM 4750 C C . PHE B 1 278 ? 14.016 -7.195 -3.625 1 98.56 278 PHE B C 1
ATOM 4752 O O . PHE B 1 278 ? 13.156 -6.766 -4.395 1 98.56 278 PHE B O 1
ATOM 4759 N N . ASP B 1 279 ? 13.75 -7.352 -2.326 1 97.12 279 ASP B N 1
ATOM 4760 C CA . ASP B 1 279 ? 12.461 -7.227 -1.642 1 97.12 279 ASP B CA 1
ATOM 4761 C C . ASP B 1 279 ? 11.625 -8.492 -1.814 1 97.12 279 ASP B C 1
ATOM 4763 O O . ASP B 1 279 ? 11.898 -9.305 -2.701 1 97.12 279 ASP B O 1
ATOM 4767 N N . ASP B 1 280 ? 10.758 -8.648 -0.966 1 96.69 280 ASP B N 1
ATOM 4768 C CA . ASP B 1 280 ? 9.883 -9.82 -0.949 1 96.69 280 ASP B CA 1
ATOM 4769 C C . ASP B 1 280 ? 8.414 -9.406 -0.862 1 96.69 280 ASP B C 1
ATOM 4771 O O . ASP B 1 280 ? 8.109 -8.219 -0.744 1 96.69 280 ASP B O 1
ATOM 4775 N N . HIS B 1 281 ? 7.594 -10.328 -1.109 1 94.94 281 HIS B N 1
ATOM 4776 C CA . HIS B 1 281 ? 6.148 -10.148 -1.079 1 94.94 281 HIS B CA 1
ATOM 4777 C C . HIS B 1 281 ? 5.449 -11.391 -0.529 1 94.94 281 HIS B C 1
ATOM 4779 O O . HIS B 1 281 ? 5.879 -12.516 -0.792 1 94.94 281 HIS B O 1
ATOM 4785 N N . TYR B 1 282 ? 4.363 -11.18 0.161 1 88.94 282 TYR B N 1
ATOM 4786 C CA . TYR B 1 282 ? 3.703 -12.289 0.839 1 88.94 282 TYR B CA 1
ATOM 4787 C C . TYR B 1 282 ? 3.137 -13.281 -0.167 1 88.94 282 TYR B C 1
ATOM 4789 O O . TYR B 1 282 ? 2.965 -14.461 0.147 1 88.94 282 TYR B O 1
ATOM 4797 N N . LEU B 1 283 ? 2.896 -12.867 -1.388 1 94.31 283 LEU B N 1
ATOM 4798 C CA . LEU B 1 283 ? 2.254 -13.703 -2.395 1 94.31 283 LEU B CA 1
ATOM 4799 C C . LEU B 1 283 ? 3.289 -14.531 -3.15 1 94.31 283 LEU B C 1
ATOM 4801 O O . LEU B 1 283 ? 2.932 -15.438 -3.906 1 94.31 283 LEU B O 1
ATOM 4805 N N . TYR B 1 284 ? 4.539 -14.242 -2.955 1 96.31 284 TYR B N 1
ATOM 4806 C CA . TYR B 1 284 ? 5.555 -14.859 -3.799 1 96.31 284 TYR B CA 1
ATOM 4807 C C . TYR B 1 284 ? 5.625 -16.359 -3.551 1 96.31 284 TYR B C 1
ATOM 4809 O O . TYR B 1 284 ? 5.977 -17.125 -4.449 1 96.31 284 TYR B O 1
ATOM 4817 N N . ASP B 1 285 ? 5.184 -16.812 -2.383 1 95.12 285 ASP B N 1
ATOM 4818 C CA . ASP B 1 285 ? 5.16 -18.234 -2.086 1 95.12 285 ASP B CA 1
ATOM 4819 C C . ASP B 1 285 ? 4.008 -18.938 -2.814 1 95.12 285 ASP B C 1
ATOM 4821 O O . ASP B 1 285 ? 3.971 -20.156 -2.896 1 95.12 285 ASP B O 1
ATOM 4825 N N . SER B 1 286 ? 3.082 -18.156 -3.348 1 95.06 286 SER B N 1
ATOM 4826 C CA . SER B 1 286 ? 1.9 -18.719 -3.994 1 95.06 286 SER B CA 1
ATOM 4827 C C . SER B 1 286 ? 1.999 -18.609 -5.512 1 95.06 286 SER B C 1
ATOM 4829 O O . SER B 1 286 ? 1.083 -19.031 -6.23 1 95.06 286 SER B O 1
ATOM 4831 N N . LEU B 1 287 ? 3.053 -18.109 -6.008 1 94.81 287 LEU B N 1
ATOM 4832 C CA . LEU B 1 287 ? 3.205 -17.891 -7.441 1 94.81 287 LEU B CA 1
ATOM 4833 C C . LEU B 1 287 ? 3.461 -19.203 -8.164 1 94.81 287 LEU B C 1
ATOM 4835 O O . LEU B 1 287 ? 3.912 -20.188 -7.555 1 94.81 287 LEU B O 1
ATOM 4839 N N . SER B 1 288 ? 3.129 -19.188 -9.461 1 92 288 SER B N 1
ATOM 4840 C CA . SER B 1 288 ? 3.422 -20.344 -10.305 1 92 288 SER B CA 1
ATOM 4841 C C . SER B 1 288 ? 4.918 -20.453 -10.57 1 92 288 SER B C 1
ATOM 4843 O O . SER B 1 288 ? 5.426 -21.562 -10.789 1 92 288 SER B O 1
ATOM 4845 N N . LEU B 1 289 ? 5.555 -19.312 -10.562 1 93.38 289 LEU B N 1
ATOM 4846 C CA . LEU B 1 289 ? 7.008 -19.266 -10.688 1 93.38 289 LEU B CA 1
ATOM 4847 C C . LEU B 1 289 ? 7.664 -19.109 -9.312 1 93.38 289 LEU B C 1
ATOM 4849 O O . LE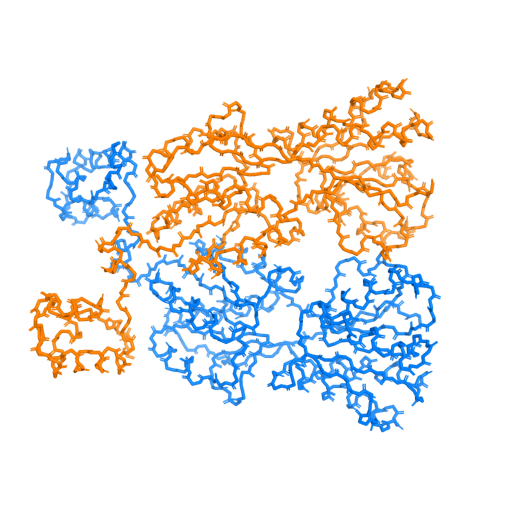U B 1 289 ? 7.145 -18.406 -8.445 1 93.38 289 LEU B O 1
ATOM 4853 N N . ARG B 1 290 ? 8.781 -19.781 -9.234 1 94.69 290 ARG B N 1
ATOM 4854 C CA . ARG B 1 290 ? 9.562 -19.625 -8.008 1 94.69 290 ARG B CA 1
ATOM 4855 C C . ARG B 1 290 ? 10.531 -18.453 -8.125 1 94.69 290 ARG B C 1
ATOM 4857 O O . ARG B 1 290 ? 11.25 -18.328 -9.117 1 94.69 290 ARG B O 1
ATOM 4864 N N . ILE B 1 291 ? 10.477 -17.609 -7.148 1 97.69 291 ILE B N 1
ATOM 4865 C CA . ILE B 1 291 ? 11.312 -16.422 -7.184 1 97.69 291 ILE B CA 1
ATOM 4866 C C . ILE B 1 291 ? 12.18 -16.359 -5.922 1 97.69 291 ILE B C 1
ATOM 4868 O O . ILE B 1 291 ? 11.656 -16.312 -4.805 1 97.69 291 ILE B O 1
ATOM 4872 N N . ASP B 1 292 ? 13.5 -16.344 -6.039 1 98.69 292 ASP B N 1
ATOM 4873 C CA . ASP B 1 292 ? 14.414 -16.125 -4.922 1 98.69 292 ASP B CA 1
ATOM 4874 C C . ASP B 1 292 ? 14.531 -14.633 -4.605 1 98.69 292 ASP B C 1
ATOM 4876 O O . ASP B 1 292 ? 14.633 -13.805 -5.512 1 98.69 292 ASP B O 1
ATOM 4880 N N . THR B 1 293 ? 14.461 -14.336 -3.322 1 98.69 293 THR B N 1
ATOM 4881 C CA . THR B 1 293 ? 14.438 -12.906 -3.027 1 98.69 293 THR B CA 1
ATOM 4882 C C . THR B 1 293 ? 15.383 -12.578 -1.871 1 98.69 293 THR B C 1
ATOM 4884 O O . THR B 1 293 ? 15.781 -13.469 -1.118 1 98.69 293 THR B O 1
ATOM 4887 N N . VAL B 1 294 ? 15.859 -11.336 -1.825 1 98.75 294 VAL B N 1
ATOM 4888 C CA . VAL B 1 294 ? 16.422 -10.703 -0.639 1 98.75 294 VAL B CA 1
ATOM 4889 C C . VAL B 1 294 ? 15.336 -9.945 0.118 1 98.75 294 VAL B C 1
ATOM 4891 O O . VAL B 1 294 ? 14.742 -9.008 -0.413 1 98.75 294 VAL B O 1
ATOM 4894 N N . GLN B 1 295 ? 15.055 -10.352 1.287 1 98.31 295 GLN B N 1
ATOM 4895 C CA . GLN B 1 295 ? 13.945 -9.789 2.057 1 98.31 295 GLN B CA 1
ATOM 4896 C C . GLN B 1 295 ? 14.453 -8.812 3.117 1 98.31 295 GLN B C 1
ATOM 4898 O O . GLN B 1 295 ? 15.25 -9.188 3.979 1 98.31 295 GLN B O 1
ATOM 4903 N N . GLN B 1 296 ? 14.008 -7.609 3.029 1 97.94 296 GLN B N 1
ATOM 4904 C CA . GLN B 1 296 ? 14.297 -6.633 4.074 1 97.94 296 GLN B CA 1
ATOM 4905 C C . GLN B 1 296 ? 13.445 -6.887 5.316 1 97.94 296 GLN B C 1
ATOM 4907 O O . GLN B 1 296 ? 12.336 -7.418 5.215 1 97.94 296 GLN B O 1
ATOM 4912 N N . ASP B 1 297 ? 13.969 -6.551 6.453 1 97.75 297 ASP B N 1
ATOM 4913 C CA . ASP B 1 297 ? 13.195 -6.566 7.695 1 97.75 297 ASP B CA 1
ATOM 4914 C C . ASP B 1 297 ? 12.531 -5.219 7.945 1 97.75 297 ASP B C 1
ATOM 4916 O O . ASP B 1 297 ? 13.039 -4.398 8.711 1 97.75 297 ASP B O 1
ATOM 4920 N N . ASN B 1 298 ? 11.344 -5.035 7.434 1 97.31 298 ASN B N 1
ATOM 4921 C CA . ASN B 1 298 ? 10.656 -3.748 7.488 1 97.31 298 ASN B CA 1
ATOM 4922 C C . ASN B 1 298 ? 10.258 -3.389 8.914 1 97.31 298 ASN B C 1
ATOM 4924 O O . ASN B 1 298 ? 10.172 -2.209 9.266 1 97.31 298 ASN B O 1
ATOM 4928 N N . ARG B 1 299 ? 9.977 -4.375 9.742 1 96.62 299 ARG B N 1
ATOM 4929 C CA . ARG B 1 299 ? 9.688 -4.117 11.141 1 96.62 299 ARG B CA 1
ATOM 4930 C C . ARG B 1 299 ? 10.867 -3.447 11.836 1 96.62 299 ARG B C 1
ATOM 4932 O O . ARG B 1 299 ? 10.695 -2.428 12.516 1 96.62 299 ARG B O 1
ATOM 4939 N N . GLN B 1 300 ? 12.023 -4.023 11.648 1 98.19 300 GLN B N 1
ATOM 4940 C CA . GLN B 1 300 ? 13.219 -3.449 12.25 1 98.19 300 GLN B CA 1
ATOM 4941 C C . GLN B 1 300 ? 13.578 -2.111 11.609 1 98.19 300 GLN B C 1
ATOM 4943 O O . GLN B 1 300 ? 14.031 -1.192 12.297 1 98.19 300 GLN B O 1
ATOM 4948 N N . LEU B 1 301 ? 13.406 -2.045 10.297 1 98.38 301 LEU B N 1
ATOM 4949 C CA . LEU B 1 301 ? 13.648 -0.781 9.609 1 98.38 301 LEU B CA 1
ATOM 4950 C C . LEU B 1 301 ? 12.805 0.335 10.211 1 98.38 301 LEU B C 1
ATOM 4952 O O . LEU B 1 301 ? 13.312 1.412 10.523 1 98.38 301 LEU B O 1
ATOM 4956 N N . ALA B 1 302 ? 11.516 0.06 10.422 1 98.56 302 ALA B N 1
ATOM 4957 C CA . ALA B 1 302 ? 10.586 1.036 10.992 1 98.56 302 ALA B CA 1
ATOM 4958 C C . ALA B 1 302 ? 10.969 1.38 12.422 1 98.56 302 ALA B C 1
ATOM 4960 O O . ALA B 1 302 ? 10.969 2.551 12.812 1 98.56 302 ALA B O 1
ATOM 4961 N N . TRP B 1 303 ? 11.289 0.362 13.172 1 98.44 303 TRP B N 1
ATOM 4962 C CA . TRP B 1 303 ? 11.641 0.571 14.578 1 98.44 303 TRP B CA 1
ATOM 4963 C C . TRP B 1 303 ? 12.867 1.468 14.703 1 98.44 303 TRP B C 1
ATOM 4965 O O . TRP B 1 303 ? 12.875 2.402 15.508 1 98.44 303 TRP B O 1
ATOM 4975 N N . HIS B 1 304 ? 13.922 1.203 13.945 1 98.62 304 HIS B N 1
ATOM 4976 C CA . HIS B 1 304 ? 15.148 1.99 14.023 1 98.62 304 HIS B CA 1
ATOM 4977 C C . HIS B 1 304 ? 14.906 3.428 13.578 1 98.62 304 HIS B C 1
ATOM 4979 O O . HIS B 1 304 ? 15.477 4.363 14.148 1 98.62 304 HIS B O 1
ATOM 4985 N N . CYS B 1 305 ? 14.102 3.625 12.5 1 98.69 305 CYS B N 1
ATOM 4986 C CA . CYS B 1 305 ? 13.766 4.973 12.055 1 98.69 305 CYS B CA 1
ATOM 4987 C C . CYS B 1 305 ? 13.023 5.734 13.148 1 98.69 305 CYS B C 1
ATOM 4989 O O . CYS B 1 305 ? 13.352 6.887 13.445 1 98.69 305 CYS B O 1
ATOM 4991 N N . TYR B 1 306 ? 12.008 5.055 13.75 1 98.38 306 TYR B N 1
ATOM 4992 C CA . TYR B 1 306 ? 11.219 5.676 14.805 1 98.38 306 TYR B CA 1
ATOM 4993 C C . TYR B 1 306 ? 12.086 6.027 16 1 98.38 306 TYR B C 1
ATOM 4995 O O . TYR B 1 306 ? 11.984 7.125 16.547 1 98.38 306 TYR B O 1
ATOM 5003 N N . ASP B 1 307 ? 12.906 5.059 16.406 1 97.88 307 ASP B N 1
ATOM 5004 C CA . ASP B 1 307 ? 13.789 5.23 17.562 1 97.88 307 ASP B CA 1
ATOM 5005 C C . ASP B 1 307 ? 14.734 6.414 17.359 1 97.88 307 ASP B C 1
ATOM 5007 O O . ASP B 1 307 ? 14.852 7.273 18.234 1 97.88 307 ASP B O 1
ATOM 5011 N N . LEU B 1 308 ? 15.375 6.457 16.219 1 98.19 308 LEU B N 1
ATOM 5012 C CA . LEU B 1 308 ? 16.297 7.535 15.898 1 98.19 308 LEU B CA 1
ATOM 5013 C C . LEU B 1 308 ? 15.586 8.883 15.883 1 98.19 308 LEU B C 1
ATOM 5015 O O . LEU B 1 308 ? 16.047 9.844 16.5 1 98.19 308 LEU B O 1
ATOM 5019 N N . LEU B 1 309 ? 14.445 8.969 15.211 1 98.25 309 LEU B N 1
ATOM 5020 C CA . LEU B 1 309 ? 13.711 10.227 15.086 1 98.25 309 LEU B CA 1
ATOM 5021 C C . LEU B 1 309 ? 13.219 10.703 16.453 1 98.25 309 LEU B C 1
ATOM 5023 O O . LEU B 1 309 ? 13.305 11.891 16.766 1 98.25 309 LEU B O 1
ATOM 5027 N N . SER B 1 310 ? 12.703 9.766 17.25 1 96.81 310 SER B N 1
ATOM 5028 C CA . SER B 1 310 ? 12.18 10.109 18.578 1 96.81 310 SER B CA 1
ATOM 5029 C C . SER B 1 310 ? 13.266 10.703 19.469 1 96.81 310 SER B C 1
ATOM 5031 O O . SER B 1 310 ? 13.031 11.68 20.172 1 96.81 310 SER B O 1
ATOM 5033 N N . GLN B 1 311 ? 14.445 10.125 19.422 1 96.75 311 GLN B N 1
ATOM 5034 C CA . GLN B 1 311 ? 15.57 10.648 20.188 1 96.75 311 GLN B CA 1
ATOM 5035 C C . GLN B 1 311 ? 15.945 12.047 19.719 1 96.75 311 GLN B C 1
ATOM 5037 O O . GLN B 1 311 ? 16.203 12.93 20.547 1 96.75 311 GLN B O 1
ATOM 5042 N N . LEU B 1 312 ? 15.953 12.234 18.438 1 96.56 312 LEU B N 1
ATOM 5043 C CA . LEU B 1 312 ? 16.266 13.539 17.875 1 96.56 312 LEU B CA 1
ATOM 5044 C C . LEU B 1 312 ? 15.234 14.578 18.297 1 96.56 312 LEU B C 1
ATOM 5046 O O . LEU B 1 312 ? 15.586 15.711 18.641 1 96.56 312 LEU B O 1
ATOM 5050 N N . ILE B 1 313 ? 13.953 14.172 18.203 1 94.88 313 ILE B N 1
ATOM 5051 C CA . ILE B 1 313 ? 12.859 15.055 18.594 1 94.88 313 ILE B CA 1
ATOM 5052 C C . ILE B 1 313 ? 13 15.438 20.062 1 94.88 313 ILE B C 1
ATOM 5054 O O . ILE B 1 313 ? 12.727 16.578 20.438 1 94.88 313 ILE B O 1
ATOM 5058 N N . ASP B 1 314 ? 13.516 14.516 20.844 1 92.38 314 ASP B N 1
ATOM 5059 C CA . ASP B 1 314 ? 13.672 14.734 22.281 1 92.38 314 ASP B CA 1
ATOM 5060 C C . ASP B 1 314 ? 14.961 15.508 22.578 1 92.38 314 ASP B C 1
ATOM 5062 O O . ASP B 1 314 ? 15.297 15.734 23.734 1 92.38 314 ASP B O 1
ATOM 5066 N N . GLY B 1 315 ? 15.68 15.805 21.594 1 92.56 315 GLY B N 1
ATOM 5067 C CA . GLY B 1 315 ? 16.875 16.609 21.75 1 92.56 315 GLY B CA 1
ATOM 5068 C C . GLY B 1 315 ? 18.094 15.781 22.141 1 92.56 315 GLY B C 1
ATOM 5069 O O . GLY B 1 315 ? 19.094 16.328 22.609 1 92.56 315 GLY B O 1
ATOM 5070 N N . GLN B 1 316 ? 17.969 14.5 21.938 1 93.06 316 GLN B N 1
ATOM 5071 C CA . GLN B 1 316 ? 19.094 13.625 22.234 1 93.06 316 GLN B CA 1
ATOM 5072 C C . GLN B 1 316 ? 20.031 13.5 21.031 1 93.06 316 GLN B C 1
ATOM 5074 O O . GLN B 1 316 ? 19.734 14.055 19.953 1 93.06 316 GLN B O 1
ATOM 5079 N N . ALA B 1 317 ? 21.188 12.922 21.266 1 91.25 317 ALA B N 1
ATOM 5080 C CA . ALA B 1 317 ? 22.172 12.656 20.219 1 91.25 317 ALA B CA 1
ATOM 5081 C C . ALA B 1 317 ? 22.375 11.156 20.016 1 91.25 317 ALA B C 1
ATOM 5083 O O . ALA B 1 317 ? 23.344 10.578 20.531 1 91.25 317 ALA B O 1
ATOM 5084 N N . PRO B 1 318 ? 21.469 10.648 19.266 1 91.5 318 PRO B N 1
ATOM 5085 C CA . PRO B 1 318 ? 21.547 9.188 19.109 1 91.5 318 PRO B CA 1
ATOM 5086 C C . PRO B 1 318 ? 22.828 8.742 18.406 1 91.5 318 PRO B C 1
ATOM 5088 O O . PRO B 1 318 ? 23.359 9.469 17.562 1 91.5 318 PRO B O 1
ATOM 5091 N N . GLU B 1 319 ? 23.391 7.586 18.891 1 92.44 319 GLU B N 1
ATOM 5092 C CA . GLU B 1 319 ? 24.516 6.898 18.266 1 92.44 319 GLU B CA 1
ATOM 5093 C C . GLU B 1 319 ? 24.234 5.402 18.109 1 92.44 319 GLU B C 1
ATOM 5095 O O . GLU B 1 319 ? 23.703 4.773 19.031 1 92.44 319 GLU B O 1
ATOM 5100 N N . PRO B 1 320 ? 24.562 4.875 17.016 1 95.06 320 PRO B N 1
ATOM 5101 C CA . PRO B 1 320 ? 25.094 5.523 15.82 1 95.06 320 PRO B CA 1
ATOM 5102 C C . PRO B 1 320 ? 24.016 6.242 15.008 1 95.06 320 PRO B C 1
ATOM 5104 O O . PRO B 1 320 ? 22.859 5.816 14.992 1 95.06 320 PRO B O 1
ATOM 5107 N N . LEU B 1 321 ? 24.359 7.254 14.242 1 95 321 LEU B N 1
ATOM 5108 C CA . LEU B 1 321 ? 23.438 8.031 13.422 1 95 321 LEU B CA 1
ATOM 5109 C C . LEU B 1 321 ? 23.078 7.289 12.141 1 95 321 LEU B C 1
ATOM 5111 O O . LEU B 1 321 ? 22.031 7.547 11.539 1 95 321 LEU B O 1
ATOM 5115 N N . GLN B 1 322 ? 24 6.551 11.727 1 95.5 322 GLN B N 1
ATOM 5116 C CA . GLN B 1 322 ? 23.766 5.719 10.547 1 95.5 322 GLN B CA 1
ATOM 5117 C C . GLN B 1 322 ? 23.719 4.238 10.93 1 95.5 322 GLN B C 1
ATOM 5119 O O . GLN B 1 322 ? 24.672 3.699 11.484 1 95.5 322 GLN B O 1
ATOM 5124 N N . ARG B 1 323 ? 22.594 3.627 10.68 1 96.62 323 ARG B N 1
ATOM 5125 C CA . ARG B 1 323 ? 22.344 2.238 11.047 1 96.62 323 ARG B CA 1
ATOM 5126 C C . ARG B 1 323 ? 22.094 1.384 9.805 1 96.62 323 ARG B C 1
ATOM 5128 O O . ARG B 1 323 ? 21.312 1.759 8.93 1 96.62 323 ARG B O 1
ATOM 5135 N N . TYR B 1 324 ? 22.812 0.346 9.703 1 96.31 324 TYR B N 1
ATOM 5136 C CA . TYR B 1 324 ? 22.672 -0.611 8.609 1 96.31 324 TYR B CA 1
ATOM 5137 C C . TYR B 1 324 ? 22.156 -1.95 9.125 1 96.31 324 TYR B C 1
ATOM 5139 O O . TYR B 1 324 ? 22.75 -2.551 10.023 1 96.31 324 TYR B O 1
ATOM 5147 N N . LEU B 1 325 ? 21.062 -2.412 8.578 1 98.25 325 LEU B N 1
ATOM 5148 C CA . LEU B 1 325 ? 20.391 -3.629 9.023 1 98.25 325 LEU B CA 1
ATOM 5149 C C . LEU B 1 325 ? 20.641 -4.773 8.047 1 98.25 325 LEU B C 1
ATOM 5151 O O . LEU B 1 325 ? 20.797 -4.551 6.848 1 98.25 325 LEU B O 1
ATOM 5155 N N . PRO B 1 326 ? 20.672 -5.973 8.562 1 97.94 326 PRO B N 1
ATOM 5156 C CA . PRO B 1 326 ? 20.812 -7.133 7.676 1 97.94 326 PRO B CA 1
ATOM 5157 C C . PRO B 1 326 ? 19.531 -7.477 6.938 1 97.94 326 PRO B C 1
ATOM 5159 O O . PRO B 1 326 ? 18.453 -7.031 7.336 1 97.94 326 PRO B O 1
ATOM 5162 N N . ALA B 1 327 ? 19.656 -8.156 5.848 1 98.06 327 ALA B N 1
ATOM 5163 C CA . ALA B 1 327 ? 18.547 -8.734 5.113 1 98.06 327 ALA B CA 1
ATOM 5164 C C . ALA B 1 327 ? 18.656 -10.258 5.062 1 98.06 327 ALA B C 1
ATOM 5166 O O . ALA B 1 327 ? 19.672 -10.828 5.434 1 98.06 327 ALA B O 1
ATOM 5167 N N . THR B 1 328 ? 17.562 -10.914 4.727 1 97.94 328 THR B N 1
ATOM 5168 C CA . THR B 1 328 ? 17.516 -12.367 4.707 1 97.94 328 THR B CA 1
ATOM 5169 C C . THR B 1 328 ? 17.219 -12.883 3.299 1 97.94 328 THR B C 1
ATOM 5171 O O . THR B 1 328 ? 16.469 -12.258 2.551 1 97.94 328 THR B O 1
ATOM 5174 N N . LEU B 1 329 ? 17.828 -14.016 2.99 1 98.44 329 LEU B N 1
ATOM 5175 C CA . LEU B 1 329 ? 17.547 -14.656 1.71 1 98.44 329 LEU B CA 1
ATOM 5176 C C . LEU B 1 329 ? 16.328 -15.57 1.813 1 98.44 329 LEU B C 1
ATOM 5178 O O . LEU B 1 329 ? 16.188 -16.312 2.791 1 98.44 329 LEU B O 1
ATOM 5182 N N . GLN B 1 330 ? 15.391 -15.43 0.923 1 97.94 330 GLN B N 1
ATOM 5183 C CA . GLN B 1 330 ? 14.305 -16.375 0.726 1 97.94 330 GLN B CA 1
ATOM 5184 C C . GLN B 1 330 ? 14.523 -17.219 -0.53 1 97.94 330 GLN B C 1
ATOM 5186 O O . GLN B 1 330 ? 14.266 -16.75 -1.644 1 97.94 330 GLN B O 1
ATOM 5191 N N . ILE B 1 331 ? 14.969 -18.453 -0.348 1 97.81 331 ILE B N 1
ATOM 5192 C CA . ILE B 1 331 ? 15.289 -19.328 -1.465 1 97.81 331 ILE B CA 1
ATOM 5193 C C . ILE B 1 331 ? 14.078 -20.219 -1.783 1 97.81 331 ILE B C 1
ATOM 5195 O O . ILE B 1 331 ? 13.641 -21 -0.942 1 97.81 331 ILE B O 1
ATOM 5199 N N . ARG B 1 332 ? 13.578 -20.047 -3.01 1 95.31 332 ARG B N 1
ATOM 5200 C CA . ARG B 1 332 ? 12.375 -20.781 -3.398 1 95.31 332 ARG B CA 1
ATOM 5201 C C . ARG B 1 332 ? 12.688 -21.781 -4.508 1 95.31 332 ARG B C 1
ATOM 5203 O O . ARG B 1 332 ? 11.93 -22.734 -4.727 1 95.31 332 ARG B O 1
ATOM 5210 N N . HIS B 1 333 ? 13.75 -21.5 -5.23 1 92.5 333 HIS B N 1
ATOM 5211 C CA . HIS B 1 333 ? 14.211 -22.484 -6.199 1 92.5 333 HIS B CA 1
ATOM 5212 C C . HIS B 1 333 ? 14.93 -23.641 -5.508 1 92.5 333 HIS B C 1
ATOM 5214 O O . HIS B 1 333 ? 15.68 -23.422 -4.555 1 92.5 333 HIS B O 1
ATOM 5220 N N . PRO B 1 334 ? 14.617 -24.844 -5.844 1 80.81 334 PRO B N 1
ATOM 5221 C CA . PRO B 1 334 ? 15.312 -25.984 -5.246 1 80.81 334 PRO B CA 1
ATOM 5222 C C . PRO B 1 334 ? 16.812 -25.984 -5.539 1 80.81 334 PRO B C 1
ATOM 5224 O O . PRO B 1 334 ? 17.25 -25.438 -6.566 1 80.81 334 PRO B O 1
#

Secondary structure (DSSP, 8-state):
----PPPHHHHHHHHTS-HHHHHHHHTT-TTTTT--HHHHHHHHHHHHHTT----HHHHHHHHS---EEEEEES-TTSHHHHHHHHHHHHHHHHTT-EEEEEE-TT-HHHHHHHHHHHHHTT-SEEEE----S--HHHHHHHTTS-EEEES---TT--S-EEEE--HHHHHHHHHHHGGGGTT--EEEES-TTSHHHHHHHHHHHHHHHHTT-PPPGGGEEE--SSHHHHHHHHHHHHHHHTS--SEEEESSHHHHHHHHHHHHHTT-TTS--EEEEES--GGGGGBSS-EEEEEE-HHHHHHHHHHHHHHHHTT---S-SEEEE-EEEE----/----PPPHHHHHHHHTS-HHHHHHHHTT-TTTTT--HHHHHHHHHHHHHTT----HHHHHHHHS---EEEEEES-TTSHHHHHHHHHHHHHHHHTT-EEEEEE-TT-HHHHHHHHHHHHHTT-SEEEE----S--HHHHHHHTTS-EEEES---TT--S-EEEE--HHHHHHHHHHHGGGGTT--EEEES-TTSHHHHHHHHHHHHHHHHTT-PPPGGGEEE--SSHHHHHHHHHHHHHHHTS--SEEEESSHHHHHHHHHHHHHTT-TTS--EEEEES--GGGGGBSS-EEEEEE-HHHHHHHHHHHHHHHHTT---S-SEEEE-EEEE----

Solvent-accessible surface area (backbone atoms only — not comparable to full-atom values): 34416 Å² total; per-residue (Å²): 127,83,60,70,80,72,44,65,61,51,48,6,58,74,54,72,43,54,52,67,56,37,50,30,36,76,62,71,41,26,69,78,71,65,53,54,68,70,58,44,52,46,41,50,50,47,25,58,74,60,64,45,63,78,41,46,71,63,55,16,61,76,76,72,48,56,53,26,38,35,36,40,37,37,48,55,66,36,63,64,51,14,49,24,49,50,42,35,42,52,55,28,53,77,70,71,29,44,57,39,36,37,68,28,70,72,30,53,71,45,37,53,52,51,51,50,50,43,55,37,65,46,43,47,30,38,39,32,42,58,69,44,72,62,47,63,69,55,58,59,44,43,63,69,35,41,54,29,33,27,75,31,55,35,73,90,59,88,57,36,29,38,36,64,50,43,32,65,54,36,15,53,54,33,32,70,51,31,71,84,34,68,89,42,63,32,37,44,34,23,46,67,84,41,39,56,34,44,38,37,48,50,6,40,49,49,4,28,44,75,49,74,31,78,83,53,75,87,35,58,45,71,46,44,65,47,32,65,39,20,26,51,52,44,50,50,47,25,60,72,68,73,38,79,60,59,24,39,38,22,62,31,53,36,24,42,49,13,37,50,48,49,28,44,76,65,72,44,62,81,54,83,49,45,44,32,28,31,42,65,60,87,59,52,75,44,32,57,49,57,50,29,24,36,29,68,50,41,61,59,53,25,48,52,47,49,53,52,43,51,34,40,61,71,69,46,82,66,79,72,46,63,42,77,38,75,52,43,79,43,80,55,63,132,127,83,57,72,80,72,45,65,61,51,48,6,58,75,54,72,44,54,53,67,56,37,51,29,36,75,62,70,42,26,68,78,72,65,52,52,68,71,57,44,49,46,40,49,49,47,25,58,74,61,64,45,63,77,40,45,68,63,57,17,60,77,78,73,47,56,53,26,38,35,36,39,38,36,47,53,67,37,61,65,52,14,48,25,49,50,41,36,44,53,54,28,52,76,70,70,29,44,56,41,36,38,68,27,68,72,31,52,71,45,37,53,52,52,52,51,50,44,55,38,67,44,42,46,28,39,39,32,43,57,70,45,72,61,48,65,68,54,59,59,44,43,65,70,35,39,54,29,32,26,76,32,54,35,73,89,60,88,58,34,31,39,35,63,50,44,31,65,55,35,14,54,54,33,32,70,51,32,70,85,33,68,90,41,65,33,38,44,34,24,45,66,83,40,40,55,32,45,37,37,47,51,5,41,48,49,4,28,45,74,49,73,33,80,82,54,75,86,35,57,44,71,45,42,62,46,33,66,39,20,26,51,54,46,51,52,48,26,60,72,65,75,40,77,62,59,24,39,37,22,61,30,54,37,25,42,50,13,37,50,48,48,27,46,77,65,71,43,61,83,53,84,50,45,42,30,29,31,42,64,59,88,58,51,75,44,33,58,49,57,50,29,26,38,29,69,51,42,61,59,53,24,48,53,47,50,53,52,42,51,33,39,60,71,69,46,80,66,78,71,46,64,42,74,37,74,52,43,79,44,80,55,63,130

InterPro domains:
  IPR000843 LacI-type HTH domain [PF00356] (7-55)
  IPR000843 LacI-type HTH domain [PR00036] (7-17)
  IPR000843 LacI-type HTH domain [PR00036] (17-27)
  IPR000843 LacI-type HTH domain [PS50932] (6-63)
  IPR000843 LacI-type HTH domain [SM00354] (5-78)
  IPR000843 LacI-type HTH domain [cd01392] (9-62)
  IPR010982 Lambda repressor-like, DNA-binding domain superfamily [G3DSA:1.10.260.40] (6-67)
  IPR010982 Lambda repressor-like, DNA-binding domain superfamily [SSF47413] (6-63)
  IPR012781 D-fructose-responsive transcription factor [TIGR02417] (7-333)
  IPR025997 Periplasmic binding protein [PF13407] (69-316)
  IPR028082 Periplasmic binding protein-like I [SSF53822] (65-329)